Protein AF-F4S5N1-F1 (afdb_monomer_lite)

Radius of gyration: 28.38 Å; chains: 1; bounding box: 69×75×72 Å

pLDDT: mean 77.06, std 24.96, range [26.22, 98.69]

Structure (mmCIF, N/CA/C/O backbone):
data_AF-F4S5N1-F1
#
_entry.id   AF-F4S5N1-F1
#
loop_
_atom_site.group_PDB
_atom_site.id
_atom_site.type_symbol
_atom_site.label_atom_id
_atom_site.label_alt_id
_atom_site.label_comp_id
_atom_site.label_asym_id
_atom_site.label_entity_id
_atom_site.label_seq_id
_atom_site.pdbx_PDB_ins_code
_atom_site.Cartn_x
_atom_site.Cartn_y
_atom_site.Cartn_z
_atom_site.occupancy
_atom_site.B_iso_or_equiv
_atom_site.auth_seq_id
_atom_site.auth_comp_id
_atom_site.auth_asym_id
_atom_site.auth_atom_id
_atom_site.pdbx_PDB_model_num
ATOM 1 N N . MET A 1 1 ? 29.228 -40.734 45.541 1.00 30.73 1 MET A N 1
ATOM 2 C CA . MET A 1 1 ? 28.010 -41.526 45.263 1.00 30.73 1 MET A CA 1
ATOM 3 C C . MET A 1 1 ? 26.989 -41.328 46.375 1.00 30.73 1 MET A C 1
ATOM 5 O O . MET A 1 1 ? 25.935 -40.776 46.101 1.00 30.73 1 MET A O 1
ATOM 9 N N . GLU A 1 2 ? 27.327 -41.623 47.632 1.00 27.95 2 GLU A N 1
ATOM 10 C CA . GLU A 1 2 ? 26.399 -41.485 48.773 1.00 27.95 2 GLU A CA 1
ATOM 11 C C . GLU A 1 2 ? 25.961 -40.031 49.062 1.00 27.95 2 GLU A C 1
ATOM 13 O O . GLU A 1 2 ? 24.788 -39.774 49.317 1.00 27.95 2 GLU A O 1
ATOM 18 N N . LEU A 1 3 ? 26.860 -39.052 48.883 1.00 31.33 3 LEU A N 1
ATOM 19 C CA . LEU A 1 3 ? 26.568 -37.616 49.048 1.00 31.33 3 LEU A CA 1
ATOM 20 C C . LEU A 1 3 ? 25.713 -36.989 47.925 1.00 31.33 3 LEU A C 1
ATOM 22 O O . LEU A 1 3 ? 25.081 -35.965 48.156 1.00 31.33 3 LEU A O 1
ATOM 26 N N . LEU A 1 4 ? 25.666 -37.588 46.728 1.00 33.84 4 LEU A N 1
ATOM 27 C CA . LEU A 1 4 ? 24.901 -37.066 45.578 1.00 33.84 4 LEU A CA 1
ATOM 28 C C . LEU A 1 4 ? 23.487 -37.658 45.492 1.00 33.84 4 LEU A C 1
ATOM 30 O O . LEU A 1 4 ? 22.586 -36.997 44.988 1.00 33.84 4 LEU A O 1
ATOM 34 N N . SER A 1 5 ? 23.270 -38.854 46.051 1.00 35.25 5 SER A N 1
ATOM 35 C CA . SER A 1 5 ? 21.933 -39.465 46.141 1.00 35.25 5 SER A CA 1
ATOM 36 C C . SER A 1 5 ? 20.964 -38.687 47.044 1.00 35.25 5 SER A C 1
ATOM 38 O O . SER A 1 5 ? 19.758 -38.769 46.862 1.00 35.25 5 SER A O 1
ATOM 40 N N . LYS A 1 6 ? 21.485 -37.878 47.978 1.00 34.06 6 LYS A N 1
ATOM 41 C CA . LYS A 1 6 ? 20.686 -37.053 48.901 1.00 34.06 6 LYS A CA 1
ATOM 42 C C . LYS A 1 6 ? 20.259 -35.695 48.322 1.00 34.06 6 LYS A C 1
ATOM 44 O O . LYS A 1 6 ? 19.524 -34.973 48.985 1.00 34.06 6 LYS A O 1
ATOM 49 N N . ALA A 1 7 ? 20.728 -35.327 47.125 1.00 36.25 7 ALA A N 1
ATOM 50 C CA . ALA A 1 7 ? 20.508 -34.003 46.527 1.00 36.25 7 ALA A CA 1
ATOM 51 C C . ALA A 1 7 ? 19.416 -33.972 45.436 1.00 36.25 7 ALA A C 1
ATOM 53 O O . ALA A 1 7 ? 19.180 -32.919 44.839 1.00 36.25 7 ALA A O 1
ATOM 54 N N . VAL A 1 8 ? 18.766 -35.107 45.158 1.00 38.41 8 VAL A N 1
ATOM 55 C CA . VAL A 1 8 ? 17.744 -35.250 44.111 1.00 38.41 8 VAL A CA 1
ATOM 56 C C . VAL A 1 8 ? 16.445 -35.757 44.739 1.00 38.41 8 VAL A C 1
ATOM 58 O O . VAL A 1 8 ? 16.457 -36.704 45.520 1.00 38.41 8 VAL A O 1
ATOM 61 N N . ASP A 1 9 ? 15.338 -35.088 44.415 1.00 37.56 9 ASP A N 1
ATOM 62 C CA . ASP A 1 9 ? 13.981 -35.402 44.877 1.00 37.56 9 ASP A CA 1
ATOM 63 C C . ASP A 1 9 ? 13.598 -36.855 44.494 1.00 37.56 9 ASP A C 1
ATOM 65 O O . ASP A 1 9 ? 13.762 -37.219 43.323 1.00 37.56 9 ASP A O 1
ATOM 69 N N . PRO A 1 10 ? 13.105 -37.703 45.423 1.00 37.00 10 PRO A N 1
ATOM 70 C CA . PRO A 1 10 ? 12.817 -39.119 45.158 1.00 37.00 10 PRO A CA 1
ATOM 71 C C . PRO A 1 10 ? 11.862 -39.377 43.982 1.00 37.00 10 PRO A C 1
ATOM 73 O O . PRO A 1 10 ? 11.932 -40.430 43.352 1.00 37.00 10 PRO A O 1
ATOM 76 N N . LEU A 1 11 ? 11.004 -38.410 43.639 1.00 37.38 11 LEU A N 1
ATOM 77 C CA . LEU A 1 11 ? 10.076 -38.491 42.502 1.00 37.38 11 LEU A CA 1
ATOM 78 C C . LEU A 1 11 ? 10.755 -38.391 41.120 1.00 37.38 11 LEU A C 1
ATOM 80 O O . LEU A 1 11 ? 10.121 -38.697 40.115 1.00 37.38 11 LEU A O 1
ATOM 84 N N . ALA A 1 12 ? 12.032 -37.999 41.041 1.00 41.44 12 ALA A N 1
ATOM 85 C CA . ALA A 1 12 ? 12.767 -37.843 39.777 1.00 41.44 12 ALA A CA 1
ATOM 86 C C . ALA A 1 12 ? 13.542 -39.104 39.326 1.00 41.44 12 ALA A C 1
ATOM 88 O O . ALA A 1 12 ? 14.208 -39.085 38.288 1.00 41.44 12 ALA A O 1
ATOM 89 N N . LEU A 1 13 ? 13.492 -40.197 40.096 1.00 40.53 13 LEU A N 1
ATOM 90 C CA . LEU A 1 13 ? 14.406 -41.343 39.960 1.00 40.53 13 LEU A CA 1
ATOM 91 C C . LEU A 1 13 ? 13.781 -42.628 39.396 1.00 40.53 13 LEU A C 1
ATOM 93 O O . LEU A 1 13 ? 14.397 -43.684 39.493 1.00 40.53 13 LEU A O 1
ATOM 97 N N . GLN A 1 14 ? 12.601 -42.575 38.771 1.00 38.66 14 GLN A N 1
ATOM 98 C CA . GLN A 1 14 ? 11.970 -43.809 38.280 1.00 38.66 14 GLN A CA 1
ATOM 99 C C . GLN A 1 14 ? 12.636 -44.438 37.040 1.00 38.66 14 GLN A C 1
ATOM 101 O O . GLN A 1 14 ? 12.412 -45.617 36.819 1.00 38.66 14 GLN A O 1
ATOM 106 N N . ASP A 1 15 ? 13.510 -43.728 36.305 1.00 40.06 15 ASP A N 1
ATOM 107 C CA . ASP A 1 15 ? 14.181 -44.262 35.095 1.00 40.06 15 ASP A CA 1
ATOM 108 C C . ASP A 1 15 ? 15.611 -43.714 34.848 1.00 40.06 15 ASP A C 1
ATOM 110 O O . ASP A 1 15 ? 16.103 -43.693 33.715 1.00 40.06 15 ASP A O 1
ATOM 114 N N . SER A 1 16 ? 16.316 -43.216 35.872 1.00 40.03 16 SER A N 1
ATOM 115 C CA . SER A 1 16 ? 17.684 -42.682 35.704 1.00 40.03 16 SER A CA 1
ATOM 116 C C . SER A 1 16 ? 18.766 -43.650 36.197 1.00 40.03 16 SER A C 1
ATOM 118 O O . SER A 1 16 ? 18.739 -44.130 37.328 1.00 40.03 16 SER A O 1
ATOM 120 N N . ALA A 1 17 ? 19.756 -43.923 35.338 1.00 40.22 17 ALA A N 1
ATOM 121 C CA . ALA A 1 17 ? 20.877 -44.817 35.624 1.00 40.22 17 ALA A CA 1
ATOM 122 C C . ALA A 1 17 ? 22.208 -44.049 35.670 1.00 40.22 17 ALA A C 1
ATOM 124 O O . ALA A 1 17 ? 22.558 -43.311 34.744 1.00 40.22 17 ALA A O 1
ATOM 125 N N . PHE A 1 18 ? 22.980 -44.267 36.738 1.00 39.69 18 PHE A N 1
ATOM 126 C CA . PHE A 1 18 ? 24.372 -43.829 36.846 1.00 39.69 18 PHE A CA 1
ATOM 127 C C . PHE A 1 18 ? 25.307 -44.974 36.466 1.00 39.69 18 PHE A C 1
ATOM 129 O O . PHE A 1 18 ? 25.252 -46.056 37.053 1.00 39.69 18 PHE A O 1
ATOM 136 N N . HIS A 1 19 ? 26.212 -44.732 35.520 1.00 40.44 19 HIS A N 1
ATOM 137 C CA . HIS A 1 19 ? 27.263 -45.683 35.164 1.00 40.44 19 HIS A CA 1
ATOM 138 C C . HIS A 1 19 ? 28.628 -45.012 35.288 1.00 40.44 19 HIS A C 1
ATOM 140 O O . HIS A 1 19 ? 28.820 -43.887 34.823 1.00 40.44 19 HIS A O 1
ATOM 146 N N . ARG A 1 20 ? 29.590 -45.713 35.901 1.00 34.66 20 ARG A N 1
ATOM 147 C CA . ARG A 1 20 ? 31.003 -45.341 35.780 1.00 34.66 20 ARG A CA 1
ATOM 148 C C . ARG A 1 20 ? 31.422 -45.577 34.329 1.00 34.66 20 ARG A C 1
ATOM 150 O O . ARG A 1 20 ? 31.459 -46.720 33.885 1.00 34.66 20 ARG A O 1
ATOM 157 N N . GLY A 1 21 ? 31.721 -44.498 33.606 1.00 43.22 21 GLY A N 1
ATOM 158 C CA . GLY A 1 21 ? 32.645 -44.576 32.475 1.00 43.22 21 GLY A CA 1
ATOM 159 C C . GLY A 1 21 ? 34.061 -44.844 32.992 1.00 43.22 21 GLY A C 1
ATOM 160 O O . GLY A 1 21 ? 34.273 -44.874 34.206 1.00 43.22 21 GLY A O 1
ATOM 161 N N . GLY A 1 22 ? 35.021 -45.070 32.091 1.00 38.81 22 GLY A N 1
ATOM 162 C CA . GLY A 1 22 ? 36.434 -45.254 32.454 1.00 38.81 22 GLY A CA 1
ATOM 163 C C . GLY A 1 22 ? 36.979 -44.135 33.357 1.00 38.81 22 GLY A C 1
ATOM 164 O O . GLY A 1 22 ? 36.324 -43.115 33.548 1.00 38.81 22 GLY A O 1
ATOM 165 N N . ALA A 1 23 ? 38.179 -44.345 33.908 1.00 42.03 23 ALA A N 1
ATOM 166 C CA . ALA A 1 23 ? 38.753 -43.658 35.078 1.00 42.03 23 ALA A CA 1
ATOM 167 C C . ALA A 1 23 ? 38.689 -42.109 35.134 1.00 42.03 23 ALA A C 1
ATOM 169 O O . ALA A 1 23 ? 38.887 -41.562 36.215 1.00 42.03 23 ALA A O 1
ATOM 170 N N . ASP A 1 24 ? 38.351 -41.417 34.040 1.00 37.84 24 ASP A N 1
ATOM 171 C CA . ASP A 1 24 ? 38.357 -39.954 33.922 1.00 37.84 24 ASP A CA 1
ATOM 172 C C . ASP A 1 24 ? 36.992 -39.300 33.589 1.00 37.84 24 ASP A C 1
ATOM 174 O O . ASP A 1 24 ? 36.926 -38.066 33.518 1.00 37.84 24 ASP A O 1
ATOM 178 N N . ASP A 1 25 ? 35.903 -40.074 33.435 1.00 41.22 25 ASP A N 1
ATOM 179 C CA . ASP A 1 25 ? 34.605 -39.571 32.948 1.00 41.22 25 ASP A CA 1
ATOM 180 C C . ASP A 1 25 ? 33.421 -39.852 33.897 1.00 41.22 25 ASP A C 1
ATOM 182 O O . ASP A 1 25 ? 33.200 -40.974 34.363 1.00 41.22 25 ASP A O 1
ATOM 186 N N . VAL A 1 26 ? 32.571 -38.838 34.108 1.00 41.16 26 VAL A N 1
ATOM 187 C CA . VAL A 1 26 ? 31.257 -38.989 34.762 1.00 41.16 26 VAL A CA 1
ATOM 188 C C . VAL A 1 26 ? 30.156 -38.844 33.714 1.00 41.16 26 VAL A C 1
ATOM 190 O O . VAL A 1 26 ? 30.057 -37.812 33.046 1.00 41.16 26 VAL A O 1
ATOM 193 N N . LYS A 1 27 ? 29.310 -39.874 33.589 1.00 43.25 27 LYS A N 1
ATOM 194 C CA . LYS A 1 27 ? 28.190 -39.917 32.642 1.00 43.25 27 LYS A CA 1
ATOM 195 C C . LYS A 1 27 ? 26.862 -39.870 33.391 1.00 43.25 27 LYS A C 1
ATOM 197 O O . LYS A 1 27 ? 26.595 -40.724 34.236 1.00 43.25 27 LYS A O 1
ATOM 202 N N . LEU A 1 28 ? 26.034 -38.881 33.062 1.00 42.78 28 LEU A N 1
ATOM 203 C CA . LEU A 1 28 ? 24.707 -38.694 33.650 1.00 42.78 28 LEU A CA 1
ATOM 204 C C . LEU A 1 28 ? 23.644 -38.897 32.566 1.00 42.78 28 LEU A C 1
ATOM 206 O O . LEU A 1 28 ? 23.688 -38.235 31.524 1.00 42.78 28 LEU A O 1
ATOM 210 N N . THR A 1 29 ? 22.713 -39.822 32.809 1.00 43.50 29 THR A N 1
ATOM 211 C CA . THR A 1 29 ? 21.596 -40.120 31.900 1.00 43.50 29 THR A CA 1
ATOM 212 C C . THR A 1 29 ? 20.292 -39.815 32.623 1.00 43.50 29 THR A C 1
ATOM 214 O O . THR A 1 29 ? 19.971 -40.462 33.619 1.00 43.50 29 THR A O 1
ATOM 217 N N . LEU A 1 30 ? 19.555 -38.817 32.139 1.00 44.84 30 LEU A N 1
ATOM 218 C CA . LEU A 1 30 ? 18.256 -38.432 32.693 1.00 44.84 30 LEU A CA 1
ATOM 219 C C . LEU A 1 30 ? 17.145 -38.996 31.798 1.00 44.84 30 LEU A C 1
ATOM 221 O O . LEU A 1 30 ? 17.137 -38.735 30.594 1.00 44.84 30 LEU A O 1
ATOM 225 N N . GLY A 1 31 ? 16.253 -39.797 32.387 1.00 45.75 31 GLY A N 1
ATOM 226 C CA . GLY A 1 31 ? 15.022 -40.281 31.752 1.00 45.75 31 GLY A CA 1
ATOM 227 C C . GLY A 1 31 ? 13.918 -39.216 31.742 1.00 45.75 31 GLY A C 1
ATOM 228 O O . GLY A 1 31 ? 14.139 -38.096 32.203 1.00 45.75 31 GLY A O 1
ATOM 229 N N . LYS A 1 32 ? 12.737 -39.560 31.201 1.00 40.62 32 LYS A N 1
ATOM 230 C CA . LYS A 1 32 ? 11.586 -38.652 31.006 1.00 40.62 32 LYS A CA 1
ATOM 231 C C . LYS A 1 32 ? 11.344 -37.765 32.238 1.00 40.62 32 LYS A C 1
ATOM 233 O O . LYS A 1 32 ? 10.915 -38.256 33.276 1.00 40.62 32 LYS A O 1
ATOM 238 N N . LEU A 1 33 ? 11.573 -36.459 32.103 1.00 40.84 33 LEU A N 1
ATOM 239 C CA . LEU A 1 33 ? 11.295 -35.475 33.150 1.00 40.84 33 LEU A CA 1
ATOM 240 C C . LEU A 1 33 ? 10.286 -34.441 32.650 1.00 40.84 33 LEU A C 1
ATOM 242 O O . LEU A 1 33 ? 10.460 -33.865 31.577 1.00 40.84 33 LEU A O 1
ATOM 246 N N . ALA A 1 34 ? 9.270 -34.156 33.465 1.00 38.03 34 ALA A N 1
ATOM 247 C CA . ALA A 1 34 ? 8.432 -32.977 33.291 1.00 38.03 34 ALA A CA 1
ATOM 248 C C . ALA A 1 34 ? 9.267 -31.702 33.527 1.00 38.03 34 ALA A C 1
ATOM 250 O O . ALA A 1 34 ? 10.082 -31.643 34.453 1.00 38.03 34 ALA A O 1
ATOM 251 N N . VAL A 1 35 ? 9.043 -30.666 32.711 1.00 38.03 35 VAL A N 1
ATOM 252 C CA . VAL A 1 35 ? 9.836 -29.417 32.658 1.00 38.03 35 VAL A CA 1
ATOM 253 C C . VAL A 1 35 ? 10.031 -28.754 34.031 1.00 38.03 35 VAL A C 1
ATOM 255 O O . VAL A 1 35 ? 11.107 -28.233 34.317 1.00 38.03 35 VAL A O 1
ATOM 258 N N . ALA A 1 36 ? 9.040 -28.840 34.925 1.00 34.97 36 ALA A N 1
ATOM 259 C CA . ALA A 1 36 ? 9.111 -28.262 36.271 1.00 34.97 36 ALA A CA 1
ATOM 260 C C . ALA A 1 36 ? 10.160 -28.926 37.192 1.00 34.97 36 ALA A C 1
ATOM 262 O O . ALA A 1 36 ? 10.675 -28.285 38.108 1.00 34.97 36 ALA A O 1
ATOM 263 N N . VAL A 1 37 ? 10.500 -30.196 36.948 1.00 37.34 37 VAL A N 1
ATOM 264 C CA . VAL A 1 37 ? 11.517 -30.943 37.711 1.00 37.34 37 VAL A CA 1
ATOM 265 C C . VAL A 1 37 ? 12.923 -30.661 37.160 1.00 37.34 37 VAL A C 1
ATOM 267 O O . VAL A 1 37 ? 13.901 -30.664 37.910 1.00 37.34 37 VAL A O 1
ATOM 270 N N . PHE A 1 38 ? 13.023 -30.331 35.867 1.00 40.47 38 PHE A N 1
ATOM 271 C CA . PHE A 1 38 ? 14.282 -30.042 35.175 1.00 40.47 38 PHE A CA 1
ATOM 272 C C . PHE A 1 38 ? 14.949 -28.753 35.684 1.00 40.47 38 PHE A C 1
ATOM 274 O O . PHE A 1 38 ? 16.151 -28.745 35.951 1.00 40.47 38 PHE A O 1
ATOM 281 N N . ASP A 1 39 ? 14.155 -27.699 35.915 1.00 36.34 39 ASP A N 1
ATOM 282 C CA . ASP A 1 39 ? 14.631 -26.441 36.509 1.00 36.34 39 ASP A CA 1
ATOM 283 C C . ASP A 1 39 ? 15.206 -26.662 37.925 1.00 36.34 39 ASP A C 1
ATOM 285 O O . ASP A 1 39 ? 16.267 -26.135 38.259 1.00 36.34 39 ASP A O 1
ATOM 289 N N . ARG A 1 40 ? 14.568 -27.491 38.767 1.00 37.03 40 ARG A N 1
ATOM 290 C CA . ARG A 1 40 ? 15.040 -27.741 40.146 1.00 37.03 40 ARG A CA 1
ATOM 291 C C . ARG A 1 40 ? 16.291 -28.621 40.217 1.00 37.03 40 ARG A C 1
ATOM 293 O O . ARG A 1 40 ? 17.150 -28.359 41.057 1.00 37.03 40 ARG A O 1
ATOM 300 N N . ALA A 1 41 ? 16.417 -29.624 39.346 1.00 40.44 41 ALA A N 1
ATOM 301 C CA . ALA A 1 41 ? 17.578 -30.519 39.313 1.00 40.44 41 ALA A CA 1
ATOM 302 C C . ALA A 1 41 ? 18.873 -29.806 38.874 1.00 40.44 41 ALA A C 1
ATOM 304 O O . ALA A 1 41 ? 19.956 -30.131 39.357 1.00 40.44 41 ALA A O 1
ATOM 305 N N . PHE A 1 42 ? 18.776 -28.804 37.993 1.00 41.53 42 PHE A N 1
ATOM 306 C CA . PHE A 1 42 ? 19.936 -28.004 37.584 1.00 41.53 42 PHE A CA 1
ATOM 307 C C . PHE A 1 42 ? 20.323 -26.942 38.618 1.00 41.53 42 PHE A C 1
ATOM 309 O O . PHE A 1 42 ? 21.511 -26.688 38.810 1.00 41.53 42 PHE A O 1
ATOM 316 N N . TYR A 1 43 ? 19.352 -26.370 39.339 1.00 38.94 43 TYR A N 1
ATOM 317 C CA . TYR A 1 43 ? 19.633 -25.428 40.428 1.00 38.94 43 TYR A CA 1
ATOM 318 C C . TYR A 1 43 ? 20.323 -26.080 41.641 1.00 38.94 43 TYR A C 1
ATOM 320 O O . TYR A 1 43 ? 21.032 -25.386 42.371 1.00 38.94 43 TYR A O 1
ATOM 328 N N . SER A 1 44 ? 20.167 -27.393 41.860 1.00 37.06 44 SER A N 1
ATOM 329 C CA . SER A 1 44 ? 20.836 -28.110 42.961 1.00 37.06 44 SER A CA 1
ATOM 330 C C . SER A 1 44 ? 22.286 -28.529 42.654 1.00 37.06 44 SER A C 1
ATOM 332 O O . SER A 1 44 ? 23.044 -28.850 43.576 1.00 37.06 44 SER A O 1
ATOM 334 N N . LEU A 1 45 ? 22.727 -28.459 41.391 1.00 40.75 45 LEU A N 1
ATOM 335 C CA . LEU A 1 45 ? 24.118 -28.685 40.980 1.00 40.75 45 LEU A CA 1
ATOM 336 C C . LEU A 1 45 ? 24.973 -27.434 41.247 1.00 40.75 45 LEU A C 1
ATOM 338 O O . LEU A 1 45 ? 25.252 -26.625 40.365 1.00 40.75 45 LEU A O 1
ATOM 342 N N . ASN A 1 46 ? 25.412 -27.269 42.495 1.00 39.84 46 ASN A N 1
ATOM 343 C CA . ASN A 1 46 ? 26.276 -26.156 42.892 1.00 39.84 46 ASN A CA 1
ATOM 344 C C . ASN A 1 46 ? 27.701 -26.321 42.290 1.00 39.84 46 ASN A C 1
ATOM 346 O O . ASN A 1 46 ? 28.339 -27.353 42.535 1.00 39.84 46 ASN A O 1
ATOM 350 N N . PRO A 1 47 ? 28.259 -25.338 41.544 1.00 40.19 47 PRO A N 1
ATOM 351 C CA . PRO A 1 47 ? 29.559 -25.470 40.862 1.00 40.19 47 PRO A CA 1
ATOM 352 C C . PRO A 1 47 ? 30.750 -25.764 41.788 1.00 40.19 47 PRO A C 1
ATOM 354 O O . PRO A 1 47 ? 31.779 -26.274 41.344 1.00 40.19 47 PRO A O 1
ATOM 357 N N . SER A 1 48 ? 30.623 -25.459 43.080 1.00 38.62 48 SER A N 1
ATOM 358 C CA . SER A 1 48 ? 31.623 -25.755 44.111 1.00 38.62 48 SER A CA 1
ATOM 359 C C . SER A 1 48 ? 31.801 -27.252 44.390 1.00 38.62 48 SER A C 1
ATOM 361 O O . SER A 1 48 ? 32.870 -27.640 44.852 1.00 38.62 48 SER A O 1
ATOM 363 N N . HIS A 1 49 ? 30.820 -28.107 44.076 1.00 39.72 49 HIS A N 1
ATOM 364 C CA . HIS A 1 49 ? 30.920 -29.559 44.293 1.00 39.72 49 HIS A CA 1
ATOM 365 C C . HIS A 1 49 ? 31.638 -30.308 43.157 1.00 39.72 49 HIS A C 1
ATOM 367 O O . HIS A 1 49 ? 32.144 -31.406 43.372 1.00 39.72 49 HIS A O 1
ATOM 373 N N . ILE A 1 50 ? 31.728 -29.714 41.963 1.00 42.81 50 ILE A N 1
ATOM 374 C CA . ILE A 1 50 ? 32.347 -30.329 40.773 1.00 42.81 50 ILE A CA 1
ATOM 375 C C . ILE A 1 50 ? 33.864 -30.068 40.727 1.00 42.81 50 ILE A C 1
ATOM 377 O O . ILE A 1 50 ? 34.626 -30.852 40.172 1.00 42.81 50 ILE A O 1
ATOM 381 N N . ALA A 1 51 ? 34.340 -28.997 41.368 1.00 39.38 51 ALA A N 1
ATOM 382 C CA . ALA A 1 51 ? 35.752 -28.607 41.346 1.00 39.38 51 ALA A CA 1
ATOM 383 C C . ALA A 1 51 ? 36.689 -29.532 42.158 1.00 39.38 51 ALA A C 1
ATOM 385 O O . ALA A 1 51 ? 37.906 -29.435 42.012 1.00 39.38 51 ALA A O 1
ATOM 386 N N . GLY A 1 52 ? 36.149 -30.417 43.006 1.00 38.19 52 GLY A N 1
ATOM 387 C CA . GLY A 1 52 ? 36.928 -31.292 43.892 1.00 38.19 52 GLY A CA 1
ATOM 388 C C . GLY A 1 52 ? 37.222 -32.698 43.357 1.00 38.19 52 GLY A C 1
ATOM 389 O O . GLY A 1 52 ? 37.919 -33.452 44.028 1.00 38.19 52 GLY A O 1
ATOM 390 N N . THR A 1 53 ? 36.696 -33.084 42.189 1.00 42.03 53 THR A N 1
ATOM 391 C CA . THR A 1 53 ? 36.720 -34.489 41.730 1.00 42.03 53 THR A CA 1
ATOM 392 C C . THR A 1 53 ? 37.789 -34.812 40.684 1.00 42.03 53 THR A C 1
ATOM 394 O O . THR A 1 53 ? 37.942 -35.973 40.323 1.00 42.03 53 THR A O 1
ATOM 397 N N . GLY A 1 54 ? 38.540 -33.821 40.188 1.00 41.19 54 GLY A N 1
ATOM 398 C CA . GLY A 1 54 ? 39.637 -34.035 39.229 1.00 41.19 54 GLY A CA 1
ATOM 399 C C . GLY A 1 54 ? 39.220 -34.477 37.815 1.00 41.19 54 GLY A C 1
ATOM 400 O O . GLY A 1 54 ? 40.093 -34.727 36.987 1.00 41.19 54 GLY A O 1
ATOM 401 N N . CYS A 1 55 ? 37.920 -34.550 37.507 1.00 40.06 55 CYS A N 1
ATOM 402 C CA . CYS A 1 55 ? 37.425 -35.004 36.203 1.00 40.06 55 CYS A CA 1
ATOM 403 C C . CYS A 1 55 ? 37.737 -33.996 35.083 1.00 40.06 55 CYS A C 1
ATOM 405 O O . CYS A 1 55 ? 37.554 -32.791 35.258 1.00 40.06 55 CYS A O 1
ATOM 407 N N . ARG A 1 56 ? 38.176 -34.491 33.915 1.00 41.91 56 ARG A N 1
ATOM 408 C CA . ARG A 1 56 ? 38.516 -33.659 32.738 1.00 41.91 56 ARG A CA 1
ATOM 409 C C . ARG A 1 56 ? 37.345 -33.446 31.774 1.00 41.91 56 ARG A C 1
ATOM 411 O O . ARG A 1 56 ? 37.379 -32.494 30.985 1.00 41.91 56 ARG A O 1
ATOM 418 N N . HIS A 1 57 ? 36.321 -34.296 31.846 1.00 40.16 57 HIS A N 1
ATOM 419 C CA . HIS A 1 57 ? 35.139 -34.222 30.994 1.00 40.16 57 HIS A CA 1
ATOM 420 C C . HIS A 1 57 ? 33.860 -34.471 31.794 1.00 40.16 57 HIS A C 1
ATOM 422 O O . HIS A 1 57 ? 33.798 -35.355 32.649 1.00 40.16 57 HIS A O 1
ATOM 428 N N . ILE A 1 58 ? 32.823 -33.694 31.484 1.00 46.53 58 ILE A N 1
ATOM 429 C CA . ILE A 1 58 ? 31.459 -33.943 31.956 1.00 46.53 58 ILE A CA 1
ATOM 430 C C . ILE A 1 58 ? 30.614 -34.237 30.724 1.00 46.53 58 ILE A C 1
ATOM 432 O O . ILE A 1 58 ? 30.535 -33.413 29.809 1.00 46.53 58 ILE A O 1
ATOM 436 N N . ILE A 1 59 ? 30.002 -35.421 30.698 1.00 42.88 59 ILE A N 1
ATOM 437 C CA . ILE A 1 59 ? 29.172 -35.869 29.582 1.00 42.88 59 ILE A CA 1
ATOM 438 C C . ILE A 1 59 ? 27.734 -35.991 30.075 1.00 42.88 59 ILE A C 1
ATOM 440 O O . ILE A 1 59 ? 27.408 -36.861 30.888 1.00 42.88 59 ILE A O 1
ATOM 444 N N . ILE A 1 60 ? 26.869 -35.120 29.557 1.00 44.91 60 ILE A N 1
ATOM 445 C CA . ILE A 1 60 ? 25.436 -35.126 29.856 1.00 44.91 60 ILE A CA 1
ATOM 446 C C . ILE A 1 60 ? 24.716 -35.627 28.610 1.00 44.91 60 ILE A C 1
ATOM 448 O O . ILE A 1 60 ? 24.837 -35.050 27.527 1.00 44.91 60 ILE A O 1
ATOM 452 N N . THR A 1 61 ? 23.986 -36.731 28.754 1.00 39.94 61 THR A N 1
ATOM 453 C CA . THR A 1 61 ? 23.164 -37.281 27.671 1.00 39.94 61 THR A CA 1
ATOM 454 C C . THR A 1 61 ? 21.698 -37.080 28.019 1.00 39.94 61 THR A C 1
ATOM 456 O O . THR A 1 61 ? 21.227 -37.586 29.037 1.00 39.94 61 THR A O 1
ATOM 459 N N . LEU A 1 62 ? 20.986 -36.344 27.166 1.00 39.50 62 LEU A N 1
ATOM 460 C CA . LEU A 1 62 ? 19.557 -36.089 27.311 1.00 39.50 62 LEU A CA 1
ATOM 461 C C . LEU A 1 62 ? 18.795 -36.935 26.293 1.00 39.50 62 LEU A C 1
ATOM 463 O O . LEU A 1 62 ? 19.075 -36.881 25.093 1.00 39.50 62 LEU A O 1
ATOM 467 N N . ARG A 1 63 ? 17.836 -37.722 26.784 1.00 37.84 63 ARG A N 1
ATOM 468 C CA . ARG A 1 63 ? 16.860 -38.430 25.954 1.00 37.84 63 ARG A CA 1
ATOM 469 C C . ARG A 1 63 ? 15.469 -37.928 26.315 1.00 37.84 63 ARG A C 1
ATOM 471 O O . ARG A 1 63 ? 14.952 -38.247 27.380 1.00 37.84 63 ARG A O 1
ATOM 478 N N . LEU A 1 64 ? 14.877 -37.150 25.419 1.00 38.19 64 LEU A N 1
ATOM 479 C CA . LEU A 1 64 ? 13.462 -36.781 25.466 1.00 38.19 64 LEU A CA 1
ATOM 480 C C . LEU A 1 64 ? 12.758 -37.473 24.297 1.00 38.19 64 LEU A C 1
ATOM 482 O O . LEU A 1 64 ? 13.403 -37.820 23.308 1.00 38.19 64 LEU A O 1
ATOM 486 N N . ALA A 1 65 ? 11.461 -37.757 24.431 1.00 35.38 65 ALA A N 1
ATOM 487 C CA . ALA A 1 65 ? 10.714 -38.486 23.408 1.00 35.38 65 ALA A CA 1
ATOM 488 C C . ALA A 1 65 ? 10.861 -37.779 22.045 1.00 35.38 65 ALA A C 1
ATOM 490 O O . ALA A 1 65 ? 10.470 -36.628 21.908 1.00 35.38 65 ALA A O 1
ATOM 491 N N . GLY A 1 66 ? 11.490 -38.453 21.075 1.00 38.06 66 GLY A N 1
ATOM 492 C CA . GLY A 1 66 ? 11.766 -37.916 19.736 1.00 38.06 66 GLY A CA 1
ATOM 493 C C . GLY A 1 66 ? 13.154 -37.291 19.516 1.00 38.06 66 GLY A C 1
ATOM 494 O O . GLY A 1 66 ? 13.477 -36.970 18.376 1.00 38.06 66 GLY A O 1
ATOM 495 N N . PHE A 1 67 ? 14.012 -37.160 20.539 1.00 36.66 67 PHE A N 1
ATOM 496 C CA . PHE A 1 67 ? 15.350 -36.566 20.385 1.00 36.66 67 PHE A CA 1
ATOM 497 C C . PHE A 1 67 ? 16.438 -37.300 21.189 1.00 36.66 67 PHE A C 1
ATOM 499 O O . PHE A 1 67 ? 16.288 -37.564 22.385 1.00 36.66 67 PHE A O 1
ATOM 506 N N . ALA A 1 68 ? 17.577 -37.583 20.548 1.00 36.81 68 ALA A N 1
ATOM 507 C CA . ALA A 1 68 ? 18.786 -38.083 21.202 1.00 36.81 68 ALA A CA 1
ATOM 508 C C . ALA A 1 68 ? 19.969 -37.159 20.883 1.00 36.81 68 ALA A C 1
ATOM 510 O O . ALA A 1 68 ? 20.421 -37.094 19.743 1.00 36.81 68 ALA A O 1
ATOM 511 N N . GLY A 1 69 ? 20.477 -36.457 21.899 1.00 38.06 69 GLY A N 1
ATOM 512 C CA . GLY A 1 69 ? 21.657 -35.599 21.791 1.00 38.06 69 GLY A CA 1
ATOM 513 C C . GLY A 1 69 ? 22.653 -35.882 22.915 1.00 38.06 69 GLY A C 1
ATOM 514 O O . GLY A 1 69 ? 22.277 -36.006 24.083 1.00 38.06 69 GLY A O 1
ATOM 515 N N . THR A 1 70 ? 23.936 -35.991 22.569 1.00 38.25 70 THR A N 1
ATOM 516 C CA . THR A 1 70 ? 25.032 -36.150 23.533 1.00 38.25 70 THR A CA 1
ATOM 517 C C . THR A 1 70 ? 25.884 -34.891 23.529 1.00 38.25 70 THR A C 1
ATOM 519 O O . THR A 1 70 ? 26.447 -34.531 22.499 1.00 38.25 70 THR A O 1
ATOM 522 N N . PHE A 1 71 ? 26.007 -34.240 24.686 1.00 38.91 71 PHE A N 1
ATOM 523 C CA . PHE A 1 71 ? 26.852 -33.060 24.846 1.00 38.91 71 PHE A CA 1
ATOM 524 C C . PHE A 1 71 ? 28.092 -33.425 25.662 1.00 38.91 71 PHE A C 1
ATOM 526 O O . PHE A 1 71 ? 27.993 -33.967 26.766 1.00 38.91 71 PHE A O 1
ATOM 533 N N . VAL A 1 72 ? 29.267 -33.136 25.101 1.00 37.69 72 VAL A N 1
ATOM 534 C CA . VAL A 1 72 ? 30.569 -33.390 25.729 1.00 37.69 72 VAL A CA 1
ATOM 535 C C . VAL A 1 72 ? 31.208 -32.050 26.061 1.00 37.69 72 VAL A C 1
ATOM 537 O O . VAL A 1 72 ? 31.555 -31.284 25.163 1.00 37.69 72 VAL A O 1
ATOM 540 N N . PHE A 1 73 ? 31.385 -31.765 27.350 1.00 40.91 73 PHE A N 1
ATOM 541 C CA . PHE A 1 73 ? 32.032 -30.537 27.803 1.00 40.91 73 PHE A CA 1
ATOM 542 C C . PHE A 1 73 ? 33.472 -30.825 28.229 1.00 40.91 73 PHE A C 1
ATOM 544 O O . PHE A 1 73 ? 33.724 -31.646 29.113 1.00 40.91 73 PHE A O 1
ATOM 551 N N . LYS A 1 74 ? 34.425 -30.128 27.600 1.00 34.53 74 LYS A N 1
ATOM 552 C CA . LYS A 1 74 ? 35.853 -30.187 27.936 1.00 34.53 74 LYS A CA 1
ATOM 553 C C . LYS A 1 74 ? 36.166 -29.136 28.996 1.00 34.53 74 LYS A C 1
ATOM 555 O O . LYS A 1 74 ? 36.045 -27.942 28.728 1.00 34.53 74 LYS A O 1
ATOM 560 N N . THR A 1 75 ? 36.588 -29.549 30.189 1.00 41.28 75 THR A N 1
ATOM 561 C CA . THR A 1 75 ? 37.049 -28.596 31.209 1.00 41.28 75 THR A CA 1
ATOM 562 C C . THR A 1 75 ? 38.547 -28.343 31.038 1.00 41.28 75 THR A C 1
ATOM 564 O O . THR A 1 75 ? 39.339 -29.284 31.050 1.00 41.28 75 THR A O 1
ATOM 567 N N . VAL A 1 76 ? 38.955 -27.080 30.874 1.00 33.44 76 VAL A N 1
ATOM 568 C CA . VAL A 1 76 ? 40.374 -26.681 30.884 1.00 33.44 76 VAL A CA 1
ATOM 569 C C . VAL A 1 76 ? 40.777 -26.359 32.328 1.00 33.44 76 VAL A C 1
ATOM 571 O O . VAL A 1 76 ? 40.089 -25.569 32.979 1.00 33.44 76 VAL A O 1
ATOM 574 N N . PRO A 1 77 ? 41.878 -26.918 32.858 1.00 36.09 77 PRO A N 1
ATOM 575 C CA . PRO A 1 77 ? 42.249 -26.703 34.245 1.00 36.09 77 PRO A CA 1
ATOM 576 C C . PRO A 1 77 ? 42.966 -25.359 34.383 1.00 36.09 77 PRO A C 1
ATOM 578 O O . PRO A 1 77 ? 44.164 -25.274 34.125 1.00 36.09 77 PRO A O 1
ATOM 581 N N . ARG A 1 78 ? 42.262 -24.298 34.802 1.00 33.78 78 ARG A N 1
ATOM 582 C CA . ARG A 1 78 ? 42.869 -23.165 35.530 1.00 33.78 78 ARG A CA 1
ATOM 583 C C . ARG A 1 78 ? 41.814 -22.306 36.240 1.00 33.78 78 ARG A C 1
ATOM 585 O O . ARG A 1 78 ? 40.684 -22.183 35.789 1.00 33.78 78 ARG A O 1
ATOM 592 N N . ARG A 1 79 ? 42.232 -21.780 37.397 1.00 39.00 79 ARG A N 1
ATOM 593 C CA . ARG A 1 79 ? 41.465 -21.204 38.523 1.00 39.00 79 ARG A CA 1
ATOM 594 C C . ARG A 1 79 ? 40.228 -20.358 38.143 1.00 39.00 79 ARG A C 1
ATOM 596 O O . ARG A 1 79 ? 40.292 -19.583 37.190 1.00 39.00 79 ARG A O 1
ATOM 603 N N . PRO A 1 80 ? 39.134 -20.422 38.930 1.00 40.25 80 PRO A N 1
ATOM 604 C CA . PRO A 1 80 ? 37.885 -19.743 38.603 1.00 40.25 80 PRO A CA 1
ATOM 605 C C . PRO A 1 80 ? 38.025 -18.224 38.769 1.00 40.25 80 PRO A C 1
ATOM 607 O O . PRO A 1 80 ? 38.233 -17.727 39.873 1.00 40.25 80 PRO A O 1
ATOM 610 N N . SER A 1 81 ? 37.869 -17.477 37.675 1.00 38.66 81 SER A N 1
ATOM 611 C CA . SER A 1 81 ? 37.618 -16.033 37.726 1.00 38.66 81 SER A CA 1
ATOM 612 C C . SER A 1 81 ? 36.118 -15.751 37.593 1.00 38.66 81 SER A C 1
ATOM 614 O O . SER A 1 81 ? 35.368 -16.540 37.012 1.00 38.66 81 SER A O 1
ATOM 616 N N . LEU A 1 82 ? 35.675 -14.602 38.113 1.00 35.44 82 LEU A N 1
ATOM 617 C CA . LEU A 1 82 ? 34.278 -14.141 38.118 1.00 35.44 82 LEU A CA 1
ATOM 618 C C . LEU A 1 82 ? 33.618 -14.171 36.718 1.00 35.44 82 LEU A C 1
ATOM 620 O O . LEU A 1 82 ? 32.412 -14.374 36.608 1.00 35.44 82 LEU A O 1
ATOM 624 N N . ARG A 1 83 ? 34.414 -14.060 35.643 1.00 35.69 83 ARG A N 1
ATOM 625 C CA . ARG A 1 83 ? 33.954 -14.124 34.244 1.00 35.69 83 ARG A CA 1
ATOM 626 C C . ARG A 1 83 ? 33.436 -15.508 33.826 1.00 35.69 83 ARG A C 1
ATOM 628 O O . ARG A 1 83 ? 32.550 -15.583 32.981 1.00 35.69 83 ARG A O 1
ATOM 635 N N . TYR A 1 84 ? 33.916 -16.591 34.443 1.00 36.69 84 TYR A N 1
ATOM 636 C CA . TYR A 1 84 ? 33.477 -17.957 34.123 1.00 36.69 84 TYR A CA 1
ATOM 637 C C . TYR A 1 84 ? 32.065 -18.252 34.655 1.00 36.69 84 TYR A C 1
ATOM 639 O O . TYR A 1 84 ? 31.259 -18.878 33.972 1.00 36.69 84 TYR A O 1
ATOM 647 N N . LYS A 1 85 ? 31.721 -17.722 35.841 1.00 36.34 85 LYS A N 1
ATOM 648 C CA . LYS A 1 85 ? 30.367 -17.836 36.416 1.00 36.34 85 LYS A CA 1
ATOM 649 C C . LYS A 1 85 ? 29.314 -17.122 35.564 1.00 36.34 85 LYS A C 1
ATOM 651 O O . LYS A 1 85 ? 28.207 -17.626 35.425 1.00 36.34 85 LYS A O 1
ATOM 656 N N . VAL A 1 86 ? 29.670 -15.981 34.969 1.00 35.91 86 VAL A N 1
ATOM 657 C CA . VAL A 1 86 ? 28.770 -15.210 34.094 1.00 35.91 86 VAL A CA 1
ATOM 658 C C . VAL A 1 86 ? 28.534 -15.935 32.767 1.00 35.91 86 VAL A C 1
ATOM 660 O O . VAL A 1 86 ? 27.396 -16.017 32.319 1.00 35.91 86 VAL A O 1
ATOM 663 N N . PHE A 1 87 ? 29.580 -16.518 32.174 1.00 34.28 87 PHE A N 1
ATOM 664 C CA . PHE A 1 87 ? 29.477 -17.239 30.901 1.00 34.28 87 PHE A CA 1
ATOM 665 C C . PHE A 1 87 ? 28.621 -18.511 31.008 1.00 34.28 87 PHE A C 1
ATOM 667 O O . PHE A 1 87 ? 27.768 -18.759 30.161 1.00 34.28 87 PHE A O 1
ATOM 674 N N . VAL A 1 88 ? 28.786 -19.279 32.091 1.00 39.09 88 VAL A N 1
ATOM 675 C CA . VAL A 1 88 ? 27.995 -20.494 32.342 1.00 39.09 88 VAL A CA 1
ATOM 676 C C . VAL A 1 88 ? 26.527 -20.157 32.632 1.00 39.09 88 VAL A C 1
ATOM 678 O O . VAL A 1 88 ? 25.647 -20.785 32.049 1.00 39.09 88 VAL A O 1
ATOM 681 N N . ASN A 1 89 ? 26.241 -19.121 33.433 1.00 39.12 89 ASN A N 1
ATOM 682 C CA . ASN A 1 89 ? 24.861 -18.668 33.661 1.00 39.12 89 ASN A CA 1
ATOM 683 C C . ASN A 1 89 ? 24.181 -18.160 32.383 1.00 39.12 89 ASN A C 1
ATOM 685 O O . ASN A 1 89 ? 22.987 -18.381 32.206 1.00 39.12 89 ASN A O 1
ATOM 689 N N . TRP A 1 90 ? 24.923 -17.492 31.496 1.00 36.16 90 TRP A N 1
ATOM 690 C CA . TRP A 1 90 ? 24.383 -16.988 30.233 1.00 36.16 90 TRP A CA 1
ATOM 691 C C . TRP A 1 90 ? 23.973 -18.132 29.295 1.00 36.16 90 TRP A C 1
ATOM 693 O O . TRP A 1 90 ? 22.854 -18.131 28.792 1.00 36.16 90 TRP A O 1
ATOM 703 N N . ILE A 1 91 ? 24.816 -19.162 29.162 1.00 40.12 91 ILE A N 1
ATOM 704 C CA . ILE A 1 91 ? 24.508 -20.365 28.369 1.00 40.12 91 ILE A CA 1
ATOM 705 C C . ILE A 1 91 ? 23.333 -21.154 28.972 1.00 40.12 91 ILE A C 1
ATOM 707 O O . ILE A 1 91 ? 22.473 -21.639 28.239 1.00 40.12 91 ILE A O 1
ATOM 711 N N . LEU A 1 92 ? 23.261 -21.259 30.304 1.00 38.75 92 LEU A N 1
ATOM 712 C CA . LEU A 1 92 ? 22.160 -21.934 31.004 1.00 38.75 92 LEU A CA 1
ATOM 713 C C . LEU A 1 92 ? 20.815 -21.220 30.817 1.00 38.75 92 LEU A C 1
ATOM 715 O O . LEU A 1 92 ? 19.801 -21.892 30.627 1.00 38.75 92 LEU A O 1
ATOM 719 N N . LEU A 1 93 ? 20.808 -19.883 30.820 1.00 41.72 93 LEU A N 1
ATOM 720 C CA . LEU A 1 93 ? 19.625 -19.058 30.544 1.00 41.72 93 LEU A CA 1
ATOM 721 C C . LEU A 1 93 ? 19.152 -19.177 29.090 1.00 41.72 93 LEU A C 1
ATOM 723 O O . LEU A 1 93 ? 17.946 -19.166 28.837 1.00 41.72 93 LEU A O 1
ATOM 727 N N . ASP A 1 94 ? 20.078 -19.309 28.141 1.00 38.28 94 ASP A N 1
ATOM 728 C CA . ASP A 1 94 ? 19.742 -19.468 26.722 1.00 38.28 94 ASP A CA 1
ATOM 729 C C . ASP A 1 94 ? 19.185 -20.867 26.420 1.00 38.28 94 ASP A C 1
ATOM 731 O O . ASP A 1 94 ? 18.177 -21.003 25.725 1.00 38.28 94 ASP A O 1
ATOM 735 N N . LEU A 1 95 ? 19.761 -21.911 27.029 1.00 38.59 95 LEU A N 1
ATOM 736 C CA . LEU A 1 95 ? 19.258 -23.284 26.915 1.00 38.59 95 LEU A CA 1
ATOM 737 C C . LEU A 1 95 ? 17.866 -23.444 27.539 1.00 38.59 95 LEU A C 1
ATOM 739 O O . LEU A 1 95 ? 16.989 -24.047 26.923 1.00 38.59 95 LEU A O 1
ATOM 743 N N . THR A 1 96 ? 17.616 -22.860 28.717 1.00 41.88 96 THR A N 1
ATOM 744 C CA . THR A 1 96 ? 16.274 -22.897 29.331 1.00 41.88 96 THR A CA 1
ATOM 745 C C . THR A 1 96 ? 15.249 -22.117 28.512 1.00 41.88 96 THR A C 1
ATOM 747 O O . THR A 1 96 ? 14.121 -22.579 28.365 1.00 41.88 96 THR A O 1
ATOM 750 N N . ARG A 1 97 ? 15.617 -20.976 27.912 1.00 41.12 97 ARG A N 1
ATOM 751 C CA . ARG A 1 97 ? 14.727 -20.231 27.001 1.00 41.12 97 ARG A CA 1
ATOM 752 C C . ARG A 1 97 ? 14.407 -21.002 25.723 1.00 41.12 97 ARG A C 1
ATOM 754 O O . ARG A 1 97 ? 13.257 -20.983 25.292 1.00 41.12 97 ARG A O 1
ATOM 761 N N . SER A 1 98 ? 15.397 -21.687 25.154 1.00 36.91 98 SER A N 1
ATOM 762 C CA . SER A 1 98 ? 15.246 -22.479 23.930 1.00 36.91 98 SER A CA 1
ATOM 763 C C . SER A 1 98 ? 14.354 -23.709 24.143 1.00 36.91 98 SER A C 1
ATOM 765 O O . SER A 1 98 ? 13.462 -23.970 23.342 1.00 36.91 98 SER A O 1
ATOM 767 N N . VAL A 1 99 ? 14.495 -24.405 25.277 1.00 37.34 99 VAL A N 1
ATOM 768 C CA . VAL A 1 99 ? 13.631 -25.550 25.619 1.00 37.34 99 VAL A CA 1
ATOM 769 C C . VAL A 1 99 ? 12.202 -25.095 25.948 1.00 37.34 99 VAL A C 1
ATOM 771 O O . VAL A 1 99 ? 11.237 -25.723 25.519 1.00 37.34 99 VAL A O 1
ATOM 774 N N . ARG A 1 100 ? 12.028 -23.965 26.649 1.00 36.06 100 ARG A N 1
ATOM 775 C CA . ARG A 1 100 ? 10.696 -23.438 27.007 1.00 36.06 100 ARG A CA 1
ATOM 776 C C . ARG A 1 100 ? 9.909 -22.920 25.799 1.00 36.06 100 ARG A C 1
ATOM 778 O O . ARG A 1 100 ? 8.682 -22.960 25.828 1.00 36.06 100 ARG A O 1
ATOM 785 N N . SER A 1 101 ? 10.586 -22.439 24.752 1.00 35.25 101 SER A N 1
ATOM 786 C CA . SER A 1 101 ? 9.916 -22.023 23.513 1.00 35.25 101 SER A CA 1
ATOM 787 C C . SER A 1 101 ? 9.439 -23.212 22.678 1.00 35.25 101 SER A C 1
ATOM 789 O O . SER A 1 101 ? 8.419 -23.083 22.010 1.00 35.25 101 SER A O 1
ATOM 791 N N . GLN A 1 102 ? 10.123 -24.359 22.757 1.00 33.12 102 GLN A N 1
ATOM 792 C CA . GLN A 1 102 ? 9.741 -25.577 22.039 1.00 33.12 102 GLN A CA 1
ATOM 793 C C . GLN A 1 102 ? 8.630 -26.362 22.744 1.00 33.12 102 GLN A C 1
ATOM 795 O O . GLN A 1 102 ? 7.701 -26.798 22.081 1.00 33.12 102 GLN A O 1
ATOM 800 N N . VAL A 1 103 ? 8.640 -26.473 24.079 1.00 33.94 103 VAL A N 1
ATOM 801 C CA . VAL A 1 103 ? 7.572 -27.205 24.799 1.00 33.94 103 VAL A CA 1
ATOM 802 C C . VAL A 1 103 ? 6.219 -26.481 24.722 1.00 33.94 103 VAL A C 1
ATOM 804 O O . VAL A 1 103 ? 5.183 -27.125 24.624 1.00 33.94 103 VAL A O 1
ATOM 807 N N . ASN A 1 104 ? 6.207 -25.145 24.659 1.00 31.88 104 ASN A N 1
ATOM 808 C CA . ASN A 1 104 ? 4.972 -24.386 24.414 1.00 31.88 104 ASN A CA 1
ATOM 809 C C . ASN A 1 104 ? 4.424 -24.534 22.977 1.00 31.88 104 ASN A C 1
ATOM 811 O O . ASN A 1 104 ? 3.356 -23.993 22.697 1.00 31.88 104 ASN A O 1
ATOM 815 N N . MET A 1 105 ? 5.133 -25.217 22.066 1.00 34.50 105 MET A N 1
ATOM 816 C CA . MET A 1 105 ? 4.614 -25.548 20.732 1.00 34.50 105 MET A CA 1
ATOM 817 C C . MET A 1 105 ? 3.882 -26.897 20.682 1.00 34.50 105 MET A C 1
ATOM 819 O O . MET A 1 105 ? 3.115 -27.098 19.744 1.00 34.50 105 MET A O 1
ATOM 823 N N . ASP A 1 106 ? 4.050 -27.776 21.676 1.00 30.36 106 ASP A N 1
ATOM 824 C CA . ASP A 1 106 ? 3.513 -29.147 21.619 1.00 30.36 106 ASP A CA 1
ATOM 825 C C . ASP A 1 106 ? 2.133 -29.333 22.282 1.00 30.36 106 ASP A C 1
ATOM 827 O O . ASP A 1 106 ? 1.478 -30.339 22.024 1.00 30.36 106 ASP A O 1
ATOM 831 N N . ASP A 1 107 ? 1.621 -28.368 23.058 1.00 30.50 107 ASP A N 1
ATOM 832 C CA . ASP A 1 107 ? 0.328 -28.525 23.765 1.00 30.50 107 ASP A CA 1
ATOM 833 C C . ASP A 1 107 ? -0.900 -27.948 23.035 1.00 30.50 107 ASP A C 1
ATOM 835 O O . ASP A 1 107 ? -2.021 -27.999 23.543 1.00 30.50 107 ASP A O 1
ATOM 839 N N . THR A 1 108 ? -0.751 -27.466 21.800 1.00 33.84 108 THR A N 1
ATOM 840 C CA . THR A 1 108 ? -1.902 -27.161 20.936 1.00 33.84 108 THR A CA 1
ATOM 841 C C . THR A 1 108 ? -1.574 -27.470 19.486 1.00 33.84 108 THR A C 1
ATOM 843 O O . THR A 1 108 ? -1.195 -26.561 18.764 1.00 33.84 108 THR A O 1
ATOM 846 N N . HIS A 1 109 ? -1.699 -28.728 19.061 1.00 31.38 109 HIS A N 1
ATOM 847 C CA . HIS A 1 109 ? -2.181 -29.120 17.727 1.00 31.38 109 HIS A CA 1
ATOM 848 C C . HIS A 1 109 ? -2.085 -30.644 17.566 1.00 31.38 109 HIS A C 1
ATOM 850 O O . HIS A 1 109 ? -1.069 -31.182 17.139 1.00 31.38 109 HIS A O 1
ATOM 856 N N . THR A 1 110 ? -3.193 -31.351 17.777 1.00 26.27 110 THR A N 1
ATOM 857 C CA . THR A 1 110 ? -3.461 -32.587 17.032 1.00 26.27 110 THR A CA 1
ATOM 858 C C . THR A 1 110 ? -3.708 -32.211 15.567 1.00 26.27 110 THR A C 1
ATOM 860 O O . THR A 1 110 ? -4.845 -32.080 15.119 1.00 26.27 110 THR A O 1
ATOM 863 N N . ARG A 1 111 ? -2.635 -31.955 14.808 1.00 31.30 111 ARG A N 1
ATOM 864 C CA . ARG A 1 111 ? -2.686 -31.880 13.343 1.00 31.30 111 ARG A CA 1
ATOM 865 C C . ARG A 1 111 ? -2.458 -33.286 12.803 1.00 31.30 111 ARG A C 1
ATOM 867 O O . ARG A 1 111 ? -1.427 -33.891 13.072 1.00 31.30 111 ARG A O 1
ATOM 874 N N . GLN A 1 112 ? -3.445 -33.793 12.068 1.00 26.22 112 GLN A N 1
ATOM 875 C CA . GLN A 1 112 ? -3.298 -34.978 11.232 1.00 26.22 112 GLN A CA 1
ATOM 876 C C . GLN A 1 112 ? -2.112 -34.770 10.283 1.00 26.22 112 GLN A C 1
ATOM 878 O O . GLN A 1 112 ? -2.108 -33.839 9.480 1.00 26.22 112 GLN A O 1
ATOM 883 N N . GLU A 1 113 ? -1.104 -35.630 10.393 1.00 33.38 113 GLU A N 1
ATOM 884 C CA . GLU A 1 113 ? -0.133 -35.855 9.329 1.00 33.38 113 GLU A CA 1
ATOM 885 C C . GLU A 1 113 ? -0.881 -36.447 8.132 1.00 33.38 113 GLU A C 1
ATOM 887 O O . GLU A 1 113 ? -1.525 -37.479 8.299 1.00 33.38 113 GLU A O 1
ATOM 892 N N . ASN A 1 114 ? -0.845 -35.771 6.975 1.00 28.91 114 ASN A N 1
ATOM 893 C CA . ASN A 1 114 ? -0.848 -36.346 5.619 1.00 28.91 114 ASN A CA 1
ATOM 894 C C . ASN A 1 114 ? -0.847 -35.226 4.555 1.00 28.91 114 ASN A C 1
ATOM 896 O O . ASN A 1 114 ? -1.839 -34.516 4.428 1.00 28.91 114 ASN A O 1
ATOM 900 N N . ASP A 1 115 ? 0.261 -35.086 3.813 1.00 28.81 115 ASP A N 1
ATOM 901 C CA . ASP A 1 115 ? 0.352 -35.017 2.331 1.00 28.81 115 ASP A CA 1
ATOM 902 C C . ASP A 1 115 ? 1.675 -34.327 1.886 1.00 28.81 115 ASP A C 1
ATOM 904 O O . ASP A 1 115 ? 1.869 -33.137 2.147 1.00 28.81 115 ASP A O 1
ATOM 908 N N . PRO A 1 116 ? 2.610 -35.027 1.208 1.00 32.34 116 PRO A N 1
ATOM 909 C CA . PRO A 1 116 ? 3.843 -34.448 0.665 1.00 32.34 116 PRO A CA 1
ATOM 910 C C . PRO A 1 116 ? 3.663 -33.571 -0.596 1.00 32.34 116 PRO A C 1
ATOM 912 O O . PRO A 1 116 ? 4.669 -33.193 -1.201 1.00 32.34 116 PRO A O 1
ATOM 915 N N . GLN A 1 117 ? 2.436 -33.243 -1.024 1.00 30.50 117 GLN A N 1
ATOM 916 C CA . GLN A 1 117 ? 2.156 -32.443 -2.227 1.00 30.50 117 GLN A CA 1
ATOM 917 C C . GLN A 1 117 ? 1.394 -31.124 -1.931 1.00 30.50 117 GLN A C 1
ATOM 919 O O . GLN A 1 117 ? 0.193 -31.012 -2.123 1.00 30.50 117 GLN A O 1
ATOM 924 N N . GLY A 1 118 ? 2.114 -30.065 -1.534 1.00 40.91 118 GLY A N 1
ATOM 925 C CA . GLY A 1 118 ? 1.866 -28.694 -2.029 1.00 40.91 118 GLY A CA 1
ATOM 926 C C . GLY A 1 118 ? 0.573 -27.919 -1.691 1.00 40.91 118 GLY A C 1
ATOM 927 O O . GLY A 1 118 ? 0.191 -27.093 -2.517 1.00 40.91 118 GLY A O 1
ATOM 928 N N . ASN A 1 119 ? -0.060 -28.083 -0.521 1.00 34.19 119 ASN A N 1
ATOM 929 C CA . ASN A 1 119 ? -1.346 -27.415 -0.205 1.00 34.19 119 ASN A CA 1
ATOM 930 C C . ASN A 1 119 ? -1.348 -26.271 0.840 1.00 34.19 119 ASN A C 1
ATOM 932 O O . ASN A 1 119 ? -2.413 -25.744 1.138 1.00 34.19 119 ASN A O 1
ATOM 936 N N . ASP A 1 120 ? -0.206 -25.803 1.353 1.00 51.81 120 ASP A N 1
ATOM 937 C CA . ASP A 1 120 ? -0.171 -24.712 2.358 1.00 51.81 120 ASP A CA 1
ATOM 938 C C . ASP A 1 120 ? 0.134 -23.319 1.751 1.00 51.81 120 ASP A C 1
ATOM 940 O O . ASP A 1 120 ? 0.818 -22.490 2.360 1.00 51.81 120 ASP A O 1
ATOM 944 N N . LEU A 1 121 ? -0.345 -23.029 0.534 1.00 62.56 121 LEU A N 1
ATOM 945 C CA . LEU A 1 121 ? -0.261 -21.667 -0.010 1.00 62.56 121 LEU A CA 1
ATOM 946 C C . LEU A 1 121 ? -1.357 -20.781 0.606 1.00 62.56 121 LEU A C 1
ATOM 948 O O . LEU A 1 121 ? -2.517 -21.201 0.658 1.00 62.56 121 LEU A O 1
ATOM 952 N N . PRO A 1 122 ? -1.037 -19.547 1.048 1.00 74.75 122 PRO A N 1
ATOM 953 C CA . PRO A 1 122 ? -2.054 -18.635 1.548 1.00 74.75 122 PRO A CA 1
ATOM 954 C C . PRO A 1 122 ? -3.126 -18.413 0.471 1.00 74.75 122 PRO A C 1
ATOM 956 O O . PRO A 1 122 ? -2.805 -18.254 -0.709 1.00 74.75 122 PRO A O 1
ATOM 959 N N . THR A 1 123 ? -4.395 -18.385 0.880 1.00 86.69 123 THR A N 1
ATOM 960 C CA . THR A 1 123 ? -5.544 -18.160 -0.012 1.00 86.69 123 THR A CA 1
ATOM 961 C C . THR A 1 123 ? -5.964 -16.686 0.023 1.00 86.69 123 THR A C 1
ATOM 963 O O . THR A 1 123 ? -5.987 -16.106 1.114 1.00 86.69 123 THR A O 1
ATOM 966 N N . PRO A 1 124 ? -6.311 -16.074 -1.126 1.00 92.69 124 PRO A N 1
ATOM 967 C CA . PRO A 1 124 ? -6.864 -14.725 -1.163 1.00 92.69 124 PRO A CA 1
ATOM 968 C C . PRO A 1 124 ? -8.091 -14.590 -0.258 1.00 92.69 124 PRO A C 1
ATOM 970 O O . PRO A 1 124 ? -8.900 -15.506 -0.122 1.00 92.69 124 PRO A O 1
ATOM 973 N N . PHE A 1 125 ? -8.252 -13.423 0.355 1.00 95.44 125 PHE A N 1
ATOM 974 C CA . PHE A 1 125 ? -9.359 -13.132 1.264 1.00 95.44 125 PHE A CA 1
ATOM 975 C C . PHE A 1 125 ? -9.789 -11.671 1.128 1.00 95.44 125 PHE A C 1
ATOM 977 O O . PHE A 1 125 ? -9.269 -10.943 0.287 1.00 95.44 125 PHE A O 1
ATOM 984 N N . GLY A 1 126 ? -10.746 -11.237 1.951 1.00 97.56 126 GLY A N 1
ATOM 985 C CA . GLY A 1 126 ? -11.225 -9.859 1.925 1.00 97.56 126 GLY A CA 1
ATOM 986 C C . GLY A 1 126 ? -11.985 -9.547 0.640 1.00 97.56 126 GLY A C 1
ATOM 987 O O . GLY A 1 126 ? -12.578 -10.434 0.015 1.00 97.56 126 GLY A O 1
ATOM 988 N N . TYR A 1 127 ? -11.925 -8.289 0.211 1.00 98.06 127 TYR A N 1
ATOM 989 C CA . TYR A 1 127 ? -12.445 -7.875 -1.090 1.00 98.06 127 TYR A CA 1
ATOM 990 C C . TYR A 1 127 ? -11.771 -8.635 -2.246 1.00 98.06 127 TYR A C 1
ATOM 992 O O . TYR A 1 127 ? -12.427 -8.918 -3.240 1.00 98.06 127 TYR A O 1
ATOM 1000 N N . GLY A 1 128 ? -10.500 -9.025 -2.112 1.00 96.75 128 GLY A N 1
ATOM 1001 C CA . GLY A 1 128 ? -9.745 -9.765 -3.129 1.00 96.75 128 GLY A CA 1
ATOM 1002 C C . GLY A 1 128 ? -9.920 -11.284 -3.089 1.00 96.75 128 GLY A C 1
ATOM 1003 O O . GLY A 1 128 ? -9.149 -11.989 -3.738 1.00 96.75 128 GLY A O 1
ATOM 1004 N N . SER A 1 129 ? -10.903 -11.806 -2.351 1.00 96.62 129 SER A N 1
ATOM 1005 C CA . SER A 1 129 ? -11.119 -13.252 -2.158 1.00 96.62 129 SER A CA 1
ATOM 1006 C C . SER A 1 129 ? -11.384 -14.043 -3.444 1.00 96.62 129 SER A C 1
ATOM 1008 O O . SER A 1 129 ? -11.102 -15.235 -3.491 1.00 96.62 129 SER A O 1
ATOM 1010 N N . GLU A 1 130 ? -11.873 -13.395 -4.502 1.00 96.06 130 GLU A N 1
ATOM 1011 C CA . GLU A 1 130 ? -12.118 -14.021 -5.811 1.00 96.06 130 GLU A CA 1
ATOM 1012 C C . GLU A 1 130 ? -10.865 -14.123 -6.701 1.00 96.06 130 GLU A C 1
ATOM 1014 O O . GLU A 1 130 ? -10.945 -14.562 -7.850 1.00 96.06 130 GLU A O 1
ATOM 1019 N N . THR A 1 131 ? -9.705 -13.673 -6.223 1.00 96.94 131 THR A N 1
ATOM 1020 C CA . THR A 1 131 ? -8.471 -13.688 -7.016 1.00 96.94 131 THR A CA 1
ATOM 1021 C C . THR A 1 131 ? -7.971 -15.126 -7.207 1.00 96.94 131 THR A C 1
ATOM 1023 O O . THR A 1 131 ? -7.976 -15.935 -6.292 1.00 96.94 131 THR A O 1
ATOM 1026 N N . THR A 1 132 ? -7.497 -15.461 -8.399 1.00 96.12 132 THR A N 1
ATOM 1027 C CA . THR A 1 132 ? -6.895 -16.760 -8.752 1.00 96.12 132 THR A CA 1
ATOM 1028 C C . THR A 1 132 ? -5.540 -16.608 -9.453 1.00 96.12 132 THR A C 1
ATOM 1030 O O . THR A 1 132 ? -4.744 -17.550 -9.482 1.00 96.12 132 THR A O 1
ATOM 1033 N N . GLY A 1 133 ? -5.239 -15.414 -9.974 1.00 96.88 133 GLY A N 1
ATOM 1034 C CA . GLY A 1 133 ? -3.990 -15.114 -10.664 1.00 96.88 133 GLY A CA 1
ATOM 1035 C C . GLY A 1 133 ? -3.834 -15.931 -11.947 1.00 96.88 133 GLY A C 1
ATOM 1036 O O . GLY A 1 133 ? -4.793 -16.175 -12.672 1.00 96.88 133 GLY A O 1
ATOM 1037 N N . GLY A 1 134 ? -2.623 -16.424 -12.202 1.00 95.19 134 GLY A N 1
ATOM 1038 C CA . GLY A 1 134 ? -2.339 -17.362 -13.294 1.00 95.19 134 GLY A CA 1
ATOM 1039 C C . GLY A 1 134 ? -2.848 -18.791 -13.073 1.00 95.19 134 GLY A C 1
ATOM 1040 O O . GLY A 1 134 ? -2.544 -19.670 -13.881 1.00 95.19 134 GLY A O 1
ATOM 1041 N N . GLY A 1 135 ? -3.577 -19.050 -11.980 1.00 92.19 135 GLY A N 1
ATOM 1042 C CA . GLY A 1 135 ? -4.128 -20.362 -11.648 1.00 92.19 135 GLY A CA 1
ATOM 1043 C C . GLY A 1 135 ? -3.062 -21.459 -11.604 1.00 92.19 135 GLY A C 1
ATOM 1044 O O . GLY A 1 135 ? -2.025 -21.314 -10.958 1.00 92.19 135 GLY A O 1
ATOM 1045 N N . ASN A 1 136 ? -3.319 -22.549 -12.329 1.00 90.50 136 ASN A N 1
ATOM 1046 C CA . ASN A 1 136 ? -2.442 -23.721 -12.414 1.00 90.50 136 ASN A CA 1
ATOM 1047 C C . ASN A 1 136 ? -1.479 -23.671 -13.616 1.00 90.50 136 ASN A C 1
ATOM 1049 O O . ASN A 1 136 ? -0.985 -24.715 -14.049 1.00 90.50 136 ASN A O 1
ATOM 1053 N N . ALA A 1 137 ? -1.241 -22.489 -14.202 1.00 93.94 137 ALA A N 1
ATOM 1054 C CA . ALA A 1 137 ? -0.271 -22.350 -15.283 1.00 93.94 137 ALA A CA 1
ATOM 1055 C C . ALA A 1 137 ? 1.110 -22.855 -14.835 1.00 93.94 137 ALA A C 1
ATOM 1057 O O . ALA A 1 137 ? 1.527 -22.667 -13.689 1.00 93.94 137 ALA A O 1
ATOM 1058 N N . LYS A 1 138 ? 1.830 -23.504 -15.757 1.00 92.38 138 LYS A N 1
ATOM 1059 C CA . LYS A 1 138 ? 3.192 -23.971 -15.489 1.00 92.38 138 LYS A CA 1
ATOM 1060 C C . LYS A 1 138 ? 4.066 -22.769 -15.090 1.00 92.38 138 LYS A C 1
ATOM 1062 O O . LYS A 1 138 ? 4.035 -21.774 -15.812 1.00 92.38 138 LYS A O 1
ATOM 1067 N N . PRO A 1 139 ? 4.850 -22.855 -13.999 1.00 93.38 139 PRO A N 1
ATOM 1068 C CA . PRO A 1 139 ? 5.701 -21.748 -13.596 1.00 93.38 139 PRO A CA 1
ATOM 1069 C C . PRO A 1 139 ? 6.772 -21.404 -14.637 1.00 93.38 139 PRO A C 1
ATOM 1071 O O . PRO A 1 139 ? 7.494 -22.285 -15.110 1.00 93.38 139 PRO A O 1
ATOM 1074 N N . ASP A 1 140 ? 6.891 -20.115 -14.938 1.00 96.12 140 ASP A N 1
ATOM 1075 C CA . ASP A 1 140 ? 7.955 -19.506 -15.725 1.00 96.12 140 ASP A CA 1
ATOM 1076 C C . ASP A 1 140 ? 8.979 -18.857 -14.781 1.00 96.12 140 ASP A C 1
ATOM 1078 O O . ASP A 1 140 ? 8.611 -18.127 -13.861 1.00 96.12 140 ASP A O 1
ATOM 1082 N N . THR A 1 141 ? 10.271 -19.084 -15.020 1.00 95.50 141 THR A N 1
ATOM 1083 C CA . THR A 1 141 ? 11.363 -18.450 -14.264 1.00 95.50 141 THR A CA 1
ATOM 1084 C C . THR A 1 141 ? 12.175 -17.566 -15.213 1.00 95.50 141 THR A C 1
ATOM 1086 O O . THR A 1 141 ? 13.075 -18.089 -15.881 1.00 95.50 141 THR A O 1
ATOM 1089 N N . PRO A 1 142 ? 11.862 -16.259 -15.323 1.00 97.06 142 PRO A N 1
ATOM 1090 C CA . PRO A 1 142 ? 12.589 -15.354 -16.204 1.00 97.06 142 PRO A CA 1
ATOM 1091 C C . PRO A 1 142 ? 14.084 -15.323 -15.880 1.00 97.06 142 PRO A C 1
ATOM 1093 O O . PRO A 1 142 ? 14.502 -15.372 -14.723 1.00 97.06 142 PRO A O 1
ATOM 1096 N N . LYS A 1 143 ? 14.910 -15.223 -16.918 1.00 97.00 143 LYS A N 1
ATOM 1097 C CA . LYS A 1 143 ? 16.374 -15.203 -16.820 1.00 97.00 143 LYS A CA 1
ATOM 1098 C C . LYS A 1 143 ? 16.952 -13.802 -16.969 1.00 97.00 143 LYS A C 1
ATOM 1100 O O . LYS A 1 143 ? 18.092 -13.589 -16.557 1.00 97.00 143 LYS A O 1
ATOM 1105 N N . SER A 1 144 ? 16.181 -12.866 -17.523 1.00 98.19 144 SER A N 1
ATOM 1106 C CA . SER A 1 144 ? 16.567 -11.468 -17.720 1.00 98.19 144 SER A CA 1
ATOM 1107 C C . SER A 1 144 ? 15.407 -10.507 -17.438 1.00 98.19 144 SER A C 1
ATOM 1109 O O . SER A 1 144 ? 14.255 -10.927 -17.295 1.00 98.19 144 SER A O 1
ATOM 1111 N N . ILE A 1 145 ? 15.716 -9.211 -17.347 1.00 98.25 145 ILE A N 1
ATOM 1112 C CA . ILE A 1 145 ? 14.707 -8.163 -17.146 1.00 98.25 145 ILE A CA 1
ATOM 1113 C C . ILE A 1 145 ? 13.740 -8.069 -18.337 1.00 98.25 145 ILE A C 1
ATOM 1115 O O . ILE A 1 145 ? 12.554 -7.822 -18.138 1.00 98.25 145 ILE A O 1
ATOM 1119 N N . GLU A 1 146 ? 14.220 -8.340 -19.553 1.00 98.31 146 GLU A N 1
ATOM 1120 C CA . GLU A 1 146 ? 13.423 -8.345 -20.783 1.00 98.31 146 GLU A CA 1
ATOM 1121 C C . GLU A 1 146 ? 12.456 -9.532 -20.810 1.00 98.31 146 GLU A C 1
ATOM 1123 O O . GLU A 1 146 ? 11.295 -9.378 -21.185 1.00 98.31 146 GLU A O 1
ATOM 1128 N N . GLU A 1 147 ? 12.909 -10.714 -20.376 1.00 98.56 147 GLU A N 1
ATOM 1129 C CA . GLU A 1 147 ? 12.042 -11.890 -20.263 1.00 98.56 147 GLU A CA 1
ATOM 1130 C C . GLU A 1 147 ? 10.972 -11.678 -19.185 1.00 98.56 147 GLU A C 1
ATOM 1132 O O . GLU A 1 147 ? 9.801 -11.970 -19.422 1.00 98.56 147 GLU A O 1
ATOM 1137 N N . LEU A 1 148 ? 11.342 -11.101 -18.034 1.00 98.56 148 LEU A N 1
ATOM 1138 C CA . LEU A 1 148 ? 10.382 -10.725 -16.995 1.00 98.56 148 LEU A CA 1
ATOM 1139 C C . LEU A 1 148 ? 9.326 -9.755 -17.545 1.00 98.56 148 LEU A C 1
ATOM 1141 O O . LEU A 1 148 ? 8.131 -10.001 -17.396 1.00 98.56 148 LEU A O 1
ATOM 1145 N N . GLU A 1 149 ? 9.751 -8.678 -18.208 1.00 98.38 149 GLU A N 1
ATOM 1146 C CA . GLU A 1 149 ? 8.839 -7.694 -18.795 1.00 98.38 149 GLU A CA 1
ATOM 1147 C C . GLU A 1 149 ? 7.918 -8.325 -19.851 1.00 98.38 149 GLU A C 1
ATOM 1149 O O . GLU A 1 149 ? 6.715 -8.059 -19.857 1.00 98.38 149 GLU A O 1
ATOM 1154 N N . SER A 1 150 ? 8.449 -9.210 -20.699 1.00 98.56 150 SER A N 1
ATOM 1155 C CA . SER A 1 150 ? 7.658 -9.920 -21.705 1.00 98.56 150 SER A CA 1
ATOM 1156 C C . SER A 1 150 ? 6.597 -10.831 -21.084 1.00 98.56 150 SER A C 1
ATOM 1158 O O . SER A 1 150 ? 5.472 -10.868 -21.578 1.00 98.56 150 SER A O 1
ATOM 1160 N N . LEU A 1 151 ? 6.936 -11.577 -20.029 1.00 98.56 151 LEU A N 1
ATOM 1161 C CA . LEU A 1 151 ? 6.005 -12.498 -19.367 1.00 98.56 151 LEU A CA 1
ATOM 1162 C C . LEU A 1 151 ? 4.900 -11.752 -18.607 1.00 98.56 151 LEU A C 1
ATOM 1164 O O . LEU A 1 151 ? 3.761 -12.210 -18.573 1.00 98.56 151 LEU A O 1
ATOM 1168 N N . LEU A 1 152 ? 5.213 -10.595 -18.015 1.00 98.50 152 LEU A N 1
ATOM 1169 C CA . LEU A 1 152 ? 4.232 -9.770 -17.301 1.00 98.50 152 LEU A CA 1
ATOM 1170 C C . LEU A 1 152 ? 3.200 -9.128 -18.243 1.00 98.50 152 LEU A C 1
ATOM 1172 O O . LEU A 1 152 ? 2.036 -8.980 -17.861 1.00 98.50 152 LEU A O 1
ATOM 1176 N N . LYS A 1 153 ? 3.613 -8.772 -19.465 1.00 97.69 153 LYS A N 1
ATOM 1177 C CA . LYS A 1 153 ? 2.799 -8.036 -20.447 1.00 97.69 153 LYS A CA 1
ATOM 1178 C C . LYS A 1 153 ? 1.992 -8.898 -21.410 1.00 97.69 153 LYS A C 1
ATOM 1180 O O . LYS A 1 153 ? 1.206 -8.354 -22.187 1.00 97.69 153 LYS A O 1
ATOM 1185 N N . ASP A 1 154 ? 2.200 -10.209 -21.431 1.00 97.62 154 ASP A N 1
ATOM 1186 C CA . ASP A 1 154 ? 1.453 -11.061 -22.350 1.00 97.62 154 ASP A CA 1
ATOM 1187 C C . ASP A 1 154 ? 0.002 -11.287 -21.897 1.00 97.62 154 ASP A C 1
ATOM 1189 O O . ASP A 1 154 ? -0.373 -11.047 -20.748 1.00 97.62 154 ASP A O 1
ATOM 1193 N N . ASP A 1 155 ? -0.836 -11.747 -22.822 1.00 97.44 155 ASP A N 1
ATOM 1194 C CA . ASP A 1 155 ? -2.261 -12.000 -22.579 1.00 97.44 155 ASP A CA 1
ATOM 1195 C C . ASP A 1 155 ? -2.542 -13.432 -22.083 1.00 97.44 155 ASP A C 1
ATOM 1197 O O . ASP A 1 155 ? -3.670 -13.911 -22.172 1.00 97.44 155 ASP A O 1
ATOM 1201 N N . LYS A 1 156 ? -1.525 -14.160 -21.597 1.00 98.06 156 LYS A N 1
ATOM 1202 C CA . LYS A 1 156 ? -1.681 -15.545 -21.129 1.00 98.06 156 LYS A CA 1
ATOM 1203 C C . LYS A 1 156 ? -1.761 -15.599 -19.605 1.00 98.06 156 LYS A C 1
ATOM 1205 O O . LYS A 1 156 ? -1.058 -14.838 -18.940 1.00 98.06 156 LYS A O 1
ATOM 1210 N N . PRO A 1 157 ? -2.524 -16.536 -19.022 1.00 98.44 157 PRO A N 1
ATOM 1211 C CA . PRO A 1 157 ? -2.379 -16.847 -17.610 1.00 98.44 157 PRO A CA 1
ATOM 1212 C C . PRO A 1 157 ? -0.951 -17.316 -17.305 1.00 98.44 157 PRO A C 1
ATOM 1214 O O . PRO A 1 157 ? -0.439 -18.213 -17.982 1.00 98.44 157 PRO A O 1
ATOM 1217 N N . ARG A 1 158 ? -0.289 -16.707 -16.316 1.00 98.00 158 ARG A N 1
ATOM 1218 C CA . ARG A 1 158 ? 1.118 -17.001 -15.983 1.00 98.00 158 ARG A CA 1
ATOM 1219 C C . ARG A 1 158 ? 1.334 -17.134 -14.486 1.00 98.00 158 ARG A C 1
ATOM 1221 O O . ARG A 1 158 ? 0.855 -16.310 -13.710 1.00 98.00 158 ARG A O 1
ATOM 1228 N N . VAL A 1 159 ? 2.162 -18.098 -14.099 1.00 96.19 159 VAL A N 1
ATOM 1229 C CA . VAL A 1 159 ? 2.812 -18.130 -12.784 1.00 96.19 159 VAL A CA 1
ATOM 1230 C C . VAL A 1 159 ? 4.283 -17.780 -13.004 1.00 96.19 159 VAL A C 1
ATOM 1232 O O . VAL A 1 159 ? 5.000 -18.546 -13.627 1.00 96.19 159 VAL A O 1
ATOM 1235 N N . ILE A 1 160 ? 4.734 -16.622 -12.532 1.00 96.12 160 ILE A N 1
ATOM 1236 C CA . ILE A 1 160 ? 6.072 -16.072 -12.782 1.00 96.12 160 ILE A CA 1
ATOM 1237 C C . ILE A 1 160 ? 6.867 -16.107 -11.480 1.00 96.12 160 ILE A C 1
ATOM 1239 O O . ILE A 1 160 ? 6.472 -15.487 -10.494 1.00 96.12 160 ILE A O 1
ATOM 1243 N N . LEU A 1 161 ? 7.989 -16.821 -11.473 1.00 92.94 161 LEU A N 1
ATOM 1244 C CA . LEU A 1 161 ? 8.847 -16.995 -10.307 1.00 92.94 161 LEU A CA 1
ATOM 1245 C C . LEU A 1 161 ? 10.004 -15.992 -10.320 1.00 92.94 161 LEU A C 1
ATOM 1247 O O . LEU A 1 161 ? 10.841 -16.001 -11.218 1.00 92.94 161 LEU A O 1
ATOM 1251 N N . ILE A 1 162 ? 10.083 -15.159 -9.287 1.00 92.31 162 ILE A N 1
ATOM 1252 C CA . ILE A 1 162 ? 11.172 -14.209 -9.060 1.00 92.31 162 ILE A CA 1
ATOM 1253 C C . ILE A 1 162 ? 12.175 -14.863 -8.106 1.00 92.31 162 ILE A C 1
ATOM 1255 O O . ILE A 1 162 ? 12.013 -14.837 -6.885 1.00 92.31 162 ILE A O 1
ATOM 1259 N N . ASP A 1 163 ? 13.201 -15.492 -8.669 1.00 89.69 163 ASP A N 1
ATOM 1260 C CA . ASP A 1 163 ? 14.221 -16.261 -7.942 1.00 89.69 163 ASP A CA 1
ATOM 1261 C C . ASP A 1 163 ? 15.567 -15.531 -7.803 1.00 89.69 163 ASP A C 1
ATOM 1263 O O . ASP A 1 163 ? 16.541 -16.109 -7.313 1.00 89.69 163 ASP A O 1
ATOM 1267 N N . ARG A 1 164 ? 15.625 -14.273 -8.249 1.00 90.94 164 ARG A N 1
ATOM 1268 C CA . ARG A 1 164 ? 16.811 -13.413 -8.289 1.00 90.94 164 ARG A CA 1
ATOM 1269 C C . ARG A 1 164 ? 16.424 -11.942 -8.261 1.00 90.94 164 ARG A C 1
ATOM 1271 O O . ARG A 1 164 ? 15.275 -11.580 -8.519 1.00 90.94 164 ARG A O 1
ATOM 1278 N N . THR A 1 165 ? 17.422 -11.101 -8.017 1.00 95.31 165 THR A N 1
ATOM 1279 C CA . THR A 1 165 ? 17.276 -9.662 -8.186 1.00 95.31 165 THR A CA 1
ATOM 1280 C C . THR A 1 165 ? 17.197 -9.318 -9.667 1.00 95.31 165 THR A C 1
ATOM 1282 O O . THR A 1 165 ? 18.157 -9.530 -10.407 1.00 95.31 165 THR A O 1
ATOM 1285 N N . PHE A 1 166 ? 16.084 -8.722 -10.074 1.00 97.81 166 PHE A N 1
ATOM 1286 C CA . PHE A 1 166 ? 15.961 -8.002 -11.334 1.00 97.81 166 PHE A CA 1
ATOM 1287 C C . PHE A 1 166 ? 16.225 -6.521 -11.062 1.00 97.81 166 PHE A C 1
ATOM 1289 O O . PHE A 1 166 ? 15.373 -5.813 -10.520 1.00 97.81 166 PHE A O 1
ATOM 1296 N N . ASP A 1 167 ? 17.445 -6.077 -11.370 1.00 98.12 167 ASP A N 1
ATOM 1297 C CA . ASP A 1 167 ? 17.875 -4.693 -11.166 1.00 98.12 167 ASP A CA 1
ATOM 1298 C C . ASP A 1 167 ? 17.684 -3.879 -12.450 1.00 98.12 167 ASP A C 1
ATOM 1300 O O . ASP A 1 167 ? 18.381 -4.083 -13.441 1.00 98.12 167 ASP A O 1
ATOM 1304 N N . PHE A 1 168 ? 16.728 -2.955 -12.418 1.00 98.50 168 PHE A N 1
ATOM 1305 C CA . PHE A 1 168 ? 16.429 -2.031 -13.508 1.00 98.50 168 PHE A CA 1
ATOM 1306 C C . PHE A 1 168 ? 17.195 -0.707 -13.394 1.00 98.50 168 PHE A C 1
ATOM 1308 O O . PHE A 1 168 ? 17.051 0.147 -14.271 1.00 98.50 168 PHE A O 1
ATOM 1315 N N . THR A 1 169 ? 18.006 -0.518 -12.348 1.00 97.06 169 THR A N 1
ATOM 1316 C CA . THR A 1 169 ? 18.772 0.718 -12.142 1.00 97.06 169 THR A CA 1
ATOM 1317 C C . THR A 1 169 ? 19.633 1.024 -13.376 1.00 97.06 169 THR A C 1
ATOM 1319 O O . THR A 1 169 ? 20.338 0.159 -13.893 1.00 97.06 169 THR A O 1
ATOM 1322 N N . ASN A 1 170 ? 19.588 2.266 -13.848 1.00 96.00 170 ASN A N 1
ATOM 1323 C CA . ASN A 1 170 ? 20.281 2.829 -15.003 1.00 96.00 170 ASN A CA 1
ATOM 1324 C C . ASN A 1 170 ? 19.936 2.196 -16.362 1.00 96.00 170 ASN A C 1
ATOM 1326 O O . ASN A 1 170 ? 20.515 2.601 -17.368 1.00 96.00 170 ASN A O 1
ATOM 1330 N N . THR A 1 171 ? 18.970 1.275 -16.447 1.00 97.75 171 THR A N 1
ATOM 1331 C CA . THR A 1 171 ? 18.572 0.653 -17.731 1.00 97.75 171 THR A CA 1
ATOM 1332 C C . THR A 1 171 ? 17.989 1.655 -18.730 1.00 97.75 171 THR A C 1
ATOM 1334 O O . THR A 1 171 ? 18.094 1.454 -19.937 1.00 97.75 171 THR A O 1
ATOM 1337 N N . LYS A 1 172 ? 17.421 2.766 -18.242 1.00 97.00 172 LYS A N 1
ATOM 1338 C CA . LYS A 1 172 ? 16.967 3.908 -19.058 1.00 97.00 172 LYS A CA 1
ATOM 1339 C C . LYS A 1 172 ? 17.850 5.160 -18.900 1.00 97.00 172 LYS A C 1
ATOM 1341 O O . LYS A 1 172 ? 17.465 6.235 -19.357 1.00 97.00 172 LYS A O 1
ATOM 1346 N N . GLY A 1 173 ? 19.016 5.027 -18.263 1.00 97.25 173 GLY A N 1
ATOM 1347 C CA . GLY A 1 173 ? 19.916 6.134 -17.937 1.00 97.25 173 GLY A CA 1
ATOM 1348 C C . GLY A 1 173 ? 19.353 7.125 -16.910 1.00 97.25 173 GLY A C 1
ATOM 1349 O O . GLY A 1 173 ? 18.244 6.971 -16.397 1.00 97.25 173 GLY A O 1
ATOM 1350 N N . ASN A 1 174 ? 20.136 8.166 -16.623 1.00 97.44 174 ASN A N 1
ATOM 1351 C CA . ASN A 1 174 ? 19.717 9.266 -15.758 1.00 97.44 174 ASN A CA 1
ATOM 1352 C C . ASN A 1 174 ? 19.142 10.421 -16.575 1.00 97.44 174 ASN A C 1
ATOM 1354 O O . ASN A 1 174 ? 19.615 10.718 -17.673 1.00 97.44 174 ASN A O 1
ATOM 1358 N N . LYS A 1 175 ? 18.159 11.110 -16.002 1.00 97.62 175 LYS A N 1
ATOM 1359 C CA . LYS A 1 175 ? 17.617 12.364 -16.526 1.00 97.62 175 LYS A CA 1
ATOM 1360 C C . LYS A 1 175 ? 17.839 13.488 -15.528 1.00 97.62 175 LYS A C 1
ATOM 1362 O O . LYS A 1 175 ? 17.777 13.261 -14.321 1.00 97.62 175 LYS A O 1
ATOM 1367 N N . THR A 1 176 ? 18.071 14.687 -16.054 1.00 97.69 176 THR A N 1
ATOM 1368 C CA . THR A 1 176 ? 18.148 15.931 -15.285 1.00 97.69 176 THR A CA 1
ATOM 1369 C C . THR A 1 176 ? 17.143 16.916 -15.849 1.00 97.69 176 THR A C 1
ATOM 1371 O O . THR A 1 176 ? 17.151 17.184 -17.050 1.00 97.69 176 THR A O 1
ATOM 1374 N N . GLU A 1 177 ? 16.285 17.451 -14.991 1.00 95.38 177 GLU A N 1
ATOM 1375 C CA . GLU A 1 177 ? 15.281 18.433 -15.387 1.00 95.38 177 GLU A CA 1
ATOM 1376 C C . GLU A 1 177 ? 14.876 19.335 -14.220 1.00 95.38 177 GLU A C 1
ATOM 1378 O O . GLU A 1 177 ? 15.266 19.126 -13.065 1.00 95.38 177 GLU A O 1
ATOM 1383 N N . LYS A 1 178 ? 14.061 20.344 -14.533 1.00 93.31 178 LYS A N 1
ATOM 1384 C CA . LYS A 1 178 ? 13.501 21.251 -13.537 1.00 93.31 178 LYS A CA 1
ATOM 1385 C C . LYS A 1 178 ? 12.540 20.510 -12.604 1.00 93.31 178 LYS A C 1
ATOM 1387 O O . LYS A 1 178 ? 11.627 19.810 -13.032 1.00 93.31 178 LYS A O 1
ATOM 1392 N N . GLY A 1 179 ? 12.729 20.729 -11.313 1.00 94.25 179 GLY A N 1
ATOM 1393 C CA . GLY A 1 179 ? 11.852 20.293 -10.240 1.00 94.25 179 GLY A CA 1
ATOM 1394 C C . GLY A 1 179 ? 11.731 21.380 -9.177 1.00 94.25 179 GLY A C 1
ATOM 1395 O O . GLY A 1 179 ? 11.996 22.560 -9.420 1.00 94.25 179 GLY A O 1
ATOM 1396 N N . CYS A 1 180 ? 11.352 20.983 -7.970 1.00 92.69 180 CYS A N 1
ATOM 1397 C CA . CYS A 1 180 ? 11.210 21.902 -6.850 1.00 92.69 180 CYS A CA 1
ATOM 1398 C C . CYS A 1 180 ? 11.681 21.281 -5.533 1.00 92.69 180 CYS A C 1
ATOM 1400 O O . CYS A 1 180 ? 11.667 20.064 -5.342 1.00 92.69 180 CYS A O 1
ATOM 1402 N N . ALA A 1 181 ? 12.084 22.146 -4.605 1.00 92.31 181 ALA A N 1
ATOM 1403 C CA . ALA A 1 181 ? 12.365 21.817 -3.213 1.00 92.31 181 ALA A CA 1
ATOM 1404 C C . ALA A 1 181 ? 11.274 22.445 -2.322 1.00 92.31 181 ALA A C 1
ATOM 1406 O O . ALA A 1 181 ? 11.484 23.542 -1.796 1.00 92.31 181 ALA A O 1
ATOM 1407 N N . PRO A 1 182 ? 10.091 21.808 -2.201 1.00 89.38 182 PRO A N 1
ATOM 1408 C CA . PRO A 1 182 ? 8.958 22.350 -1.441 1.00 89.38 182 PRO A CA 1
ATOM 1409 C C . PRO A 1 182 ? 9.148 22.241 0.073 1.00 89.38 182 PRO A C 1
ATOM 1411 O O . PRO A 1 182 ? 8.528 22.978 0.834 1.00 89.38 182 PRO A O 1
ATOM 1414 N N . TRP A 1 183 ? 10.032 21.354 0.525 1.00 89.50 183 TRP A N 1
ATOM 1415 C CA . TRP A 1 183 ? 10.344 21.188 1.937 1.00 89.50 183 TRP A CA 1
ATOM 1416 C C . TRP A 1 183 ? 11.673 21.860 2.275 1.00 89.50 183 TRP A C 1
ATOM 1418 O O . TRP A 1 183 ? 12.649 21.792 1.526 1.00 89.50 183 TRP A O 1
ATOM 1428 N N . SER A 1 184 ? 11.712 22.513 3.436 1.00 87.75 184 SER A N 1
ATOM 1429 C CA . SER A 1 184 ? 12.919 23.176 3.930 1.00 87.75 184 SER A CA 1
ATOM 1430 C C . SER A 1 184 ? 14.036 22.176 4.224 1.00 87.75 184 SER A C 1
ATOM 1432 O O . SER A 1 184 ? 13.794 21.064 4.690 1.00 87.75 184 SER A O 1
ATOM 1434 N N . SER A 1 185 ? 15.281 22.610 4.032 1.00 88.19 185 SER A N 1
ATOM 1435 C CA . SER A 1 185 ? 16.467 21.838 4.403 1.00 88.19 185 SER A CA 1
ATOM 1436 C C . SER A 1 185 ? 16.445 21.451 5.885 1.00 88.19 185 SER A C 1
ATOM 1438 O O . SER A 1 185 ? 16.117 22.258 6.760 1.00 88.19 185 SER A O 1
ATOM 1440 N N . CYS A 1 186 ? 16.838 20.216 6.181 1.00 88.06 186 CYS A N 1
ATOM 1441 C CA . CYS A 1 186 ? 16.779 19.690 7.534 1.00 88.06 186 CYS A CA 1
ATOM 1442 C C . CYS A 1 186 ? 17.926 20.219 8.405 1.00 88.06 186 CYS A C 1
ATOM 1444 O O . CYS A 1 186 ? 19.101 20.003 8.117 1.00 88.06 186 CYS A O 1
ATOM 1446 N N . LYS A 1 187 ? 17.593 20.853 9.536 1.00 88.19 187 LYS A N 1
ATOM 1447 C CA . LYS A 1 187 ? 18.584 21.370 10.504 1.00 88.19 187 LYS A CA 1
ATOM 1448 C C . LYS A 1 187 ? 19.310 20.275 11.298 1.00 88.19 187 LYS A C 1
ATOM 1450 O O . LYS A 1 187 ? 20.322 20.547 11.928 1.00 88.19 187 LYS A O 1
ATOM 1455 N N . ASN A 1 188 ? 18.777 19.055 11.297 1.00 85.25 188 ASN A N 1
ATOM 1456 C CA . ASN A 1 188 ? 19.295 17.906 12.045 1.00 85.25 188 ASN A CA 1
ATOM 1457 C C . ASN A 1 188 ? 20.253 17.016 11.227 1.00 85.25 188 ASN A C 1
ATOM 1459 O O . ASN A 1 188 ? 20.618 15.944 11.698 1.00 85.25 188 ASN A O 1
ATOM 1463 N N . GLY A 1 189 ? 20.636 17.433 10.014 1.00 81.69 189 GLY A N 1
ATOM 1464 C CA . GLY A 1 189 ? 21.542 16.678 9.140 1.00 81.69 189 GLY A CA 1
ATOM 1465 C C . GLY A 1 189 ? 20.884 15.552 8.332 1.00 81.69 189 GLY A C 1
ATOM 1466 O O . GLY A 1 189 ? 21.576 14.884 7.568 1.00 81.69 189 GLY A O 1
ATOM 1467 N N . ASN A 1 190 ? 19.568 15.344 8.462 1.00 87.88 190 ASN A N 1
ATOM 1468 C CA . ASN A 1 190 ? 18.832 14.413 7.600 1.00 87.88 190 ASN A CA 1
ATOM 1469 C C . ASN A 1 190 ? 18.702 14.962 6.170 1.00 87.88 190 ASN A C 1
ATOM 1471 O O . ASN A 1 190 ? 18.817 16.167 5.946 1.00 87.88 190 ASN A O 1
ATOM 1475 N N . MET A 1 191 ? 18.429 14.089 5.195 1.00 91.62 191 MET A N 1
ATOM 1476 C CA . MET A 1 191 ? 18.169 14.538 3.828 1.00 91.62 191 MET A CA 1
ATOM 1477 C C . MET A 1 191 ? 16.675 14.799 3.635 1.00 91.62 191 MET A C 1
ATOM 1479 O O . MET A 1 191 ? 15.812 14.035 4.080 1.00 91.62 191 MET A O 1
ATOM 1483 N N . VAL A 1 192 ? 16.373 15.903 2.960 1.00 92.69 192 VAL A N 1
ATOM 1484 C CA . VAL A 1 192 ? 15.013 16.236 2.544 1.00 92.69 192 VAL A CA 1
ATOM 1485 C C . VAL A 1 192 ? 14.766 15.668 1.147 1.00 92.69 192 VAL A C 1
ATOM 1487 O O . VAL A 1 192 ? 15.694 15.610 0.337 1.00 92.69 192 VAL A O 1
ATOM 1490 N N . GLN A 1 193 ? 13.548 15.204 0.864 1.00 94.44 193 GLN A N 1
ATOM 1491 C CA . GLN A 1 193 ? 13.175 14.893 -0.519 1.00 94.44 193 GLN A CA 1
ATOM 1492 C C . GLN A 1 193 ? 13.079 16.188 -1.337 1.00 94.44 193 GLN A C 1
ATOM 1494 O O . GLN A 1 193 ? 12.771 17.247 -0.799 1.00 94.44 193 GLN A O 1
ATOM 1499 N N . HIS A 1 194 ? 13.316 16.111 -2.642 1.00 94.62 194 HIS A N 1
ATOM 1500 C CA . HIS A 1 194 ? 12.831 17.117 -3.594 1.00 94.62 194 HIS A CA 1
ATOM 1501 C C . HIS A 1 194 ? 11.667 16.517 -4.392 1.00 94.62 194 HIS A C 1
ATOM 1503 O O . HIS A 1 194 ? 11.255 15.387 -4.132 1.00 94.62 194 HIS A O 1
ATOM 1509 N N . ALA A 1 195 ? 11.113 17.252 -5.347 1.00 95.00 195 ALA A N 1
ATOM 1510 C CA . ALA A 1 195 ? 10.070 16.747 -6.227 1.00 95.00 195 ALA A CA 1
ATOM 1511 C C . ALA A 1 195 ? 10.431 16.993 -7.691 1.00 95.00 195 ALA A C 1
ATOM 1513 O O . ALA A 1 195 ? 10.938 18.060 -8.050 1.00 95.00 195 ALA A O 1
ATOM 1514 N N . ARG A 1 196 ? 10.140 16.005 -8.542 1.00 95.19 196 ARG A N 1
ATOM 1515 C CA . ARG A 1 196 ? 10.062 16.221 -9.991 1.00 95.19 196 ARG A CA 1
ATOM 1516 C C . ARG A 1 196 ? 8.820 17.061 -10.300 1.00 95.19 196 ARG A C 1
ATOM 1518 O O . ARG A 1 196 ? 7.787 16.856 -9.663 1.00 95.19 196 ARG A O 1
ATOM 1525 N N . ASN A 1 197 ? 8.889 17.944 -11.298 1.00 92.38 197 ASN A N 1
ATOM 1526 C CA . ASN A 1 197 ? 7.720 18.690 -11.773 1.00 92.38 197 ASN A CA 1
ATOM 1527 C C . ASN A 1 197 ? 6.805 17.816 -12.658 1.00 92.38 197 ASN A C 1
ATOM 1529 O O . ASN A 1 197 ? 6.648 18.058 -13.851 1.00 92.38 197 ASN A O 1
ATOM 1533 N N . ALA A 1 198 ? 6.270 16.726 -12.104 1.00 90.69 198 ALA A N 1
ATOM 1534 C CA . ALA A 1 198 ? 5.363 15.841 -12.826 1.00 90.69 198 ALA A CA 1
ATOM 1535 C C . ALA A 1 198 ? 3.966 16.469 -12.917 1.00 90.69 198 ALA A C 1
ATOM 1537 O O . ALA A 1 198 ? 3.383 16.759 -11.877 1.00 90.69 198 ALA A O 1
ATOM 1538 N N . GLY A 1 199 ? 3.434 16.646 -14.131 1.00 87.44 199 GLY A N 1
ATOM 1539 C CA . GLY A 1 199 ? 2.093 17.212 -14.339 1.00 87.44 199 GLY A CA 1
ATOM 1540 C C . GLY A 1 199 ? 1.926 18.591 -13.702 1.00 87.44 199 GLY A C 1
ATOM 1541 O O . GLY A 1 199 ? 0.917 18.829 -13.051 1.00 87.44 199 GLY A O 1
ATOM 1542 N N . ASP A 1 200 ? 2.958 19.432 -13.801 1.00 88.00 200 ASP A N 1
ATOM 1543 C CA . ASP A 1 200 ? 2.973 20.798 -13.265 1.00 88.00 200 ASP A CA 1
ATOM 1544 C C . ASP A 1 200 ? 2.764 20.892 -11.739 1.00 88.00 200 ASP A C 1
ATOM 1546 O O . ASP A 1 200 ? 2.476 21.950 -11.189 1.00 88.00 200 ASP A O 1
ATOM 1550 N N . TRP A 1 201 ? 3.010 19.797 -11.006 1.00 87.50 201 TRP A N 1
ATOM 1551 C CA . TRP A 1 201 ? 2.862 19.736 -9.544 1.00 87.50 201 TRP A CA 1
ATOM 1552 C C . TRP A 1 201 ? 3.694 20.782 -8.788 1.00 87.50 201 TRP A C 1
ATOM 1554 O O . TRP A 1 201 ? 3.334 21.223 -7.689 1.00 87.50 201 TRP A O 1
ATOM 1564 N N . CYS A 1 202 ? 4.837 21.180 -9.350 1.00 87.94 202 CYS A N 1
ATOM 1565 C CA . CYS A 1 202 ? 5.635 22.226 -8.742 1.00 87.94 202 CYS A CA 1
ATOM 1566 C C . CYS A 1 202 ? 4.979 23.605 -8.869 1.00 87.94 202 CYS A C 1
ATOM 1568 O O . CYS A 1 202 ? 5.264 24.422 -8.006 1.00 87.94 202 CYS A O 1
ATOM 1570 N N . GLU A 1 203 ? 4.085 23.867 -9.828 1.00 81.88 203 GLU A N 1
ATOM 1571 C CA . GLU A 1 203 ? 3.414 25.171 -9.969 1.00 81.88 203 GLU A CA 1
ATOM 1572 C C . GLU A 1 203 ? 2.576 25.522 -8.736 1.00 81.88 203 GLU A C 1
ATOM 1574 O O . GLU A 1 203 ? 2.712 26.608 -8.162 1.00 81.88 203 GLU A O 1
ATOM 1579 N N . ASP A 1 204 ? 1.803 24.553 -8.245 1.00 70.56 204 ASP A N 1
ATOM 1580 C CA . ASP A 1 204 ? 1.046 24.671 -6.996 1.00 70.56 204 ASP A CA 1
ATOM 1581 C C . ASP A 1 204 ? 1.970 24.771 -5.772 1.00 70.56 204 ASP A C 1
ATOM 1583 O O . ASP A 1 204 ? 1.687 25.479 -4.798 1.00 70.56 204 ASP A O 1
ATOM 1587 N N . SER A 1 205 ? 3.119 24.095 -5.840 1.00 63.69 205 SER A N 1
ATOM 1588 C CA . SER A 1 205 ? 4.090 23.989 -4.747 1.00 63.69 205 SER A CA 1
ATOM 1589 C C . SER A 1 205 ? 5.116 25.131 -4.711 1.00 63.69 205 SER A C 1
ATOM 1591 O O . SER A 1 205 ? 5.804 25.306 -3.702 1.00 63.69 205 SER A O 1
ATOM 1593 N N . TRP A 1 206 ? 5.230 25.952 -5.762 1.00 54.84 206 TRP A N 1
ATOM 1594 C CA . TRP A 1 206 ? 6.187 27.066 -5.860 1.00 54.84 206 TRP A CA 1
ATOM 1595 C C . TRP A 1 206 ? 5.896 28.185 -4.860 1.00 54.84 206 TRP A C 1
ATOM 1597 O O . TRP A 1 206 ? 6.797 28.935 -4.493 1.00 54.84 206 TRP A O 1
ATOM 1607 N N . LYS A 1 207 ? 4.674 28.257 -4.319 1.00 55.53 207 LYS A N 1
ATOM 1608 C CA . LYS A 1 207 ? 4.361 29.139 -3.181 1.00 55.53 207 LYS A CA 1
ATOM 1609 C C . LYS A 1 207 ? 5.075 28.714 -1.887 1.00 55.53 207 LYS A C 1
ATOM 1611 O O . LYS A 1 207 ? 5.171 29.515 -0.962 1.00 55.53 207 LYS A O 1
ATOM 1616 N N . GLN A 1 208 ? 5.562 27.472 -1.815 1.00 56.28 208 GLN A N 1
ATOM 1617 C CA . GLN A 1 208 ? 6.174 26.860 -0.629 1.00 56.28 208 GLN A CA 1
ATOM 1618 C C . GLN A 1 208 ? 7.639 26.430 -0.853 1.00 56.28 208 GLN A C 1
ATOM 1620 O O . GLN A 1 208 ? 8.372 26.257 0.120 1.00 56.28 208 GLN A O 1
ATOM 1625 N N . GLY A 1 209 ? 8.091 26.297 -2.108 1.00 64.75 209 GLY A N 1
ATOM 1626 C CA . GLY A 1 209 ? 9.406 25.761 -2.473 1.00 64.75 209 GLY A CA 1
ATOM 1627 C C . GLY A 1 209 ? 10.202 26.580 -3.479 1.00 64.75 209 GLY A C 1
ATOM 1628 O O . GLY A 1 209 ? 9.657 27.384 -4.226 1.00 64.75 209 GLY A O 1
ATOM 1629 N N . LYS A 1 210 ? 11.514 26.328 -3.542 1.00 82.25 210 LYS A N 1
ATOM 1630 C CA . LYS A 1 210 ? 12.401 26.913 -4.563 1.00 82.25 210 LYS A CA 1
ATOM 1631 C C . LYS A 1 210 ? 12.497 25.988 -5.779 1.00 82.25 210 LYS A C 1
ATOM 1633 O O . LYS A 1 210 ? 12.651 24.778 -5.606 1.00 82.25 210 LYS A O 1
ATOM 1638 N N . GLU A 1 211 ? 12.436 26.549 -6.988 1.00 89.00 211 GLU A N 1
ATOM 1639 C CA . GLU A 1 211 ? 12.805 25.837 -8.221 1.00 89.00 211 GLU A CA 1
ATOM 1640 C C . GLU A 1 211 ? 14.239 25.297 -8.092 1.00 89.00 211 GLU A C 1
ATOM 1642 O O . GLU A 1 211 ? 15.123 25.967 -7.551 1.00 89.00 211 GLU A O 1
ATOM 1647 N N . THR A 1 212 ? 14.469 24.066 -8.545 1.00 91.44 212 THR A N 1
ATOM 1648 C CA . THR A 1 212 ? 15.788 23.424 -8.501 1.00 91.44 212 THR A CA 1
ATOM 1649 C C . THR A 1 212 ? 15.955 22.437 -9.654 1.00 91.44 212 THR A C 1
ATOM 1651 O O . THR A 1 212 ? 14.978 22.034 -10.279 1.00 91.44 212 THR A O 1
ATOM 1654 N N . GLN A 1 213 ? 17.189 22.022 -9.933 1.00 95.00 213 GLN A N 1
ATOM 1655 C CA . GLN A 1 213 ? 17.459 20.900 -10.833 1.00 95.00 213 GLN A CA 1
ATOM 1656 C C . GLN A 1 213 ? 17.404 19.592 -10.045 1.00 95.00 213 GLN A C 1
ATOM 1658 O O . GLN A 1 213 ? 17.970 19.486 -8.953 1.00 95.00 213 GLN A O 1
ATOM 1663 N N . VAL A 1 214 ? 16.738 18.587 -10.603 1.00 96.19 214 VAL A N 1
ATOM 1664 C CA . VAL A 1 214 ? 16.684 17.239 -10.035 1.00 96.19 214 VAL A CA 1
ATOM 1665 C C . VAL A 1 214 ? 17.272 16.245 -11.023 1.00 96.19 214 VAL A C 1
ATOM 1667 O O . VAL A 1 214 ? 17.005 16.325 -12.218 1.00 96.19 214 VAL A O 1
ATOM 1670 N N . THR A 1 215 ? 18.060 15.297 -10.516 1.00 97.69 215 THR A N 1
ATOM 1671 C CA . THR A 1 215 ? 18.618 14.193 -11.304 1.00 97.69 215 THR A CA 1
ATOM 1672 C C . THR A 1 215 ? 18.118 12.870 -10.751 1.00 97.69 215 THR A C 1
ATOM 1674 O O . THR A 1 215 ? 18.120 12.667 -9.532 1.00 97.69 215 THR A O 1
ATOM 1677 N N . TYR A 1 216 ? 17.682 11.979 -11.635 1.00 97.81 216 TYR A N 1
ATOM 1678 C CA . TYR A 1 216 ? 17.061 10.714 -11.257 1.00 97.81 216 TYR A CA 1
ATOM 1679 C C . TYR A 1 216 ? 17.247 9.628 -12.307 1.00 97.81 216 TYR A C 1
ATOM 1681 O O . TYR A 1 216 ? 17.482 9.913 -13.481 1.00 97.81 216 TYR A O 1
ATOM 1689 N N . ASP A 1 217 ? 17.081 8.386 -11.868 1.00 98.31 217 ASP A N 1
ATOM 1690 C CA . ASP A 1 217 ? 17.078 7.211 -12.723 1.00 98.31 217 ASP A CA 1
ATOM 1691 C C . ASP A 1 217 ? 15.744 7.112 -13.468 1.00 98.31 217 ASP A C 1
ATOM 1693 O O . ASP A 1 217 ? 14.676 6.987 -12.854 1.00 98.31 217 ASP A O 1
ATOM 1697 N N . ALA A 1 218 ? 15.789 7.175 -14.799 1.00 97.94 218 ALA A N 1
ATOM 1698 C CA . ALA A 1 218 ? 14.591 7.170 -15.627 1.00 97.94 218 ALA A CA 1
ATOM 1699 C C . ALA A 1 218 ? 13.843 5.826 -15.603 1.00 97.94 218 ALA A C 1
ATOM 1701 O O . ALA A 1 218 ? 12.666 5.780 -15.969 1.00 97.94 218 ALA A O 1
ATOM 1702 N N . ALA A 1 219 ? 14.484 4.731 -15.178 1.00 97.69 219 ALA A N 1
ATOM 1703 C CA . ALA A 1 219 ? 13.847 3.420 -15.107 1.00 97.69 219 ALA A CA 1
ATOM 1704 C C . ALA A 1 219 ? 12.733 3.373 -14.052 1.00 97.69 219 ALA A C 1
ATOM 1706 O O . ALA A 1 219 ? 11.723 2.699 -14.283 1.00 97.69 219 ALA A O 1
ATOM 1707 N N . GLY A 1 220 ? 12.890 4.136 -12.963 1.00 96.62 220 GLY A N 1
ATOM 1708 C CA . GLY A 1 220 ? 11.968 4.171 -11.826 1.00 96.62 220 GLY A CA 1
ATOM 1709 C C . GLY A 1 220 ? 10.673 4.945 -12.061 1.00 96.62 220 GLY A C 1
ATOM 1710 O O . GLY A 1 220 ? 9.771 4.855 -11.234 1.00 96.62 220 GLY A O 1
ATOM 1711 N N . ILE A 1 221 ? 10.559 5.686 -13.170 1.00 96.56 221 ILE A N 1
ATOM 1712 C CA . ILE A 1 221 ? 9.398 6.549 -13.425 1.00 96.56 221 ILE A CA 1
ATOM 1713 C C . ILE A 1 221 ? 8.165 5.750 -13.841 1.00 96.56 221 ILE A C 1
ATOM 1715 O O . ILE A 1 221 ? 7.082 5.979 -13.309 1.00 96.56 221 ILE A O 1
ATOM 1719 N N . ASP A 1 222 ? 8.334 4.799 -14.758 1.00 92.75 222 ASP A N 1
ATOM 1720 C CA . ASP A 1 222 ? 7.245 3.934 -15.211 1.00 92.75 222 ASP A CA 1
ATOM 1721 C C . ASP A 1 222 ? 7.313 2.590 -14.481 1.00 92.75 222 ASP A C 1
ATOM 1723 O O . ASP A 1 222 ? 8.397 2.029 -14.324 1.00 92.75 222 ASP A O 1
ATOM 1727 N N . GLY A 1 223 ? 6.177 2.010 -14.099 1.00 95.69 223 GLY A N 1
ATOM 1728 C CA . GLY A 1 223 ? 6.138 0.623 -13.622 1.00 95.69 223 GLY A CA 1
ATOM 1729 C C . GLY A 1 223 ? 6.292 -0.396 -14.760 1.00 95.69 223 GLY A C 1
ATOM 1730 O O . GLY A 1 223 ? 6.066 -0.082 -15.929 1.00 95.69 223 GLY A O 1
ATOM 1731 N N . LEU A 1 224 ? 6.665 -1.631 -14.424 1.00 97.81 224 LEU A N 1
ATOM 1732 C CA . LEU A 1 224 ? 6.476 -2.794 -15.292 1.00 97.81 224 LEU A CA 1
ATOM 1733 C C . LEU A 1 224 ? 4.980 -3.045 -15.435 1.00 97.81 224 LEU A C 1
ATOM 1735 O O . LEU A 1 224 ? 4.292 -3.252 -14.439 1.00 97.81 224 LEU A O 1
ATOM 1739 N N . GLU A 1 225 ? 4.476 -3.016 -16.660 1.00 98.12 225 GLU A N 1
ATOM 1740 C CA . GLU A 1 225 ? 3.078 -3.336 -16.922 1.00 98.12 225 GLU A CA 1
ATOM 1741 C C . GLU A 1 225 ? 2.811 -4.817 -16.631 1.00 98.12 225 GLU A C 1
ATOM 1743 O O . GLU A 1 225 ? 3.520 -5.695 -17.121 1.00 98.12 225 GLU A O 1
ATOM 1748 N N . VAL A 1 226 ? 1.783 -5.075 -15.828 1.00 98.56 226 VAL A N 1
ATOM 1749 C CA . VAL A 1 226 ? 1.319 -6.415 -15.469 1.00 98.56 226 VAL A CA 1
ATOM 1750 C C . VAL A 1 226 ? -0.098 -6.568 -15.994 1.00 98.56 226 VAL A C 1
ATOM 1752 O O . VAL A 1 226 ? -1.005 -5.891 -15.505 1.00 98.56 226 VAL A O 1
ATOM 1755 N N . LYS A 1 227 ? -0.298 -7.436 -16.987 1.00 98.56 227 LYS A N 1
ATOM 1756 C CA . LYS A 1 227 ? -1.629 -7.755 -17.524 1.00 98.56 227 LYS A CA 1
ATOM 1757 C C . LYS A 1 227 ? -2.421 -8.672 -16.590 1.00 98.56 227 LYS A C 1
ATOM 1759 O O . LYS A 1 227 ? -1.942 -9.065 -15.529 1.00 98.56 227 LYS A O 1
ATOM 1764 N N . SER A 1 228 ? -3.654 -8.986 -16.976 1.00 98.69 228 SER A N 1
ATOM 1765 C CA . SER A 1 228 ? -4.530 -9.889 -16.230 1.00 98.69 228 SER A CA 1
ATOM 1766 C C . SER A 1 228 ? -3.976 -11.313 -16.115 1.00 98.69 228 SER A C 1
ATOM 1768 O O . SER A 1 228 ? -3.099 -11.720 -16.887 1.00 98.69 228 SER A O 1
ATOM 1770 N N . ASP A 1 229 ? -4.517 -12.064 -15.153 1.00 98.50 229 ASP A N 1
ATOM 1771 C CA . ASP A 1 229 ? -4.264 -13.496 -14.940 1.00 98.50 229 ASP A CA 1
ATOM 1772 C C . ASP A 1 229 ? -2.788 -13.811 -14.656 1.00 98.50 229 ASP A C 1
ATOM 1774 O O . ASP A 1 229 ? -2.186 -14.746 -15.189 1.00 98.50 229 ASP A O 1
ATOM 1778 N N . LYS A 1 230 ? -2.167 -12.993 -13.804 1.00 98.44 230 LYS A N 1
ATOM 1779 C CA . LYS A 1 230 ? -0.762 -13.149 -13.414 1.00 98.44 230 LYS A CA 1
ATOM 1780 C C . LYS A 1 230 ? -0.654 -13.544 -11.953 1.00 98.44 230 LYS A C 1
ATOM 1782 O O . LYS A 1 230 ? -1.299 -12.969 -11.086 1.00 98.44 230 LYS A O 1
ATOM 1787 N N . THR A 1 231 ? 0.217 -14.499 -11.676 1.00 96.94 231 THR A N 1
ATOM 1788 C CA . THR A 1 231 ? 0.698 -14.813 -10.334 1.00 96.94 231 THR A CA 1
ATOM 1789 C C . THR A 1 231 ? 2.196 -14.559 -10.313 1.00 96.94 231 THR A C 1
ATOM 1791 O O . THR A 1 231 ? 2.953 -15.336 -10.880 1.00 96.94 231 THR A O 1
ATOM 1794 N N . ILE A 1 232 ? 2.637 -13.483 -9.673 1.00 95.94 232 ILE A N 1
ATOM 1795 C CA . ILE A 1 232 ? 4.052 -13.149 -9.495 1.00 95.94 232 ILE A CA 1
ATOM 1796 C C . ILE A 1 232 ? 4.468 -13.654 -8.119 1.00 95.94 232 ILE A C 1
ATOM 1798 O O . ILE A 1 232 ? 3.890 -13.244 -7.111 1.00 95.94 232 ILE A O 1
ATOM 1802 N N . ARG A 1 233 ? 5.443 -14.564 -8.070 1.00 88.75 233 ARG A N 1
ATOM 1803 C CA . ARG A 1 233 ? 5.858 -15.244 -6.841 1.00 88.75 233 ARG A CA 1
ATOM 1804 C C . ARG A 1 233 ? 7.347 -15.128 -6.570 1.00 88.75 233 ARG A C 1
ATOM 1806 O O . ARG A 1 233 ? 8.153 -15.611 -7.354 1.00 88.75 233 ARG A O 1
ATOM 1813 N N . GLY A 1 234 ? 7.719 -14.552 -5.430 1.00 85.62 234 GLY A N 1
ATOM 1814 C CA . GLY A 1 234 ? 9.103 -14.588 -4.944 1.00 85.62 234 GLY A CA 1
ATOM 1815 C C . GLY A 1 234 ? 9.535 -16.005 -4.546 1.00 85.62 234 GLY A C 1
ATOM 1816 O O . GLY A 1 234 ? 8.714 -16.790 -4.065 1.00 85.62 234 GLY A O 1
ATOM 1817 N N . ILE A 1 235 ? 10.818 -16.331 -4.719 1.00 81.56 235 ILE A N 1
ATOM 1818 C CA . ILE A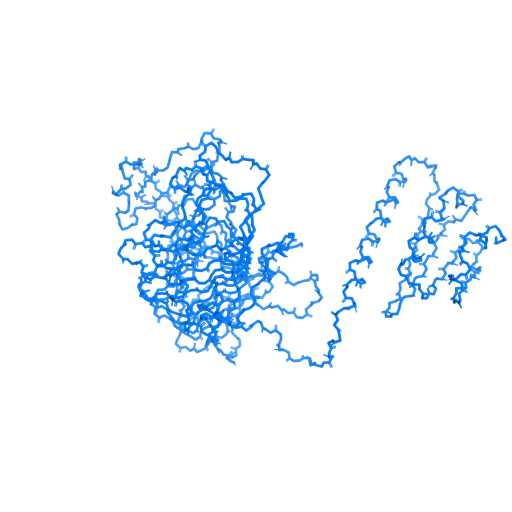 1 235 ? 11.431 -17.572 -4.220 1.00 81.56 235 ILE A CA 1
ATOM 1819 C C . ILE A 1 235 ? 12.510 -17.236 -3.189 1.00 81.56 235 ILE A C 1
ATOM 1821 O O . ILE A 1 235 ? 13.614 -16.811 -3.541 1.00 81.56 235 ILE A O 1
ATOM 1825 N N . GLY A 1 236 ? 12.220 -17.462 -1.906 1.00 71.56 236 GLY A N 1
ATOM 1826 C CA . GLY A 1 236 ? 13.164 -17.132 -0.834 1.00 71.56 236 GLY A CA 1
ATOM 1827 C C . GLY A 1 236 ? 13.649 -15.666 -0.912 1.00 71.56 236 GLY A C 1
ATOM 1828 O O . GLY A 1 236 ? 12.907 -14.809 -1.379 1.00 71.56 236 GLY A O 1
ATOM 1829 N N . LYS A 1 237 ? 14.890 -15.344 -0.464 1.00 72.75 237 LYS A N 1
ATOM 1830 C CA . LYS A 1 237 ? 15.433 -13.938 -0.368 1.00 72.75 237 LYS A CA 1
ATOM 1831 C C . LYS A 1 237 ? 15.620 -13.274 -1.678 1.00 72.75 237 LYS A C 1
ATOM 1833 O O . LYS A 1 237 ? 15.839 -12.070 -1.728 1.00 72.75 237 LYS A O 1
ATOM 1838 N N . ASN A 1 238 ? 15.628 -14.076 -2.709 1.00 80.81 238 ASN A N 1
ATOM 1839 C CA . ASN A 1 238 ? 16.185 -13.629 -3.942 1.00 80.81 238 ASN A CA 1
ATOM 1840 C C . ASN A 1 238 ? 15.136 -12.865 -4.746 1.00 80.81 238 ASN A C 1
ATOM 1842 O O . ASN A 1 238 ? 15.528 -12.155 -5.655 1.00 80.81 238 ASN A O 1
ATOM 1846 N N . GLY A 1 239 ? 13.844 -12.952 -4.399 1.00 88.31 239 GLY A N 1
ATOM 1847 C CA . GLY A 1 239 ? 12.759 -12.258 -5.086 1.00 88.31 239 GLY A CA 1
ATOM 1848 C C . GLY A 1 239 ? 12.813 -10.737 -4.941 1.00 88.31 239 GLY A C 1
ATOM 1849 O O . GLY A 1 239 ? 12.079 -10.170 -4.142 1.00 88.31 239 GLY A O 1
ATOM 1850 N N . VAL A 1 240 ? 13.656 -10.051 -5.714 1.00 93.06 240 VAL A N 1
ATOM 1851 C CA . VAL A 1 240 ? 13.828 -8.593 -5.619 1.00 93.06 240 VAL A CA 1
ATOM 1852 C C . VAL A 1 240 ? 13.603 -7.941 -6.977 1.00 93.06 240 VAL A C 1
ATOM 1854 O O . VAL A 1 240 ? 14.189 -8.352 -7.976 1.00 93.06 240 VAL A O 1
ATOM 1857 N N . ILE A 1 241 ? 12.798 -6.882 -7.004 1.00 96.75 241 ILE A N 1
ATOM 1858 C CA . ILE A 1 241 ? 12.679 -5.969 -8.144 1.00 96.75 241 ILE A CA 1
ATOM 1859 C C . ILE A 1 241 ? 13.229 -4.622 -7.686 1.00 96.75 241 ILE A C 1
ATOM 1861 O O . ILE A 1 241 ? 12.697 -3.988 -6.774 1.00 96.75 241 ILE A O 1
ATOM 1865 N N . LYS A 1 242 ? 14.337 -4.194 -8.285 1.00 97.88 242 LYS A N 1
ATOM 1866 C CA . LYS A 1 242 ? 15.039 -2.976 -7.881 1.00 97.88 242 LYS A CA 1
ATOM 1867 C C . LYS A 1 242 ? 15.002 -1.936 -8.990 1.00 97.88 242 LYS A C 1
ATOM 1869 O O . LYS A 1 242 ? 15.170 -2.273 -10.156 1.00 97.88 242 LYS A O 1
ATOM 1874 N N . GLY A 1 243 ? 14.793 -0.672 -8.627 1.00 97.81 243 GLY A N 1
ATOM 1875 C CA . GLY A 1 243 ? 14.832 0.451 -9.570 1.00 97.81 243 GLY A CA 1
ATOM 1876 C C . GLY A 1 243 ? 13.583 0.612 -10.440 1.00 97.81 243 GLY A C 1
ATOM 1877 O O . GLY A 1 243 ? 13.550 1.516 -11.268 1.00 97.81 243 GLY A O 1
ATOM 1878 N N . LYS A 1 244 ? 12.553 -0.229 -10.264 1.00 97.62 244 LYS A N 1
ATOM 1879 C CA . LYS A 1 244 ? 11.292 -0.169 -11.018 1.00 97.62 244 LYS A CA 1
ATOM 1880 C C . LYS A 1 244 ? 10.135 -0.790 -10.232 1.00 97.62 244 LYS A C 1
ATOM 1882 O O . LYS A 1 244 ? 10.351 -1.732 -9.475 1.00 97.62 244 LYS A O 1
ATOM 1887 N N . GLY A 1 245 ? 8.927 -0.250 -10.394 1.00 98.00 245 GLY A N 1
ATOM 1888 C CA . GLY A 1 245 ? 7.705 -0.746 -9.746 1.00 98.00 245 GLY A CA 1
ATOM 1889 C C . GLY A 1 245 ? 6.893 -1.684 -10.639 1.00 98.00 245 GLY A C 1
ATOM 1890 O O . GLY A 1 245 ? 7.310 -1.997 -11.753 1.00 98.00 245 GLY A O 1
ATOM 1891 N N . LEU A 1 246 ? 5.709 -2.089 -10.182 1.00 98.44 246 LEU A N 1
ATOM 1892 C CA . LEU A 1 246 ? 4.708 -2.833 -10.952 1.00 98.44 246 LEU A CA 1
ATOM 1893 C C . LEU A 1 246 ? 3.466 -1.963 -11.168 1.00 98.44 246 LEU A C 1
ATOM 1895 O O . LEU A 1 246 ? 2.954 -1.353 -10.231 1.00 98.44 246 LEU A O 1
ATOM 1899 N N . ARG A 1 247 ? 2.959 -1.929 -12.400 1.00 97.81 247 ARG A N 1
ATOM 1900 C CA . ARG A 1 247 ? 1.781 -1.160 -12.805 1.00 97.81 247 ARG A CA 1
ATOM 1901 C C . ARG A 1 247 ? 0.720 -2.088 -13.389 1.00 97.81 247 ARG A C 1
ATOM 1903 O O . ARG A 1 247 ? 0.926 -2.699 -14.431 1.00 97.81 247 ARG A O 1
ATOM 1910 N N . MET A 1 248 ? -0.434 -2.138 -12.744 1.00 97.62 248 MET A N 1
ATOM 1911 C CA . MET A 1 248 ? -1.630 -2.856 -13.179 1.00 97.62 248 MET A CA 1
ATOM 1912 C C . MET A 1 248 ? -2.665 -1.823 -13.616 1.00 97.62 248 MET A C 1
ATOM 1914 O O . MET A 1 248 ? -3.369 -1.259 -12.785 1.00 97.62 248 MET A O 1
ATOM 1918 N N . ALA A 1 249 ? -2.716 -1.535 -14.914 1.00 95.31 249 ALA A N 1
ATOM 1919 C CA . ALA A 1 249 ? -3.665 -0.586 -15.487 1.00 95.31 249 ALA A CA 1
ATOM 1920 C C . ALA A 1 249 ? -4.708 -1.354 -16.302 1.00 95.31 249 ALA A C 1
ATOM 1922 O O . ALA A 1 249 ? -4.360 -1.964 -17.311 1.00 95.31 249 ALA A O 1
ATOM 1923 N N . ARG A 1 250 ? -5.977 -1.316 -15.875 1.00 96.38 250 ARG A N 1
ATOM 1924 C CA . ARG A 1 250 ? -7.071 -2.127 -16.449 1.00 96.38 250 ARG A CA 1
ATOM 1925 C C . ARG A 1 250 ? -6.791 -3.636 -16.406 1.00 96.38 250 ARG A C 1
ATOM 1927 O O . ARG A 1 250 ? -7.248 -4.384 -17.268 1.00 96.38 250 ARG A O 1
ATOM 1934 N N . SER A 1 251 ? -6.048 -4.082 -15.395 1.00 96.81 251 SER A N 1
ATOM 1935 C CA . SER A 1 251 ? -5.714 -5.493 -15.184 1.00 96.81 251 SER A CA 1
ATOM 1936 C C . SER A 1 251 ? -6.621 -6.100 -14.126 1.00 96.81 251 SER A C 1
ATOM 1938 O O . SER A 1 251 ? -6.980 -5.448 -13.146 1.00 96.81 251 SER A O 1
ATOM 1940 N N . SER A 1 252 ? -6.984 -7.363 -14.310 1.00 97.81 252 SER A N 1
ATOM 1941 C CA . SER A 1 252 ? -7.795 -8.103 -13.348 1.00 97.81 252 SER A CA 1
ATOM 1942 C C . SER A 1 252 ? -7.152 -9.428 -12.979 1.00 97.81 252 SER A C 1
ATOM 1944 O O . SER A 1 252 ? -6.371 -9.971 -13.754 1.00 97.81 252 SER A O 1
ATOM 1946 N N . ASN A 1 253 ? -7.520 -9.975 -11.824 1.00 98.25 253 ASN A N 1
ATOM 1947 C CA . ASN A 1 253 ? -7.108 -11.312 -11.416 1.00 98.25 253 ASN A CA 1
ATOM 1948 C C . ASN A 1 253 ? -5.576 -11.453 -11.315 1.00 98.25 253 ASN A C 1
ATOM 1950 O O . ASN A 1 253 ? -4.956 -12.238 -12.031 1.00 98.25 253 ASN A O 1
ATOM 1954 N N . VAL A 1 254 ? -4.950 -10.652 -10.447 1.00 98.44 254 VAL A N 1
ATOM 1955 C CA . VAL A 1 254 ? -3.488 -10.645 -10.259 1.00 98.44 254 VAL A CA 1
ATOM 1956 C C . VAL A 1 254 ? -3.124 -10.976 -8.815 1.00 98.44 254 VAL A C 1
ATOM 1958 O O . VAL A 1 254 ? -3.634 -10.361 -7.883 1.00 98.44 254 VAL A O 1
ATOM 1961 N N . ILE A 1 255 ? -2.201 -11.918 -8.630 1.00 96.94 255 ILE A N 1
ATOM 1962 C CA . ILE A 1 255 ? -1.577 -12.238 -7.343 1.00 96.94 255 ILE A CA 1
ATOM 1963 C C . ILE A 1 255 ? -0.121 -11.781 -7.380 1.00 96.94 255 ILE A C 1
ATOM 1965 O O . ILE A 1 255 ? 0.627 -12.153 -8.281 1.00 96.94 255 ILE A O 1
ATOM 1969 N N . ILE A 1 256 ? 0.298 -11.023 -6.372 1.00 93.75 256 ILE A N 1
ATOM 1970 C CA . ILE A 1 256 ? 1.696 -10.684 -6.100 1.00 93.75 256 ILE A CA 1
ATOM 1971 C C . ILE A 1 256 ? 1.997 -11.229 -4.709 1.00 93.75 256 ILE A C 1
ATOM 1973 O O . ILE A 1 256 ? 1.458 -10.730 -3.726 1.00 93.75 256 ILE A O 1
ATOM 1977 N N . GLN A 1 257 ? 2.784 -12.299 -4.631 1.00 84.25 257 GLN A N 1
ATOM 1978 C CA . GLN A 1 257 ? 2.917 -13.093 -3.409 1.00 84.25 257 GLN A CA 1
ATOM 1979 C C . GLN A 1 257 ? 4.329 -13.670 -3.230 1.00 84.25 257 GLN A C 1
ATOM 1981 O O . GLN A 1 257 ? 5.146 -13.687 -4.145 1.00 84.25 257 GLN A O 1
ATOM 1986 N N . LEU A 1 258 ? 4.630 -14.192 -2.044 1.00 65.94 258 LEU A N 1
ATOM 1987 C CA . LEU A 1 258 ? 5.782 -15.050 -1.780 1.00 65.94 258 LEU A CA 1
ATOM 1988 C C . LEU A 1 258 ? 5.428 -16.556 -1.704 1.00 65.94 258 LEU A C 1
ATOM 1990 O O . LEU A 1 258 ? 4.429 -16.929 -1.097 1.00 65.94 258 LEU A O 1
ATOM 1994 N N . MET A 1 259 ? 6.305 -17.443 -2.202 1.00 52.44 259 MET A N 1
ATOM 1995 C CA . MET A 1 259 ? 6.268 -18.885 -1.907 1.00 52.44 259 MET A CA 1
ATOM 1996 C C . MET A 1 259 ? 7.015 -19.232 -0.602 1.00 52.44 259 MET A C 1
ATOM 1998 O O . MET A 1 259 ? 8.240 -19.113 -0.524 1.00 52.44 259 MET A O 1
ATOM 2002 N N . ILE A 1 260 ? 6.294 -19.728 0.411 1.00 50.84 260 ILE A N 1
ATOM 2003 C CA . ILE A 1 260 ? 6.884 -20.328 1.620 1.00 50.84 260 ILE A CA 1
ATOM 2004 C C . ILE A 1 260 ? 7.162 -21.806 1.326 1.00 50.84 260 ILE A C 1
ATOM 2006 O O . ILE A 1 260 ? 6.275 -22.647 1.438 1.00 50.84 260 ILE A O 1
ATOM 2010 N N . ASN A 1 261 ? 8.391 -22.155 0.946 1.00 40.47 261 ASN A N 1
ATOM 2011 C CA . ASN A 1 261 ? 8.762 -23.569 0.855 1.00 40.47 261 ASN A CA 1
ATOM 2012 C C . ASN A 1 261 ? 8.780 -24.212 2.253 1.00 40.47 261 ASN A C 1
ATOM 2014 O O . ASN A 1 261 ? 9.203 -23.580 3.224 1.00 40.47 261 ASN A O 1
ATOM 2018 N N . HIS A 1 262 ? 8.367 -25.484 2.330 1.00 44.06 262 HIS A N 1
ATOM 2019 C CA . HIS A 1 262 ? 8.301 -26.354 3.519 1.00 44.06 262 HIS A CA 1
ATOM 2020 C C . HIS A 1 262 ? 9.664 -26.657 4.185 1.00 44.06 262 HIS A C 1
ATOM 2022 O O . HIS A 1 262 ? 9.886 -27.739 4.721 1.00 44.06 262 HIS A O 1
ATOM 2028 N N . LEU A 1 263 ? 10.601 -25.714 4.185 1.00 39.97 263 LEU A N 1
ATOM 2029 C CA . LEU A 1 263 ? 11.850 -25.837 4.922 1.00 39.97 263 LEU A CA 1
ATOM 2030 C C . LEU A 1 263 ? 11.620 -25.578 6.421 1.00 39.97 263 LEU A C 1
ATOM 2032 O O . LEU A 1 263 ? 10.667 -24.871 6.793 1.00 39.97 263 LEU A O 1
ATOM 2036 N N . PRO A 1 264 ? 12.477 -26.151 7.293 1.00 41.78 264 PRO A N 1
ATOM 2037 C CA . PRO A 1 264 ? 12.442 -25.874 8.721 1.00 41.78 264 PRO A CA 1
ATOM 2038 C C . PRO A 1 264 ? 12.472 -24.363 8.952 1.00 41.78 264 PRO A C 1
ATOM 2040 O O . PRO A 1 264 ? 13.091 -23.616 8.192 1.00 41.78 264 PRO A O 1
ATOM 2043 N N . ILE A 1 265 ? 11.782 -23.938 10.012 1.00 48.94 265 ILE A N 1
ATOM 2044 C CA . ILE A 1 265 ? 11.432 -22.557 10.404 1.00 48.94 265 ILE A CA 1
ATOM 2045 C C . ILE A 1 265 ? 12.595 -21.544 10.280 1.00 48.94 265 ILE A C 1
ATOM 2047 O O . ILE A 1 265 ? 12.365 -20.348 10.151 1.00 48.94 265 ILE A O 1
ATOM 2051 N N . ILE A 1 266 ? 13.840 -22.017 10.235 1.00 43.44 266 ILE A N 1
ATOM 2052 C CA . ILE A 1 266 ? 15.080 -21.243 10.117 1.00 43.44 266 ILE A CA 1
ATOM 2053 C C . ILE A 1 266 ? 15.312 -20.657 8.697 1.00 43.44 266 ILE A C 1
ATOM 2055 O O . ILE A 1 266 ? 16.112 -19.737 8.553 1.00 43.44 266 ILE A O 1
ATOM 2059 N N . TYR A 1 267 ? 14.591 -21.098 7.651 1.00 38.47 267 TYR A N 1
ATOM 2060 C CA . TYR A 1 267 ? 14.750 -20.580 6.270 1.00 38.47 267 TYR A CA 1
ATOM 2061 C C . TYR A 1 267 ? 13.497 -19.908 5.665 1.00 38.47 267 TYR A C 1
ATOM 2063 O O . TYR A 1 267 ? 13.458 -19.657 4.461 1.00 38.47 267 TYR A O 1
ATOM 2071 N N . ARG A 1 268 ? 12.466 -19.601 6.464 1.00 48.12 268 ARG A N 1
ATOM 2072 C CA . ARG A 1 268 ? 11.114 -19.247 5.974 1.00 48.12 268 ARG A CA 1
ATOM 2073 C C . ARG A 1 268 ? 10.817 -17.764 5.676 1.00 48.12 268 ARG A C 1
ATOM 2075 O O . ARG A 1 268 ? 9.646 -17.423 5.579 1.00 48.12 268 ARG A O 1
ATOM 2082 N N . TYR A 1 269 ? 11.790 -16.864 5.514 1.00 43.88 269 TYR A N 1
ATOM 2083 C CA . TYR A 1 269 ? 11.457 -15.422 5.613 1.00 43.88 269 TYR A CA 1
ATOM 2084 C C . TYR A 1 269 ? 12.033 -14.535 4.543 1.00 43.88 269 TYR A C 1
ATOM 2086 O O . TYR A 1 269 ? 13.110 -13.949 4.735 1.00 43.88 269 TYR A O 1
ATOM 2094 N N . GLN A 1 270 ? 11.381 -14.479 3.380 1.00 47.75 270 GLN A N 1
ATOM 2095 C CA . GLN A 1 270 ? 11.857 -13.552 2.372 1.00 47.75 270 GLN A CA 1
ATOM 2096 C C . GLN A 1 270 ? 10.915 -13.360 1.186 1.00 47.75 270 GLN A C 1
ATOM 2098 O O . GLN A 1 270 ? 10.644 -14.325 0.504 1.00 47.75 270 GLN A O 1
ATOM 2103 N N . ASN A 1 271 ? 10.510 -12.107 0.968 1.00 63.94 271 ASN A N 1
ATOM 2104 C CA . ASN A 1 271 ? 9.377 -11.597 0.185 1.00 63.94 271 ASN A CA 1
ATOM 2105 C C . ASN A 1 271 ? 9.702 -11.269 -1.280 1.00 63.94 271 ASN A C 1
ATOM 2107 O O . ASN A 1 271 ? 10.875 -11.203 -1.634 1.00 63.94 271 ASN A O 1
ATOM 2111 N N . ILE A 1 272 ? 8.686 -10.923 -2.093 1.00 78.69 272 ILE A N 1
ATOM 2112 C CA . ILE A 1 272 ? 8.933 -9.973 -3.194 1.00 78.69 272 ILE A CA 1
ATOM 2113 C C . ILE A 1 272 ? 9.296 -8.632 -2.551 1.00 78.69 272 ILE A C 1
ATOM 2115 O O . ILE A 1 272 ? 8.474 -8.017 -1.866 1.00 78.69 272 ILE A O 1
ATOM 2119 N N . HIS A 1 273 ? 10.536 -8.191 -2.740 1.00 91.44 273 HIS A N 1
ATOM 2120 C CA . HIS A 1 273 ? 11.010 -6.890 -2.283 1.00 91.44 273 HIS A CA 1
ATOM 2121 C C . HIS A 1 273 ? 11.099 -5.935 -3.469 1.00 91.44 273 HIS A C 1
ATOM 2123 O O . HIS A 1 273 ? 11.935 -6.117 -4.353 1.00 91.44 273 HIS A O 1
ATOM 2129 N N . ILE A 1 274 ? 10.245 -4.913 -3.484 1.00 95.38 274 ILE A N 1
ATOM 2130 C CA . ILE A 1 274 ? 10.340 -3.813 -4.448 1.00 95.38 274 ILE A CA 1
ATOM 2131 C C . ILE A 1 274 ? 11.069 -2.656 -3.775 1.00 95.38 274 ILE A C 1
ATOM 2133 O O . ILE A 1 274 ? 10.648 -2.185 -2.713 1.00 95.38 274 ILE A O 1
ATOM 2137 N N . THR A 1 275 ? 12.190 -2.221 -4.354 1.00 96.31 275 THR A N 1
ATOM 2138 C CA . THR A 1 275 ? 13.082 -1.280 -3.669 1.00 96.31 275 THR A CA 1
ATOM 2139 C C . THR A 1 275 ? 13.828 -0.321 -4.578 1.00 96.31 275 THR A C 1
ATOM 2141 O O . THR A 1 275 ? 14.161 -0.634 -5.717 1.00 96.31 275 THR A O 1
ATOM 2144 N N . TYR A 1 276 ? 14.225 0.811 -3.995 1.00 96.50 276 TYR A N 1
ATOM 2145 C CA . TYR A 1 276 ? 15.207 1.740 -4.559 1.00 96.50 276 TYR A CA 1
ATOM 2146 C C . TYR A 1 276 ? 14.738 2.420 -5.853 1.00 96.50 276 TYR A C 1
ATOM 2148 O O . TYR A 1 276 ? 15.426 2.408 -6.869 1.00 96.50 276 TYR A O 1
ATOM 2156 N N . LEU A 1 277 ? 13.553 3.028 -5.802 1.00 96.50 277 LEU A N 1
ATOM 2157 C CA . LEU A 1 277 ? 12.963 3.801 -6.897 1.00 96.50 277 LEU A CA 1
ATOM 2158 C C . LEU A 1 277 ? 13.113 5.289 -6.575 1.00 96.50 277 LEU A C 1
ATOM 2160 O O . LEU A 1 277 ? 12.207 5.874 -5.992 1.00 96.50 277 LEU A O 1
ATOM 2164 N N . ASN A 1 278 ? 14.266 5.885 -6.902 1.00 97.94 278 ASN A N 1
ATOM 2165 C CA . ASN A 1 278 ? 14.553 7.313 -6.677 1.00 97.94 278 ASN A CA 1
ATOM 2166 C C . ASN A 1 278 ? 14.082 7.836 -5.296 1.00 97.94 278 ASN A C 1
ATOM 2168 O O . ASN A 1 278 ? 13.292 8.781 -5.235 1.00 97.94 278 ASN A O 1
ATOM 2172 N N . PRO A 1 279 ? 14.537 7.247 -4.171 1.00 96.75 279 PRO A N 1
ATOM 2173 C CA . PRO A 1 279 ? 14.020 7.566 -2.833 1.00 96.75 279 PRO A CA 1
ATOM 2174 C C . PRO A 1 279 ? 14.169 9.043 -2.438 1.00 96.75 279 PRO A C 1
ATOM 2176 O O . PRO A 1 279 ? 13.472 9.529 -1.550 1.00 96.75 279 PRO A O 1
ATOM 2179 N N . HIS A 1 280 ? 15.071 9.778 -3.089 1.00 95.94 280 HIS A N 1
ATOM 2180 C CA . HIS A 1 280 ? 15.307 11.203 -2.875 1.00 95.94 280 HIS A CA 1
ATOM 2181 C C . HIS A 1 280 ? 14.267 12.125 -3.523 1.00 95.94 280 HIS A C 1
ATOM 2183 O O . HIS A 1 280 ? 14.309 13.330 -3.267 1.00 95.94 280 HIS A O 1
ATOM 2189 N N . LEU A 1 281 ? 13.346 11.597 -4.338 1.00 95.88 281 LEU A N 1
ATOM 2190 C CA . LEU A 1 281 ? 12.397 12.403 -5.102 1.00 95.88 281 LEU A CA 1
ATOM 2191 C C . LEU A 1 281 ? 10.956 11.929 -4.974 1.00 95.88 281 LEU A C 1
ATOM 2193 O O . LEU A 1 281 ? 10.603 10.819 -5.371 1.00 95.88 281 LEU A O 1
ATOM 2197 N N . VAL A 1 282 ? 10.091 12.852 -4.570 1.00 95.38 282 VAL A N 1
ATOM 2198 C CA . VAL A 1 282 ? 8.657 12.750 -4.830 1.00 95.38 282 VAL A CA 1
ATOM 2199 C C . VAL A 1 282 ? 8.428 12.801 -6.336 1.00 95.38 282 VAL A C 1
ATOM 2201 O O . VAL A 1 282 ? 9.150 13.486 -7.067 1.00 95.38 282 VAL A O 1
ATOM 2204 N N . TRP A 1 283 ? 7.462 12.002 -6.791 1.00 95.62 283 TRP A N 1
ATOM 2205 C CA . TRP A 1 283 ? 7.266 11.627 -8.194 1.00 95.62 283 TRP A CA 1
ATOM 2206 C C . TRP A 1 283 ? 8.412 10.805 -8.805 1.00 95.62 283 TRP A C 1
ATOM 2208 O O . TRP A 1 283 ? 8.357 10.476 -9.983 1.00 95.62 283 TRP A O 1
ATOM 2218 N N . GLY A 1 284 ? 9.421 10.396 -8.031 1.00 96.31 284 GLY A N 1
ATOM 2219 C CA . GLY A 1 284 ? 10.545 9.580 -8.503 1.00 96.31 284 GLY A CA 1
ATOM 2220 C C . GLY A 1 284 ? 10.198 8.126 -8.855 1.00 96.31 284 GLY A C 1
ATOM 2221 O O . GLY A 1 284 ? 11.015 7.455 -9.484 1.00 96.31 284 GLY A O 1
ATOM 2222 N N . GLY A 1 285 ? 9.009 7.655 -8.477 1.00 96.94 285 GLY A N 1
ATOM 2223 C CA . GLY A 1 285 ? 8.505 6.316 -8.774 1.00 96.94 285 GLY A CA 1
ATOM 2224 C C . GLY A 1 285 ? 7.593 5.787 -7.671 1.00 96.94 285 GLY A C 1
ATOM 2225 O O . GLY A 1 285 ? 7.789 6.115 -6.497 1.00 96.94 285 GLY A O 1
ATOM 2226 N N . ASP A 1 286 ? 6.633 4.951 -8.065 1.00 97.38 286 ASP A N 1
ATOM 2227 C CA . ASP A 1 286 ? 5.748 4.210 -7.165 1.00 97.38 286 ASP A CA 1
ATOM 2228 C C . ASP A 1 286 ? 6.054 2.708 -7.268 1.00 97.38 286 ASP A C 1
ATOM 2230 O O . ASP A 1 286 ? 6.359 2.208 -8.355 1.00 97.38 286 ASP A O 1
ATOM 2234 N N . ALA A 1 287 ? 5.990 1.971 -6.156 1.00 97.44 287 ALA A N 1
ATOM 2235 C CA . ALA A 1 287 ? 6.336 0.546 -6.157 1.00 97.44 287 ALA A CA 1
ATOM 2236 C C . ALA A 1 287 ? 5.212 -0.339 -6.707 1.00 97.44 287 ALA A C 1
ATOM 2238 O O . ALA A 1 287 ? 5.484 -1.213 -7.529 1.00 97.44 287 ALA A O 1
ATOM 2239 N N . ILE A 1 288 ? 3.969 -0.107 -6.289 1.00 97.56 288 ILE A N 1
ATOM 2240 C CA . ILE A 1 288 ? 2.774 -0.760 -6.830 1.00 97.56 288 ILE A CA 1
ATOM 2241 C C . ILE A 1 288 ? 1.780 0.319 -7.242 1.00 97.56 288 ILE A C 1
ATOM 2243 O O . ILE A 1 288 ? 1.373 1.127 -6.412 1.00 97.56 288 ILE A O 1
ATOM 2247 N N . SER A 1 289 ? 1.342 0.294 -8.498 1.00 97.19 289 SER A N 1
ATOM 2248 C CA . SER A 1 289 ? 0.251 1.137 -8.988 1.00 97.19 289 SER A CA 1
ATOM 2249 C C . SER A 1 289 ? -0.863 0.277 -9.562 1.0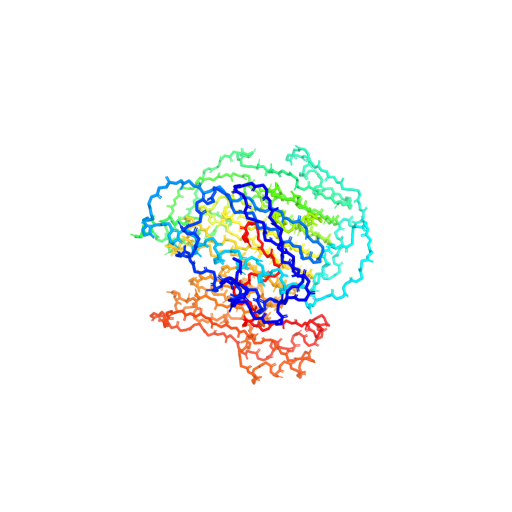0 97.19 289 SER A C 1
ATOM 2251 O O . SER A 1 289 ? -0.619 -0.505 -10.479 1.00 97.19 289 SER A O 1
ATOM 2253 N N . ILE A 1 290 ? -2.080 0.434 -9.049 1.00 97.56 290 ILE A N 1
ATOM 2254 C CA . ILE A 1 290 ? -3.275 -0.266 -9.520 1.00 97.56 290 ILE A CA 1
ATOM 2255 C C . ILE A 1 290 ? -4.309 0.774 -9.927 1.00 97.56 290 ILE A C 1
ATOM 2257 O O . ILE A 1 290 ? -4.738 1.564 -9.094 1.00 97.56 290 ILE A O 1
ATOM 2261 N N . ASP A 1 291 ? -4.733 0.743 -11.183 1.00 94.88 291 ASP A N 1
ATOM 2262 C CA . ASP A 1 291 ? -5.695 1.692 -11.734 1.00 94.88 291 ASP A CA 1
ATOM 2263 C C . ASP A 1 291 ? -6.687 0.966 -12.645 1.00 94.88 291 ASP A C 1
ATOM 2265 O O . ASP A 1 291 ? -6.283 0.126 -13.456 1.00 94.88 291 ASP A O 1
ATOM 2269 N N . SER A 1 292 ? -7.985 1.251 -12.505 1.00 95.62 292 SER A N 1
ATOM 2270 C CA . SER A 1 292 ? -9.061 0.492 -13.166 1.00 95.62 292 SER A CA 1
ATOM 2271 C C . SER A 1 292 ? -8.954 -1.038 -12.950 1.00 95.62 292 SER A C 1
ATOM 2273 O O . SER A 1 292 ? -9.234 -1.825 -13.855 1.00 95.62 292 SER A O 1
ATOM 2275 N N . GLY A 1 293 ? -8.474 -1.483 -11.782 1.00 95.88 293 GLY A N 1
ATOM 2276 C CA . GLY A 1 293 ? -8.189 -2.900 -11.511 1.00 95.88 293 GLY A CA 1
ATOM 2277 C C . GLY A 1 293 ? -9.352 -3.676 -10.877 1.00 95.88 293 GLY A C 1
ATOM 2278 O O . GLY A 1 293 ? -10.229 -3.091 -10.233 1.00 95.88 293 GLY A O 1
ATOM 2279 N N . LYS A 1 294 ? -9.349 -5.011 -11.003 1.00 97.94 294 LYS A N 1
ATOM 2280 C CA . LYS A 1 294 ? -10.303 -5.885 -10.293 1.00 97.94 294 LYS A CA 1
ATOM 2281 C C . LYS A 1 294 ? -9.659 -7.164 -9.756 1.00 97.94 294 LYS A C 1
ATOM 2283 O O . LYS A 1 294 ? -8.954 -7.837 -10.498 1.00 97.94 294 LYS A O 1
ATOM 2288 N N . ASN A 1 295 ? -9.979 -7.564 -8.524 1.00 98.19 295 ASN A N 1
ATOM 2289 C CA . ASN A 1 295 ? -9.539 -8.840 -7.934 1.00 98.19 295 ASN A CA 1
ATOM 2290 C C . ASN A 1 295 ? -8.006 -8.951 -7.960 1.00 98.19 295 ASN A C 1
ATOM 2292 O O . ASN A 1 295 ? -7.426 -9.693 -8.755 1.00 98.19 295 ASN A O 1
ATOM 2296 N N . ILE A 1 296 ? -7.349 -8.125 -7.144 1.00 98.56 296 ILE A N 1
ATOM 2297 C CA . ILE A 1 296 ? -5.888 -8.076 -7.049 1.00 98.56 296 ILE A CA 1
ATOM 2298 C C . ILE A 1 296 ? -5.478 -8.283 -5.599 1.00 98.56 296 ILE A C 1
ATOM 2300 O O . ILE A 1 296 ? -5.962 -7.602 -4.690 1.00 98.56 296 ILE A O 1
ATOM 2304 N N . TRP A 1 297 ? -4.548 -9.210 -5.400 1.00 97.94 297 TRP A N 1
ATOM 2305 C CA . TRP A 1 297 ? -4.043 -9.574 -4.090 1.00 97.94 297 TRP A CA 1
ATOM 2306 C C . TRP A 1 297 ? -2.534 -9.363 -3.998 1.00 97.94 297 TRP A C 1
ATOM 2308 O O . TRP A 1 297 ? -1.765 -9.989 -4.725 1.00 97.94 297 TRP A O 1
ATOM 2318 N N . VAL A 1 298 ? -2.121 -8.476 -3.093 1.00 95.88 298 VAL A N 1
ATOM 2319 C CA . VAL A 1 298 ? -0.717 -8.194 -2.778 1.00 95.88 298 VAL A CA 1
ATOM 2320 C C . VAL A 1 298 ? -0.436 -8.706 -1.376 1.00 95.88 298 VAL A C 1
ATOM 2322 O O . VAL A 1 298 ? -0.929 -8.149 -0.390 1.00 95.88 298 VAL A O 1
ATOM 2325 N N . ASP A 1 299 ? 0.340 -9.776 -1.297 1.00 92.25 299 ASP A N 1
ATOM 2326 C CA . ASP A 1 299 ? 0.547 -10.552 -0.086 1.00 92.25 299 ASP A CA 1
ATOM 2327 C C . ASP A 1 299 ? 2.033 -10.767 0.201 1.00 92.25 299 ASP A C 1
ATOM 2329 O O . ASP A 1 299 ? 2.807 -11.067 -0.708 1.00 92.25 299 ASP A O 1
ATOM 2333 N N . HIS A 1 300 ? 2.446 -10.641 1.464 1.00 87.88 300 HIS A N 1
ATOM 2334 C CA . HIS A 1 300 ? 3.832 -10.899 1.884 1.00 87.88 300 HIS A CA 1
ATOM 2335 C C . HIS A 1 300 ? 4.884 -10.162 1.033 1.00 87.88 300 HIS A C 1
ATOM 2337 O O . HIS A 1 300 ? 5.935 -10.711 0.700 1.00 87.88 300 HIS A O 1
ATOM 2343 N N . CYS A 1 301 ? 4.622 -8.908 0.663 1.00 90.19 301 CYS A N 1
ATOM 2344 C CA . CYS A 1 301 ? 5.584 -8.063 -0.039 1.00 90.19 301 CYS A CA 1
ATOM 2345 C C . CYS A 1 301 ? 6.341 -7.151 0.933 1.00 90.19 301 CYS A C 1
ATOM 2347 O O . CYS A 1 301 ? 5.897 -6.868 2.050 1.00 90.19 301 CYS A O 1
ATOM 2349 N N . THR A 1 302 ? 7.516 -6.682 0.521 1.00 90.81 302 THR A N 1
ATOM 2350 C CA . THR A 1 302 ? 8.241 -5.606 1.208 1.00 90.81 302 THR A CA 1
ATOM 2351 C C . THR A 1 302 ? 8.473 -4.448 0.258 1.00 90.81 302 THR A C 1
ATOM 2353 O O . THR A 1 302 ? 8.864 -4.651 -0.890 1.00 90.81 302 THR A O 1
ATOM 2356 N N . PHE A 1 303 ? 8.279 -3.236 0.765 1.00 93.38 303 PHE A N 1
ATOM 2357 C CA . PHE A 1 303 ? 8.502 -1.995 0.036 1.00 93.38 303 PHE A CA 1
ATOM 2358 C C . PHE A 1 303 ? 9.459 -1.120 0.837 1.00 93.38 303 PHE A C 1
ATOM 2360 O O . PHE A 1 303 ? 9.220 -0.881 2.021 1.00 93.38 303 PHE A O 1
ATOM 2367 N N . SER A 1 304 ? 10.547 -0.655 0.221 1.00 93.69 304 SER A N 1
ATOM 2368 C CA . SER A 1 304 ? 11.488 0.261 0.877 1.00 93.69 304 SER A CA 1
ATOM 2369 C C . SER A 1 304 ? 12.218 1.151 -0.126 1.00 93.69 304 SER A C 1
ATOM 2371 O O . SER A 1 304 ? 12.339 0.819 -1.302 1.00 93.69 304 SER A O 1
ATOM 2373 N N . PHE A 1 305 ? 12.712 2.305 0.330 1.00 95.75 305 PHE A N 1
ATOM 2374 C CA . PHE A 1 305 ? 13.437 3.260 -0.521 1.00 95.75 305 PHE A CA 1
ATOM 2375 C C . PHE A 1 305 ? 12.684 3.614 -1.819 1.00 95.75 305 PHE A C 1
ATOM 2377 O O . PHE A 1 305 ? 13.254 3.582 -2.911 1.00 95.75 305 PHE A O 1
ATOM 2384 N N . ILE A 1 306 ? 11.398 3.931 -1.693 1.00 97.00 306 ILE A N 1
ATOM 2385 C CA . ILE A 1 306 ? 10.537 4.361 -2.800 1.00 97.00 306 ILE A CA 1
ATOM 2386 C C . ILE A 1 306 ? 10.462 5.890 -2.795 1.00 97.00 306 ILE A C 1
ATOM 2388 O O . ILE A 1 306 ? 10.501 6.498 -1.729 1.00 97.00 306 ILE A O 1
ATOM 2392 N N . GLY A 1 307 ? 10.419 6.524 -3.965 1.00 96.44 307 GLY A N 1
ATOM 2393 C CA . GLY A 1 307 ? 10.380 7.982 -4.086 1.00 96.44 307 GLY A CA 1
ATOM 2394 C C . GLY A 1 307 ? 9.044 8.569 -3.636 1.00 96.44 307 GLY A C 1
ATOM 2395 O O . GLY A 1 307 ? 9.010 9.535 -2.871 1.00 96.44 307 GLY A O 1
ATOM 2396 N N . ARG A 1 308 ? 7.941 7.947 -4.065 1.00 95.06 308 ARG A N 1
ATOM 2397 C CA . ARG A 1 308 ? 6.579 8.308 -3.666 1.00 95.06 308 ARG A CA 1
ATOM 2398 C C . ARG A 1 308 ? 5.831 7.070 -3.163 1.00 95.06 308 ARG A C 1
ATOM 2400 O O . ARG A 1 308 ? 6.286 6.490 -2.180 1.00 95.06 308 ARG A O 1
ATOM 2407 N N . GLU A 1 309 ? 4.719 6.665 -3.769 1.00 95.75 309 GLU A N 1
ATOM 2408 C CA . GLU A 1 309 ? 3.797 5.712 -3.152 1.00 95.75 309 GLU A CA 1
ATOM 2409 C C . GLU A 1 309 ? 4.387 4.300 -3.125 1.00 95.75 309 GLU A C 1
ATOM 2411 O O . GLU A 1 309 ? 4.791 3.756 -4.156 1.00 95.75 309 GLU A O 1
ATOM 2416 N N . MET A 1 310 ? 4.418 3.660 -1.952 1.00 96.62 310 MET A N 1
ATOM 2417 C CA . MET A 1 310 ? 4.718 2.223 -1.903 1.00 96.62 310 MET A CA 1
ATOM 2418 C C . MET A 1 310 ? 3.571 1.427 -2.534 1.00 96.62 310 MET A C 1
ATOM 2420 O O . MET A 1 310 ? 3.814 0.496 -3.298 1.00 96.62 310 MET A O 1
ATOM 2424 N N . VAL A 1 311 ? 2.325 1.825 -2.274 1.00 96.56 311 VAL A N 1
ATOM 2425 C CA . VAL A 1 311 ? 1.151 1.322 -2.989 1.00 96.56 311 VAL A CA 1
ATOM 2426 C C . VAL A 1 311 ? 0.211 2.482 -3.305 1.00 96.56 311 VAL A C 1
ATOM 2428 O O . VAL A 1 311 ? -0.182 3.232 -2.415 1.00 96.56 311 VAL A O 1
ATOM 2431 N N . VAL A 1 312 ? -0.198 2.592 -4.565 1.00 95.75 312 VAL A N 1
ATOM 2432 C CA . VAL A 1 312 ? -1.297 3.456 -4.999 1.00 95.75 312 VAL A CA 1
ATOM 2433 C C . VAL A 1 312 ? -2.384 2.621 -5.668 1.00 95.75 312 VAL A C 1
ATOM 2435 O O . VAL A 1 312 ? -2.100 1.807 -6.548 1.00 95.75 312 VAL A O 1
ATOM 2438 N N . VAL A 1 313 ? -3.625 2.812 -5.226 1.00 95.56 313 VAL A N 1
ATOM 2439 C CA . VAL A 1 313 ? -4.836 2.182 -5.770 1.00 95.56 313 VAL A CA 1
ATOM 2440 C C . VAL A 1 313 ? -5.788 3.300 -6.195 1.00 95.56 313 VAL A C 1
ATOM 2442 O O . VAL A 1 313 ? -6.073 4.178 -5.387 1.00 95.56 313 VAL A O 1
ATOM 2445 N N . GLY A 1 314 ? -6.252 3.293 -7.443 1.00 86.31 314 GLY A N 1
ATOM 2446 C CA . GLY A 1 314 ? -6.899 4.442 -8.098 1.00 86.31 314 GLY A CA 1
ATOM 2447 C C . GLY A 1 314 ? -6.007 5.023 -9.207 1.00 86.31 314 GLY A C 1
ATOM 2448 O O . GLY A 1 314 ? -4.848 4.641 -9.359 1.00 86.31 314 GLY A O 1
ATOM 2449 N N . HIS A 1 315 ? -6.452 5.947 -10.054 1.00 84.00 315 HIS A N 1
ATOM 2450 C CA . HIS A 1 315 ? -7.423 7.036 -9.907 1.00 84.00 315 HIS A CA 1
ATOM 2451 C C . HIS A 1 315 ? -8.850 6.656 -10.312 1.00 84.00 315 HIS A C 1
ATOM 2453 O O . HIS A 1 315 ? -9.805 7.275 -9.850 1.00 84.00 315 HIS A O 1
ATOM 2459 N N . ASP A 1 316 ? -8.992 5.616 -11.126 1.00 89.06 316 ASP A N 1
ATOM 2460 C CA . ASP A 1 316 ? -10.277 5.080 -11.541 1.00 89.06 316 ASP A CA 1
ATOM 2461 C C . ASP A 1 316 ? -10.785 4.016 -10.562 1.00 89.06 316 ASP A C 1
ATOM 2463 O O . ASP A 1 316 ? -10.035 3.439 -9.761 1.00 89.06 316 ASP A O 1
ATOM 2467 N N . LYS A 1 317 ? -12.080 3.703 -10.677 1.00 94.25 317 LYS A N 1
ATOM 2468 C CA . LYS A 1 317 ? -12.751 2.660 -9.898 1.00 94.25 317 LYS A CA 1
ATOM 2469 C C . LYS A 1 317 ? -11.961 1.351 -9.913 1.00 94.25 317 LYS A C 1
ATOM 2471 O O . LYS A 1 317 ? -11.841 0.699 -10.950 1.00 94.25 317 LYS A O 1
ATOM 2476 N N . THR A 1 318 ? -11.505 0.930 -8.738 1.00 95.81 318 THR A N 1
ATOM 2477 C CA . THR A 1 318 ? -10.689 -0.274 -8.571 1.00 95.81 318 THR A CA 1
ATOM 2478 C C . THR A 1 318 ? -11.273 -1.161 -7.470 1.00 95.81 318 THR A C 1
ATOM 2480 O O . THR A 1 318 ? -11.351 -0.774 -6.310 1.00 95.81 318 THR A O 1
ATOM 2483 N N . THR A 1 319 ? -11.721 -2.369 -7.806 1.00 97.00 319 THR A N 1
ATOM 2484 C CA . THR A 1 319 ? -12.529 -3.199 -6.886 1.00 97.00 319 THR A CA 1
ATOM 2485 C C . THR A 1 319 ? -11.855 -4.518 -6.544 1.00 97.00 319 THR A C 1
ATOM 2487 O O . THR A 1 319 ? -10.996 -5.002 -7.271 1.00 97.00 319 THR A O 1
ATOM 2490 N N . GLY A 1 320 ? -12.233 -5.129 -5.425 1.00 97.25 320 GLY A N 1
ATOM 2491 C CA . GLY A 1 320 ? -11.698 -6.441 -5.071 1.00 97.25 320 GLY A CA 1
ATOM 2492 C C . GLY A 1 320 ? -10.205 -6.431 -4.722 1.00 97.25 320 GLY A C 1
ATOM 2493 O O . GLY A 1 320 ? -9.473 -7.320 -5.146 1.00 97.25 320 GLY A O 1
ATOM 2494 N N . ILE A 1 321 ? -9.714 -5.410 -4.014 1.00 98.38 321 ILE A N 1
ATOM 2495 C CA . ILE A 1 321 ? -8.285 -5.302 -3.684 1.00 98.38 321 ILE A CA 1
ATOM 2496 C C . ILE A 1 321 ? -8.024 -5.818 -2.279 1.00 98.38 321 ILE A C 1
ATOM 2498 O O . ILE A 1 321 ? -8.748 -5.498 -1.336 1.00 98.38 321 ILE A O 1
ATOM 2502 N N . THR A 1 322 ? -6.966 -6.603 -2.104 1.00 98.19 322 THR A N 1
ATOM 2503 C CA . THR A 1 322 ? -6.477 -6.986 -0.776 1.00 98.19 322 THR A CA 1
ATOM 2504 C C . THR A 1 322 ? -4.974 -6.796 -0.680 1.00 98.19 322 THR A C 1
ATOM 2506 O O . THR A 1 322 ? -4.214 -7.304 -1.498 1.00 98.19 322 THR A O 1
ATOM 2509 N N . LEU A 1 323 ? -4.557 -6.043 0.334 1.00 96.19 323 LEU A N 1
ATOM 2510 C CA . LEU A 1 323 ? -3.170 -5.824 0.713 1.00 96.19 323 LEU A CA 1
ATOM 2511 C C . LEU A 1 323 ? -2.967 -6.504 2.067 1.00 96.19 323 LEU A C 1
ATOM 2513 O O . LEU A 1 323 ? -3.467 -6.013 3.086 1.00 96.19 323 LEU A O 1
ATOM 2517 N N . SER A 1 324 ? -2.274 -7.640 2.090 1.00 92.88 324 SER A N 1
ATOM 2518 C CA . SER A 1 324 ? -2.098 -8.425 3.309 1.00 92.88 324 SER A CA 1
ATOM 2519 C C . SER A 1 324 ? -0.667 -8.794 3.644 1.00 92.88 324 SER A C 1
ATOM 2521 O O . SER A 1 324 ? 0.144 -9.062 2.768 1.00 92.88 324 SER A O 1
ATOM 2523 N N . ASN A 1 325 ? -0.356 -8.853 4.939 1.00 89.38 325 ASN A N 1
ATOM 2524 C CA . ASN A 1 325 ? 0.936 -9.348 5.432 1.00 89.38 325 ASN A CA 1
ATOM 2525 C C . ASN A 1 325 ? 2.150 -8.604 4.830 1.00 89.38 325 ASN A C 1
ATOM 2527 O O . ASN A 1 325 ? 3.259 -9.139 4.762 1.00 89.38 325 ASN A O 1
ATOM 2531 N N . ASN A 1 326 ? 1.953 -7.369 4.363 1.00 90.38 326 ASN A N 1
ATOM 2532 C CA . ASN A 1 326 ? 3.000 -6.593 3.720 1.00 90.38 326 ASN A CA 1
ATOM 2533 C C . ASN A 1 326 ? 3.810 -5.805 4.748 1.00 90.38 326 ASN A C 1
ATOM 2535 O O . ASN A 1 326 ? 3.304 -5.356 5.782 1.00 90.38 326 ASN A O 1
ATOM 2539 N N . HIS A 1 327 ? 5.080 -5.585 4.423 1.00 89.00 327 HIS A N 1
ATOM 2540 C CA . HIS A 1 327 ? 5.970 -4.714 5.172 1.00 89.00 327 HIS A CA 1
ATOM 2541 C C . HIS A 1 327 ? 6.260 -3.434 4.395 1.00 89.00 327 HIS A C 1
ATOM 2543 O O . HIS A 1 327 ? 7.048 -3.426 3.447 1.00 89.00 327 HIS A O 1
ATOM 2549 N N . PHE A 1 328 ? 5.629 -2.349 4.829 1.00 91.00 328 PHE A N 1
ATOM 2550 C CA . PHE A 1 328 ? 5.899 -0.998 4.362 1.00 91.00 328 PHE A CA 1
ATOM 2551 C C . PHE A 1 328 ? 7.036 -0.416 5.210 1.00 91.00 328 PHE A C 1
ATOM 2553 O O . PHE A 1 328 ? 6.807 0.202 6.256 1.00 91.00 328 PHE A O 1
ATOM 2560 N N . ASP A 1 329 ? 8.280 -0.666 4.797 1.00 90.19 329 ASP A N 1
ATOM 2561 C CA . ASP A 1 329 ? 9.465 -0.198 5.514 1.00 90.19 329 ASP A CA 1
ATOM 2562 C C . ASP A 1 329 ? 9.698 1.288 5.242 1.00 90.19 329 ASP A C 1
ATOM 2564 O O . ASP A 1 329 ? 10.369 1.692 4.289 1.00 90.19 329 ASP A O 1
ATOM 2568 N N . GLY A 1 330 ? 9.140 2.116 6.122 1.00 90.31 330 GLY A N 1
ATOM 2569 C CA . GLY A 1 330 ? 9.248 3.564 6.033 1.00 90.31 330 GLY A CA 1
ATOM 2570 C C . GLY A 1 330 ? 10.623 4.136 6.386 1.00 90.31 330 GLY A C 1
ATOM 2571 O O . GLY A 1 330 ? 10.759 5.355 6.402 1.00 90.31 330 GLY A O 1
ATOM 2572 N N . ARG A 1 331 ? 11.649 3.337 6.706 1.00 90.31 331 ARG A N 1
ATOM 2573 C CA . ARG A 1 331 ? 12.981 3.882 7.013 1.00 90.31 331 ARG A CA 1
ATOM 2574 C C . ARG A 1 331 ? 13.634 4.401 5.736 1.00 90.31 331 ARG A C 1
ATOM 2576 O O . ARG A 1 331 ? 13.857 3.664 4.782 1.00 90.31 331 ARG A O 1
ATOM 2583 N N . THR A 1 332 ? 14.003 5.673 5.732 1.00 91.19 332 THR A N 1
ATOM 2584 C CA . THR A 1 332 ? 14.653 6.314 4.583 1.00 91.19 332 THR A CA 1
ATOM 2585 C C . THR A 1 332 ? 15.576 7.423 5.060 1.00 91.19 332 THR A C 1
ATOM 2587 O O . THR A 1 332 ? 15.368 7.986 6.127 1.00 91.19 332 THR A O 1
ATOM 2590 N N . LYS A 1 333 ? 16.611 7.755 4.285 1.00 90.94 333 LYS A N 1
ATOM 2591 C CA . LYS A 1 333 ? 17.430 8.945 4.564 1.00 90.94 333 LYS A CA 1
ATOM 2592 C C . LYS A 1 333 ? 16.791 10.228 4.032 1.00 90.94 333 LYS A C 1
ATOM 2594 O O . LYS A 1 333 ? 17.165 11.306 4.480 1.00 90.94 333 LYS A O 1
ATOM 2599 N N . TRP A 1 334 ? 15.868 10.098 3.078 1.00 91.88 334 TRP A N 1
ATOM 2600 C CA . TRP A 1 334 ? 15.197 11.198 2.396 1.00 91.88 334 TRP A CA 1
ATOM 2601 C C . TRP A 1 334 ? 13.736 11.230 2.819 1.00 91.88 334 TRP A C 1
ATOM 2603 O O . TRP A 1 334 ? 12.996 10.292 2.542 1.00 91.88 334 TRP A O 1
ATOM 2613 N N . SER A 1 335 ? 13.322 12.293 3.501 1.00 90.50 335 SER A N 1
ATOM 2614 C CA . SER A 1 335 ? 11.941 12.436 3.978 1.00 90.50 335 SER A CA 1
ATOM 2615 C C . SER A 1 335 ? 11.433 13.856 3.775 1.00 90.50 335 SER A C 1
ATOM 2617 O O . SER A 1 335 ? 12.205 14.809 3.859 1.00 90.50 335 SER A O 1
ATOM 2619 N N . THR A 1 336 ? 10.131 14.008 3.557 1.00 88.94 336 THR A N 1
ATOM 2620 C CA . THR A 1 336 ? 9.466 15.319 3.470 1.00 88.94 336 THR A CA 1
ATOM 2621 C C . THR A 1 336 ? 9.438 16.061 4.810 1.00 88.94 336 THR A C 1
ATOM 2623 O O . THR A 1 336 ? 9.347 17.283 4.847 1.00 88.94 336 THR A O 1
ATOM 2626 N N . SER A 1 337 ? 9.560 15.332 5.924 1.00 86.38 337 SER A N 1
ATOM 2627 C CA . SER A 1 337 ? 9.456 15.861 7.291 1.00 86.38 337 SER A CA 1
ATOM 2628 C C . SER A 1 337 ? 10.759 15.807 8.093 1.00 86.38 337 SER A C 1
ATOM 2630 O O . SER A 1 337 ? 10.729 15.891 9.320 1.00 86.38 337 SER A O 1
ATOM 2632 N N . CYS A 1 338 ? 11.913 15.622 7.444 1.00 86.19 338 CYS A N 1
ATOM 2633 C CA . CYS A 1 338 ? 13.222 15.571 8.112 1.00 86.19 338 CYS A CA 1
ATOM 2634 C C . CYS A 1 338 ? 13.331 14.533 9.248 1.00 86.19 338 CYS A C 1
ATOM 2636 O O . CYS A 1 338 ? 14.123 14.703 10.182 1.00 86.19 338 CYS A O 1
ATOM 2638 N N . SER A 1 339 ? 12.550 13.455 9.182 1.00 87.06 339 SER A N 1
ATOM 2639 C CA . SER A 1 339 ? 12.373 12.474 10.259 1.00 87.06 339 SER A CA 1
ATOM 2640 C C . SER A 1 339 ? 12.974 11.102 9.950 1.00 87.06 339 SER A C 1
ATOM 2642 O O . SER A 1 339 ? 12.904 10.216 10.798 1.00 87.06 339 SER A O 1
ATOM 2644 N N . ASN A 1 340 ? 13.571 10.917 8.765 1.00 90.69 340 ASN A N 1
ATOM 2645 C CA . ASN A 1 340 ? 13.993 9.612 8.241 1.00 90.69 340 ASN A CA 1
ATOM 2646 C C . ASN A 1 340 ? 12.836 8.596 8.132 1.00 90.69 340 ASN A C 1
ATOM 2648 O O . ASN A 1 340 ? 13.043 7.382 8.213 1.00 90.69 340 ASN A O 1
ATOM 2652 N N . GLN A 1 341 ? 11.612 9.110 7.968 1.00 89.81 341 GLN A N 1
ATOM 2653 C CA . GLN A 1 341 ? 10.388 8.331 7.814 1.00 89.81 341 GLN A CA 1
ATOM 2654 C C . GLN A 1 341 ? 9.718 8.671 6.485 1.00 89.81 341 GLN A C 1
ATOM 2656 O O . GLN A 1 341 ? 9.539 9.843 6.150 1.00 89.81 341 GLN A O 1
ATOM 2661 N N . HIS A 1 342 ? 9.350 7.632 5.747 1.00 92.00 342 HIS A N 1
ATOM 2662 C CA . HIS A 1 342 ? 8.606 7.713 4.502 1.00 92.00 342 HIS A CA 1
ATOM 2663 C C . HIS A 1 342 ? 7.186 8.213 4.770 1.00 92.00 342 HIS A C 1
ATOM 2665 O O . HIS A 1 342 ? 6.544 7.773 5.724 1.00 92.00 342 HIS A O 1
ATOM 2671 N N . TYR A 1 343 ? 6.709 9.142 3.944 1.00 90.88 343 TYR A N 1
ATOM 2672 C CA . TYR A 1 343 ? 5.367 9.722 4.073 1.00 90.88 343 TYR A CA 1
ATOM 2673 C C . TYR A 1 343 ? 4.336 9.021 3.172 1.00 90.88 343 TYR A C 1
ATOM 2675 O O . TYR A 1 343 ? 3.181 8.882 3.551 1.00 90.88 343 TYR A O 1
ATOM 2683 N N . TRP A 1 344 ? 4.773 8.525 2.016 1.00 92.88 344 TRP A N 1
ATOM 2684 C CA . TRP A 1 344 ? 3.931 8.070 0.906 1.00 92.88 344 TRP A CA 1
ATOM 2685 C C . TRP A 1 344 ? 3.764 6.537 0.916 1.00 92.88 344 TRP A C 1
ATOM 2687 O O . TRP A 1 344 ? 4.323 5.829 0.076 1.00 92.88 344 TRP A O 1
ATOM 2697 N N . ALA A 1 345 ? 3.151 5.972 1.958 1.00 93.19 345 ALA A N 1
ATOM 2698 C CA . ALA A 1 345 ? 3.077 4.511 2.090 1.00 93.19 345 ALA A CA 1
ATOM 2699 C C . ALA A 1 345 ? 1.886 3.898 1.327 1.00 93.19 345 ALA A C 1
ATOM 2701 O O . ALA A 1 345 ? 2.097 3.009 0.502 1.00 93.19 345 ALA A O 1
ATOM 2702 N N . ALA A 1 346 ? 0.657 4.356 1.555 1.00 94.94 346 ALA A N 1
ATOM 2703 C CA . ALA A 1 346 ? -0.516 3.860 0.844 1.00 94.94 346 ALA A CA 1
ATOM 2704 C C . ALA A 1 346 ? -1.500 4.985 0.516 1.00 94.94 346 ALA A C 1
ATOM 2706 O O . ALA A 1 346 ? -2.091 5.584 1.422 1.00 94.94 346 ALA A O 1
ATOM 2707 N N . LEU A 1 347 ? -1.721 5.200 -0.780 1.00 94.88 347 LEU A N 1
ATOM 2708 C CA . LEU A 1 347 ? -2.745 6.094 -1.303 1.00 94.88 347 LEU A CA 1
ATOM 2709 C C . LEU A 1 347 ? -3.874 5.287 -1.949 1.00 94.88 347 LEU A C 1
ATOM 2711 O O . LEU A 1 347 ? -3.657 4.570 -2.925 1.00 94.88 347 LEU A O 1
ATOM 2715 N N . LEU A 1 348 ? -5.085 5.422 -1.414 1.00 95.81 348 LEU A N 1
ATOM 2716 C CA . LEU A 1 348 ? -6.280 4.717 -1.866 1.00 95.81 348 LEU A CA 1
ATOM 2717 C C . LEU A 1 348 ? -7.297 5.740 -2.384 1.00 95.81 348 LEU A C 1
ATOM 2719 O O . LEU A 1 348 ? -7.724 6.631 -1.657 1.00 95.81 348 LEU A O 1
ATOM 2723 N N . SER A 1 349 ? -7.659 5.636 -3.653 1.00 93.56 349 SER A N 1
ATOM 2724 C CA . SER A 1 349 ? -8.442 6.620 -4.398 1.00 93.56 349 SER A CA 1
ATOM 2725 C C . SER A 1 349 ? -9.354 5.927 -5.418 1.00 93.56 349 SER A C 1
ATOM 2727 O O . SER A 1 349 ? -9.303 4.710 -5.611 1.00 93.56 349 SER A O 1
ATOM 2729 N N . GLY A 1 350 ? -10.167 6.724 -6.102 1.00 89.94 350 GLY A N 1
ATOM 2730 C CA . GLY A 1 350 ? -11.044 6.307 -7.189 1.00 89.94 350 GLY A CA 1
ATOM 2731 C C . GLY A 1 350 ? -12.445 5.973 -6.707 1.00 89.94 350 GLY A C 1
ATOM 2732 O O . GLY A 1 350 ? -12.632 5.288 -5.704 1.00 89.94 350 GLY A O 1
ATOM 2733 N N . ASP A 1 351 ? -13.442 6.484 -7.422 1.00 92.00 351 ASP A N 1
ATOM 2734 C CA . ASP A 1 351 ? -14.828 6.374 -6.986 1.00 92.00 351 ASP A CA 1
ATOM 2735 C C . ASP A 1 351 ? -15.367 4.946 -7.134 1.00 92.00 351 ASP A C 1
ATOM 2737 O O . ASP A 1 351 ? -15.358 4.343 -8.207 1.00 92.00 351 ASP A O 1
ATOM 2741 N N . GLY A 1 352 ? -15.881 4.403 -6.033 1.00 92.62 352 GLY A N 1
ATOM 2742 C CA . GLY A 1 352 ? -16.306 3.015 -5.911 1.00 92.62 352 GLY A CA 1
ATOM 2743 C C . GLY A 1 352 ? -15.151 2.030 -5.718 1.00 92.62 352 GLY A C 1
ATOM 2744 O O . GLY A 1 352 ? -15.341 0.844 -6.002 1.00 92.62 352 GLY A O 1
ATOM 2745 N N . THR A 1 353 ? -13.970 2.494 -5.294 1.00 95.88 353 THR A N 1
ATOM 2746 C CA . THR A 1 353 ? -12.832 1.622 -4.975 1.00 95.88 353 THR A CA 1
ATOM 2747 C C . THR A 1 353 ? -13.056 0.886 -3.651 1.00 95.88 353 THR A C 1
ATOM 2749 O O . THR A 1 353 ? -13.494 1.482 -2.670 1.00 95.88 353 THR A O 1
ATOM 2752 N N . THR A 1 354 ? -12.720 -0.408 -3.596 1.00 97.38 354 THR A N 1
ATOM 2753 C CA . THR A 1 354 ? -12.889 -1.250 -2.392 1.00 97.38 354 THR A CA 1
ATOM 2754 C C . THR A 1 354 ? -11.590 -1.964 -2.029 1.00 97.38 354 THR A C 1
ATOM 2756 O O . THR A 1 354 ? -11.061 -2.725 -2.851 1.00 97.38 354 THR A O 1
ATOM 2759 N N . VAL A 1 355 ? -11.099 -1.776 -0.803 1.00 98.00 355 VAL A N 1
ATOM 2760 C CA . VAL A 1 355 ? -9.792 -2.297 -0.372 1.00 98.00 355 VAL A CA 1
ATOM 2761 C C . VAL A 1 355 ? -9.875 -2.966 0.997 1.00 98.00 355 VAL A C 1
ATOM 2763 O O . VAL A 1 355 ? -10.422 -2.423 1.953 1.00 98.00 355 VAL A O 1
ATOM 2766 N N . THR A 1 356 ? -9.287 -4.153 1.120 1.00 98.44 356 THR A N 1
ATOM 2767 C CA . THR A 1 356 ? -8.964 -4.760 2.414 1.00 98.44 356 THR A CA 1
ATOM 2768 C C . THR A 1 356 ? -7.482 -4.549 2.695 1.00 98.44 356 THR A C 1
ATOM 2770 O O . THR A 1 356 ? -6.641 -4.954 1.897 1.00 98.44 356 THR A O 1
ATOM 2773 N N . MET A 1 357 ? -7.143 -3.953 3.835 1.00 97.12 357 MET A N 1
ATOM 2774 C CA . MET A 1 357 ? -5.768 -3.884 4.330 1.00 97.12 357 MET A CA 1
ATOM 2775 C C . MET A 1 357 ? -5.674 -4.650 5.641 1.00 97.12 357 MET A C 1
ATOM 2777 O O . MET A 1 357 ? -6.195 -4.205 6.665 1.00 97.12 357 MET A O 1
ATOM 2781 N N . ALA A 1 358 ? -5.015 -5.804 5.612 1.00 94.88 358 ALA A N 1
ATOM 2782 C CA . ALA A 1 358 ? -5.009 -6.723 6.739 1.00 94.88 358 ALA A CA 1
ATOM 2783 C C . ALA A 1 358 ? -3.608 -7.169 7.136 1.00 94.88 358 ALA A C 1
ATOM 2785 O O . ALA A 1 358 ? -2.806 -7.542 6.286 1.00 94.88 358 ALA A O 1
ATOM 2786 N N . ASN A 1 359 ? -3.331 -7.229 8.436 1.00 92.50 359 ASN A N 1
ATOM 2787 C CA . ASN A 1 359 ? -2.086 -7.804 8.949 1.00 92.50 359 ASN A CA 1
ATOM 2788 C C . ASN A 1 359 ? -0.807 -7.153 8.400 1.00 92.50 359 ASN A C 1
ATOM 2790 O O . ASN A 1 359 ? 0.219 -7.813 8.368 1.00 92.50 359 ASN A O 1
ATOM 2794 N N . ASN A 1 360 ? -0.831 -5.902 7.941 1.00 91.25 360 ASN A N 1
ATOM 2795 C CA . ASN A 1 360 ? 0.365 -5.236 7.429 1.00 91.25 360 ASN A CA 1
ATOM 2796 C C . ASN A 1 360 ? 1.161 -4.579 8.564 1.00 91.25 360 ASN A C 1
ATOM 2798 O O . ASN A 1 360 ? 0.635 -4.269 9.635 1.00 91.25 360 ASN A O 1
ATOM 2802 N N . THR A 1 361 ? 2.431 -4.288 8.300 1.00 84.50 361 THR A N 1
ATOM 2803 C CA . THR A 1 361 ? 3.243 -3.381 9.123 1.00 84.50 361 THR A CA 1
ATOM 2804 C C . THR A 1 361 ? 3.509 -2.112 8.330 1.00 84.50 361 THR A C 1
ATOM 2806 O O . THR A 1 361 ? 3.961 -2.195 7.189 1.00 84.50 361 THR A O 1
ATOM 2809 N N . SER A 1 362 ? 3.219 -0.941 8.895 1.00 69.69 362 SER A N 1
ATOM 2810 C CA . SER A 1 362 ? 3.367 0.314 8.156 1.00 69.69 362 SER A CA 1
ATOM 2811 C C . SER A 1 362 ? 3.806 1.506 8.996 1.00 69.69 362 SER A C 1
ATOM 2813 O O . SER A 1 362 ? 3.673 1.537 10.222 1.00 69.69 362 SER A O 1
ATOM 2815 N N . GLY A 1 363 ? 4.339 2.505 8.289 1.00 58.03 363 GLY A N 1
ATOM 2816 C CA . GLY A 1 363 ? 4.377 3.899 8.719 1.00 58.03 363 GLY A CA 1
ATOM 2817 C C . GLY A 1 363 ? 3.300 4.726 8.008 1.00 58.03 363 GLY A C 1
ATOM 2818 O O . GLY A 1 363 ? 2.963 4.405 6.876 1.00 58.03 363 GLY A O 1
ATOM 2819 N N . ARG A 1 364 ? 2.770 5.762 8.683 1.00 61.16 364 ARG A N 1
ATOM 2820 C CA . ARG A 1 364 ? 1.929 6.860 8.141 1.00 61.16 364 ARG A CA 1
ATOM 2821 C C . ARG A 1 364 ? 0.979 6.466 6.987 1.00 61.16 364 ARG A C 1
ATOM 2823 O O . ARG A 1 364 ? 1.236 6.829 5.843 1.00 61.16 364 ARG A O 1
ATOM 2830 N N . SER A 1 365 ? -0.070 5.678 7.241 1.00 79.25 365 SER A N 1
ATOM 2831 C CA . SER A 1 365 ? -1.009 5.217 6.198 1.00 79.25 365 SER A CA 1
ATOM 2832 C C . SER A 1 365 ? -2.296 4.590 6.744 1.00 79.25 365 SER A C 1
ATOM 2834 O O . SER A 1 365 ? -2.281 4.099 7.873 1.00 79.25 365 SER A O 1
ATOM 2836 N N . PRO A 1 366 ? -3.358 4.467 5.920 1.00 92.62 366 PRO A N 1
ATOM 2837 C CA . PRO A 1 366 ? -3.488 4.974 4.546 1.00 92.62 366 PRO A CA 1
ATOM 2838 C C . PRO A 1 366 ? -4.036 6.407 4.445 1.00 92.62 366 PRO A C 1
ATOM 2840 O O . PRO A 1 366 ? -4.667 6.925 5.371 1.00 92.62 366 PRO A O 1
ATOM 2843 N N . LYS A 1 367 ? -3.843 7.005 3.266 1.00 93.69 367 LYS A N 1
ATOM 2844 C CA . LYS A 1 367 ? -4.614 8.154 2.785 1.00 93.69 367 LYS A CA 1
ATOM 2845 C C . LYS A 1 367 ? -5.753 7.676 1.888 1.00 93.69 367 LYS A C 1
ATOM 2847 O O . LYS A 1 367 ? -5.517 6.874 0.985 1.00 93.69 367 LYS A O 1
ATOM 2852 N N . LEU A 1 368 ? -6.964 8.166 2.133 1.00 93.56 368 LEU A N 1
ATOM 2853 C CA . LEU A 1 368 ? -8.168 7.869 1.365 1.00 93.56 368 LEU A CA 1
ATOM 2854 C C . LEU A 1 368 ? -8.666 9.136 0.671 1.00 93.56 368 LEU A C 1
ATOM 2856 O O . LEU A 1 368 ? -8.978 10.124 1.330 1.00 93.56 368 LEU A O 1
ATOM 2860 N N . GLY A 1 369 ? -8.793 9.065 -0.647 1.00 87.25 369 GLY A N 1
ATOM 2861 C CA . GLY A 1 369 ? -9.362 10.109 -1.488 1.00 87.25 369 GLY A CA 1
ATOM 2862 C C . GLY A 1 369 ? -8.397 11.246 -1.842 1.00 87.25 369 GLY A C 1
ATOM 2863 O O . GLY A 1 369 ? -7.582 11.695 -1.032 1.00 87.25 369 GLY A O 1
ATOM 2864 N N . VAL A 1 370 ? -8.503 11.728 -3.084 1.00 81.88 370 VAL A N 1
ATOM 2865 C CA . VAL A 1 370 ? -7.736 12.867 -3.623 1.00 81.88 370 VAL A CA 1
ATOM 2866 C C . VAL A 1 370 ? -8.627 13.670 -4.565 1.00 81.88 370 VAL A C 1
ATOM 2868 O O . VAL A 1 370 ? -9.257 13.097 -5.449 1.00 81.88 370 VAL A O 1
ATOM 2871 N N . GLY A 1 371 ? -8.657 14.998 -4.422 1.00 81.56 371 GLY A N 1
ATOM 2872 C CA . GLY A 1 371 ? -9.500 15.847 -5.273 1.00 81.56 371 GLY A CA 1
ATOM 2873 C C . GLY A 1 371 ? -10.964 15.406 -5.208 1.00 81.56 371 GLY A C 1
ATOM 2874 O O . GLY A 1 371 ? -11.469 15.189 -4.113 1.00 81.56 371 GLY A O 1
ATOM 2875 N N . GLU A 1 372 ? -11.618 15.226 -6.355 1.00 75.81 372 GLU A N 1
ATOM 2876 C CA . GLU A 1 372 ? -13.004 14.734 -6.448 1.00 75.81 372 GLU A CA 1
ATOM 2877 C C . GLU A 1 372 ? -13.137 13.204 -6.294 1.00 75.81 372 GLU A C 1
ATOM 2879 O O . GLU A 1 372 ? -14.234 12.709 -6.066 1.00 75.81 372 GLU A O 1
ATOM 2884 N N . MET A 1 373 ? -12.034 12.447 -6.361 1.00 80.25 373 MET A N 1
ATOM 2885 C CA . MET A 1 373 ? -12.026 10.978 -6.293 1.00 80.25 373 MET A CA 1
ATOM 2886 C C . MET A 1 373 ? -12.085 10.520 -4.836 1.00 80.25 373 MET A C 1
ATOM 2888 O O . MET A 1 373 ? -11.063 10.185 -4.226 1.00 80.25 373 MET A O 1
ATOM 2892 N N . LYS A 1 374 ? -13.270 10.585 -4.239 1.00 80.56 374 LYS A N 1
ATOM 2893 C CA . LYS A 1 374 ? -13.445 10.452 -2.791 1.00 80.56 374 LYS A CA 1
ATOM 2894 C C . LYS A 1 374 ? -14.174 9.188 -2.377 1.00 80.56 374 LYS A C 1
ATOM 2896 O O . LYS A 1 374 ? -14.096 8.853 -1.205 1.00 80.56 374 LYS A O 1
ATOM 2901 N N . ASN A 1 375 ? -14.871 8.476 -3.257 1.00 89.00 375 ASN A N 1
ATOM 2902 C CA . ASN A 1 375 ? -15.698 7.352 -2.820 1.00 89.00 375 ASN A CA 1
ATOM 2903 C C . ASN A 1 375 ? -14.896 6.040 -2.709 1.00 89.00 375 ASN A C 1
ATOM 2905 O O . ASN A 1 375 ? -14.885 5.242 -3.640 1.00 89.00 375 ASN A O 1
ATOM 2909 N N . VAL A 1 376 ? -14.219 5.818 -1.579 1.00 93.75 376 VAL A N 1
ATOM 2910 C CA . VAL A 1 376 ? -13.395 4.621 -1.324 1.00 93.75 376 VAL A CA 1
ATOM 2911 C C . VAL A 1 376 ? -13.839 3.930 -0.038 1.00 93.75 376 VAL A C 1
ATOM 2913 O O . VAL A 1 376 ? -13.872 4.576 1.006 1.00 93.75 376 VAL A O 1
ATOM 2916 N N . ASP A 1 377 ? -14.089 2.621 -0.082 1.00 96.75 377 ASP A N 1
ATOM 2917 C CA . ASP A 1 377 ? -14.417 1.821 1.103 1.00 96.75 377 ASP A CA 1
ATOM 2918 C C . ASP A 1 377 ? -13.251 0.914 1.502 1.00 96.75 377 ASP A C 1
ATOM 2920 O O . ASP A 1 377 ? -12.802 0.047 0.741 1.00 96.75 377 ASP A O 1
ATOM 2924 N N . VAL A 1 378 ? -12.767 1.093 2.731 1.00 97.81 378 VAL A N 1
ATOM 2925 C CA . VAL A 1 378 ? -11.602 0.376 3.254 1.00 97.81 378 VAL A CA 1
ATOM 2926 C C . VAL A 1 378 ? -11.947 -0.380 4.528 1.00 97.81 378 VAL A C 1
ATOM 2928 O O . VAL A 1 378 ? -12.346 0.203 5.536 1.00 97.81 378 VAL A O 1
ATOM 2931 N N . HIS A 1 379 ? -11.714 -1.691 4.520 1.00 98.56 379 HIS A N 1
ATOM 2932 C CA . HIS A 1 379 ? -11.676 -2.480 5.751 1.00 98.56 379 HIS A CA 1
ATOM 2933 C C . HIS A 1 379 ? -10.224 -2.680 6.179 1.00 98.56 379 HIS A C 1
ATOM 2935 O O . HIS A 1 379 ? -9.435 -3.299 5.462 1.00 98.56 379 HIS A O 1
ATOM 2941 N N . TYR A 1 380 ? -9.868 -2.134 7.338 1.00 98.00 380 TYR A N 1
ATOM 2942 C CA . TYR A 1 380 ? -8.492 -2.017 7.810 1.00 98.00 380 TYR A CA 1
ATOM 2943 C C . TYR A 1 380 ? -8.317 -2.743 9.146 1.00 98.00 380 TYR A C 1
ATOM 2945 O O . TYR A 1 380 ? -8.686 -2.218 10.197 1.00 98.00 380 TYR A O 1
ATOM 2953 N N . TYR A 1 381 ? -7.760 -3.952 9.150 1.00 97.06 381 TYR A N 1
ATOM 2954 C CA . TYR A 1 381 ? -7.718 -4.733 10.386 1.00 97.06 381 TYR A CA 1
ATOM 2955 C C . TYR A 1 381 ? -6.405 -5.439 10.680 1.00 97.06 381 TYR A C 1
ATOM 2957 O O . TYR A 1 381 ? -5.671 -5.885 9.802 1.00 97.06 381 TYR A O 1
ATOM 2965 N N . ASN A 1 382 ? -6.120 -5.557 11.973 1.00 95.44 382 ASN A N 1
ATOM 2966 C CA . ASN A 1 382 ? -4.920 -6.203 12.495 1.00 95.44 382 ASN A CA 1
ATOM 2967 C C . ASN A 1 382 ? -3.587 -5.696 11.929 1.00 95.44 382 ASN A C 1
ATOM 2969 O O . ASN A 1 382 ? -2.605 -6.428 11.920 1.00 95.44 382 ASN A O 1
ATOM 2973 N N . ASN A 1 383 ? -3.515 -4.440 11.501 1.00 93.88 383 ASN A N 1
ATOM 2974 C CA . ASN A 1 383 ? -2.265 -3.821 11.083 1.00 93.88 383 ASN A CA 1
ATOM 2975 C C . ASN A 1 383 ? -1.487 -3.286 12.296 1.00 93.88 383 ASN A C 1
ATOM 2977 O O . ASN A 1 383 ? -2.066 -2.913 13.322 1.00 93.88 383 ASN A O 1
ATOM 2981 N N . VAL A 1 384 ? -0.162 -3.215 12.164 1.00 91.50 384 VAL A N 1
ATOM 2982 C CA . VAL A 1 384 ? 0.734 -2.619 13.160 1.00 91.50 384 VAL A CA 1
ATOM 2983 C C . VAL A 1 384 ? 1.368 -1.351 12.605 1.00 91.50 384 VAL A C 1
ATOM 2985 O O . VAL A 1 384 ? 2.121 -1.393 11.632 1.00 91.50 384 VAL A O 1
ATOM 2988 N N . HIS A 1 385 ? 1.139 -0.242 13.300 1.00 90.25 385 HIS A N 1
ATOM 2989 C CA . HIS A 1 385 ? 1.877 1.002 13.123 1.00 90.25 385 HIS A CA 1
ATOM 2990 C C . HIS A 1 385 ? 2.928 1.108 14.216 1.00 90.25 385 HIS A C 1
ATOM 2992 O O . HIS A 1 385 ? 2.589 1.057 15.399 1.00 90.25 385 HIS A O 1
ATOM 2998 N N . SER A 1 386 ? 4.200 1.260 13.849 1.00 87.81 386 SER A N 1
ATOM 2999 C CA . SER A 1 386 ? 5.268 1.415 14.837 1.00 87.81 386 SER A CA 1
ATOM 3000 C C . SER A 1 386 ? 6.213 2.560 14.507 1.00 87.81 386 SER A C 1
ATOM 3002 O O . SER A 1 386 ? 6.701 2.668 13.385 1.00 87.81 386 SER A O 1
ATOM 3004 N N . ASN A 1 387 ? 6.514 3.380 15.518 1.00 87.12 387 ASN A N 1
ATOM 3005 C CA . ASN A 1 387 ? 7.440 4.511 15.433 1.00 87.12 387 ASN A CA 1
ATOM 3006 C C . ASN A 1 387 ? 7.059 5.510 14.331 1.00 87.12 387 ASN A C 1
ATOM 3008 O O . ASN A 1 387 ? 7.924 6.009 13.611 1.00 87.12 387 ASN A O 1
ATOM 3012 N N . CYS A 1 388 ? 5.767 5.801 14.197 1.00 86.19 388 CYS A N 1
ATOM 3013 C CA . CYS A 1 388 ? 5.243 6.712 13.186 1.00 86.19 388 CYS A CA 1
ATOM 3014 C C . CYS A 1 388 ? 5.026 8.091 13.808 1.00 86.19 388 CYS A C 1
ATOM 3016 O O . CYS A 1 388 ? 4.100 8.290 14.586 1.00 86.19 388 CYS A O 1
ATOM 3018 N N . VAL A 1 389 ? 5.860 9.063 13.469 1.00 85.44 389 VAL A N 1
ATOM 3019 C CA . VAL A 1 389 ? 5.521 10.479 13.704 1.00 85.44 389 VAL A CA 1
ATOM 3020 C C . VAL A 1 389 ? 4.645 10.928 12.527 1.00 85.44 389 VAL A C 1
ATOM 3022 O O . VAL A 1 389 ? 4.772 10.288 11.506 1.00 85.44 389 VAL A O 1
ATOM 3025 N N . GLY A 1 390 ? 3.830 11.980 12.553 1.00 83.19 390 GLY A N 1
ATOM 3026 C CA . GLY A 1 390 ? 3.037 12.446 11.399 1.00 83.19 390 GLY A CA 1
ATOM 3027 C C . GLY A 1 390 ? 1.583 11.949 11.356 1.00 83.19 390 GLY A C 1
ATOM 3028 O O . GLY A 1 390 ? 1.062 11.434 12.348 1.00 83.19 390 GLY A O 1
ATOM 3029 N N . SER A 1 391 ? 0.936 12.078 10.191 1.00 82.50 391 SER A N 1
ATOM 3030 C CA . SER A 1 391 ? -0.396 11.507 9.935 1.00 82.50 391 SER A CA 1
ATOM 3031 C C . SER A 1 391 ? -0.405 9.989 10.117 1.00 82.50 391 SER A C 1
ATOM 3033 O O . SER A 1 391 ? 0.561 9.307 9.777 1.00 82.50 391 SER A O 1
ATOM 3035 N N . THR A 1 392 ? -1.517 9.449 10.616 1.00 86.12 392 THR A N 1
ATOM 3036 C CA . THR A 1 392 ? -1.770 7.998 10.651 1.00 86.12 392 THR A CA 1
ATOM 3037 C C . THR A 1 392 ? -2.721 7.620 9.535 1.00 86.12 392 THR A C 1
ATOM 3039 O O . THR A 1 392 ? -2.279 7.114 8.513 1.00 86.12 392 THR A O 1
ATOM 3042 N N . PHE A 1 393 ? -3.994 7.950 9.716 1.00 92.12 393 PHE A N 1
ATOM 3043 C CA . PHE A 1 393 ? -5.016 7.922 8.685 1.00 92.12 393 PHE A CA 1
ATOM 3044 C C . PHE A 1 393 ? -5.254 9.343 8.182 1.00 92.12 393 PHE A C 1
ATOM 3046 O O . PHE A 1 393 ? -5.369 10.262 8.994 1.00 92.12 393 PHE A O 1
ATOM 3053 N N . GLU A 1 394 ? -5.359 9.499 6.868 1.00 92.44 394 GLU A N 1
ATOM 3054 C CA . GLU A 1 394 ? -5.840 10.720 6.215 1.00 92.44 394 GLU A CA 1
ATOM 3055 C C . GLU A 1 394 ? -7.103 10.366 5.432 1.00 92.44 394 GLU A C 1
ATOM 3057 O O . GLU A 1 394 ? -7.029 9.878 4.307 1.00 92.44 394 GLU A O 1
ATOM 3062 N N . VAL A 1 395 ? -8.270 10.515 6.053 1.00 94.25 395 VAL A N 1
ATOM 3063 C CA . VAL A 1 395 ? -9.554 10.122 5.464 1.00 94.25 395 VAL A CA 1
ATOM 3064 C C . VAL A 1 395 ? -10.190 11.345 4.815 1.00 94.25 395 VAL A C 1
ATOM 3066 O O . VAL A 1 395 ? -11.066 11.998 5.389 1.00 94.25 395 VAL A O 1
ATOM 3069 N N . ASN A 1 396 ? -9.703 11.675 3.620 1.00 91.44 396 ASN A N 1
ATOM 3070 C CA . ASN A 1 396 ? -10.098 12.864 2.861 1.00 91.44 396 ASN A CA 1
ATOM 3071 C C . ASN A 1 396 ? -11.379 12.642 2.035 1.00 91.44 396 ASN A C 1
ATOM 3073 O O . ASN A 1 396 ? -12.022 13.591 1.578 1.00 91.44 396 ASN A O 1
ATOM 3077 N N . GLY A 1 397 ? -11.756 11.377 1.863 1.00 88.44 397 GLY A N 1
ATOM 3078 C CA . GLY A 1 397 ? -12.978 10.914 1.228 1.00 88.44 397 GLY A CA 1
ATOM 3079 C C . GLY A 1 397 ? -13.258 9.457 1.593 1.00 88.44 397 GLY A C 1
ATOM 3080 O O . GLY A 1 397 ? -12.343 8.728 1.975 1.00 88.44 397 GLY A O 1
ATOM 3081 N N . GLY A 1 398 ? -14.521 9.043 1.488 1.00 93.81 398 GLY A N 1
ATOM 3082 C CA . GLY A 1 398 ? -14.907 7.637 1.594 1.00 93.81 398 GLY A CA 1
ATOM 3083 C C . GLY A 1 398 ? -15.065 7.173 3.034 1.00 93.81 398 GLY A C 1
ATOM 3084 O O . GLY A 1 398 ? -15.265 7.991 3.937 1.00 93.81 398 GLY A O 1
ATOM 3085 N N . ASN A 1 399 ? -14.991 5.860 3.240 1.00 97.00 399 ASN A N 1
ATOM 3086 C CA . ASN A 1 399 ? -15.282 5.215 4.511 1.00 97.00 399 ASN A CA 1
ATOM 3087 C C . ASN A 1 399 ? -14.180 4.231 4.902 1.00 97.00 399 ASN A C 1
ATOM 3089 O O . ASN A 1 399 ? -13.767 3.381 4.111 1.00 97.00 399 ASN A O 1
ATOM 3093 N N . ILE A 1 400 ? -13.743 4.287 6.160 1.00 97.88 400 ILE A N 1
ATOM 3094 C CA . ILE A 1 400 ? -12.824 3.292 6.720 1.00 97.88 400 ILE A CA 1
ATOM 3095 C C . ILE A 1 400 ? -13.354 2.692 8.018 1.00 97.88 400 ILE A C 1
ATOM 3097 O O . ILE A 1 400 ? -13.557 3.392 9.012 1.00 97.88 400 ILE A O 1
ATOM 3101 N N . LEU A 1 401 ? -13.517 1.369 8.028 1.00 98.56 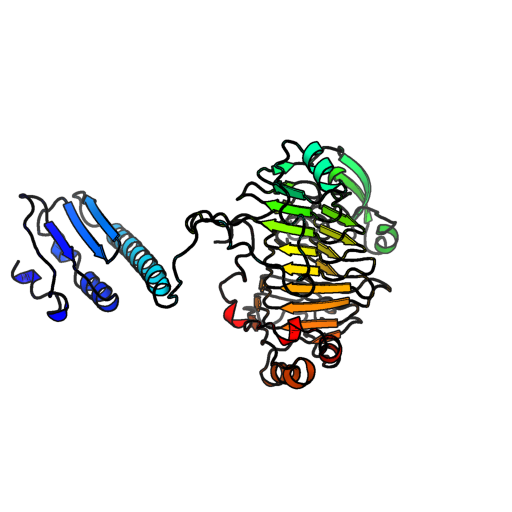401 LEU A N 1
ATOM 3102 C CA . LEU A 1 401 ? -13.684 0.586 9.249 1.00 98.56 401 LEU A CA 1
ATOM 3103 C C . LEU A 1 401 ? -12.314 0.053 9.667 1.00 98.56 401 LEU A C 1
ATOM 3105 O O . LEU A 1 401 ? -11.782 -0.846 9.010 1.00 98.56 401 LEU A O 1
ATOM 3109 N N . ALA A 1 402 ? -11.750 0.594 10.750 1.00 98.25 402 ALA A N 1
ATOM 3110 C CA . ALA A 1 402 ? -10.447 0.175 11.253 1.00 98.25 402 ALA A CA 1
ATOM 3111 C C . ALA A 1 402 ? -10.554 -0.509 12.620 1.00 98.25 402 ALA A C 1
ATOM 3113 O O . ALA A 1 402 ? -10.829 0.152 13.615 1.00 98.25 402 ALA A O 1
ATOM 3114 N N . GLU A 1 403 ? -10.292 -1.814 12.704 1.00 98.50 403 GLU A N 1
ATOM 3115 C CA . GLU A 1 403 ? -10.485 -2.614 13.925 1.00 98.50 403 GLU A CA 1
ATOM 3116 C C . GLU A 1 403 ? -9.289 -3.523 14.250 1.00 98.50 403 GLU A C 1
ATOM 3118 O O . GLU A 1 403 ? -8.577 -4.001 13.369 1.00 98.50 403 GLU A O 1
ATOM 3123 N N . GLY A 1 404 ? -9.038 -3.765 15.537 1.00 97.00 404 GLY A N 1
ATOM 3124 C CA . GLY A 1 404 ? -7.995 -4.701 15.962 1.00 97.00 404 GLY A CA 1
ATOM 3125 C C . GLY A 1 404 ? -6.559 -4.292 15.607 1.00 97.00 404 GLY A C 1
ATOM 3126 O O . GLY A 1 404 ? -5.670 -5.142 15.595 1.00 97.00 404 GLY A O 1
ATOM 3127 N N . ASN A 1 405 ? -6.303 -3.025 15.276 1.00 95.75 405 ASN A N 1
ATOM 3128 C CA . ASN A 1 405 ? -4.974 -2.533 14.913 1.00 95.75 405 ASN A CA 1
ATOM 3129 C C . ASN A 1 405 ? -4.165 -2.147 16.157 1.00 95.75 405 ASN A C 1
ATOM 3131 O O . ASN A 1 405 ? -4.720 -1.781 17.199 1.00 95.75 405 ASN A O 1
ATOM 3135 N N . PHE A 1 406 ? -2.840 -2.194 16.039 1.00 93.88 406 PHE A N 1
ATOM 3136 C CA . PHE A 1 406 ? -1.920 -1.815 17.108 1.00 93.88 406 PHE A CA 1
ATOM 3137 C C . PHE A 1 406 ? -1.039 -0.642 16.689 1.00 93.88 406 PHE A C 1
ATOM 3139 O O . PHE A 1 406 ? -0.308 -0.705 15.704 1.00 93.88 406 PHE A O 1
ATOM 3146 N N . PHE A 1 407 ? -1.086 0.427 17.471 1.00 92.69 407 PHE A N 1
ATOM 3147 C CA . PHE A 1 407 ? -0.361 1.666 17.238 1.00 92.69 407 PHE A CA 1
ATOM 3148 C C . PHE A 1 407 ? 0.656 1.862 18.357 1.00 92.69 407 PHE A C 1
ATOM 3150 O O . PHE A 1 407 ? 0.297 2.134 19.503 1.00 92.69 407 PHE A O 1
ATOM 3157 N N . LYS A 1 408 ? 1.937 1.722 18.032 1.00 90.56 408 LYS A N 1
ATOM 3158 C CA . LYS A 1 408 ? 3.042 1.806 18.982 1.00 90.56 408 LYS A CA 1
ATOM 3159 C C . LYS A 1 408 ? 3.958 2.974 18.658 1.00 90.56 408 LYS A C 1
ATOM 3161 O O . LYS A 1 408 ? 4.565 2.995 17.592 1.00 90.56 408 LYS A O 1
ATOM 3166 N N . GLU A 1 409 ? 4.145 3.892 19.597 1.00 89.81 409 GLU A N 1
ATOM 3167 C CA . GLU A 1 409 ? 4.956 5.101 19.392 1.00 89.81 409 GLU A CA 1
ATOM 3168 C C . GLU A 1 409 ? 4.493 5.914 18.168 1.00 89.81 409 GLU A C 1
ATOM 3170 O O . GLU A 1 409 ? 5.284 6.255 17.285 1.00 89.81 409 GLU A O 1
ATOM 3175 N N . VAL A 1 410 ? 3.188 6.183 18.111 1.00 89.56 410 VAL A N 1
ATOM 3176 C CA . VAL A 1 410 ? 2.520 6.881 17.010 1.00 89.56 410 VAL A CA 1
ATOM 3177 C C . VAL A 1 410 ? 2.081 8.281 17.445 1.00 89.56 410 VAL A C 1
ATOM 3179 O O . VAL A 1 410 ? 1.333 8.418 18.416 1.00 89.56 410 VAL A O 1
ATOM 3182 N N . TYR A 1 411 ? 2.537 9.323 16.746 1.00 88.19 41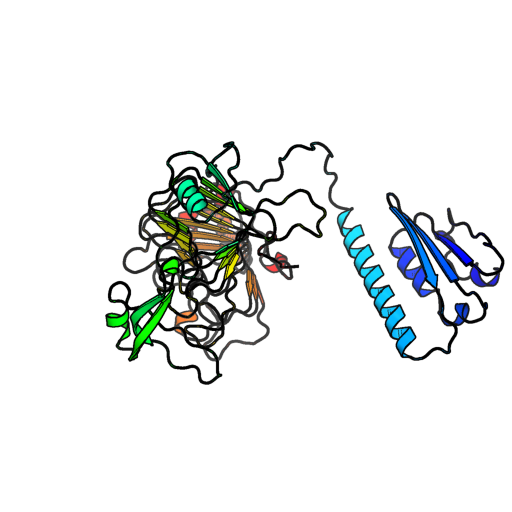1 TYR A N 1
ATOM 3183 C CA . TYR A 1 411 ? 2.433 10.716 17.196 1.00 88.19 411 TYR A CA 1
ATOM 3184 C C . TYR A 1 411 ? 2.188 11.700 16.052 1.00 88.19 411 TYR A C 1
ATOM 3186 O O . TYR A 1 411 ? 2.886 11.634 15.054 1.00 88.19 411 TYR A O 1
ATOM 3194 N N . ALA A 1 412 ? 1.326 12.699 16.246 1.00 88.75 412 ALA A N 1
ATOM 3195 C CA . ALA A 1 412 ? 1.239 13.847 15.339 1.00 88.75 412 ALA A CA 1
ATOM 3196 C C . ALA A 1 412 ? 2.402 14.836 15.569 1.00 88.75 412 ALA A C 1
ATOM 3198 O O . ALA A 1 412 ? 2.777 15.102 16.721 1.00 88.75 412 ALA A O 1
ATOM 3199 N N . ASP A 1 413 ? 2.946 15.403 14.487 1.00 85.62 413 ASP A N 1
ATOM 3200 C CA . ASP A 1 413 ? 3.936 16.493 14.504 1.00 85.62 413 ASP A CA 1
ATOM 3201 C C . ASP A 1 413 ? 3.376 17.853 14.049 1.00 85.62 413 ASP A C 1
ATOM 3203 O O . ASP A 1 413 ? 3.994 18.885 14.327 1.00 85.62 413 ASP A O 1
ATOM 3207 N N . HIS A 1 414 ? 2.168 17.879 13.479 1.00 86.69 414 HIS A N 1
ATOM 3208 C CA . HIS A 1 414 ? 1.433 19.095 13.132 1.00 86.69 414 HIS A CA 1
ATOM 3209 C C . HIS A 1 414 ? -0.077 18.981 13.441 1.00 86.69 414 HIS A C 1
ATOM 3211 O O . HIS A 1 414 ? -0.606 17.890 13.658 1.00 86.69 414 HIS A O 1
ATOM 3217 N N . LYS A 1 415 ? -0.768 20.122 13.611 1.00 87.12 415 LYS A N 1
ATOM 3218 C CA . LYS A 1 415 ? -2.140 20.158 14.169 1.00 87.12 415 LYS A CA 1
ATOM 3219 C C . LYS A 1 415 ? -3.176 19.501 13.258 1.00 87.12 415 LYS A C 1
ATOM 3221 O O . LYS A 1 415 ? -4.114 18.890 13.761 1.00 87.12 415 LYS A O 1
ATOM 3226 N N . ASP A 1 416 ? -3.015 19.637 11.952 1.00 85.69 416 ASP A N 1
ATOM 3227 C CA . ASP A 1 416 ? -3.827 18.964 10.930 1.00 85.69 416 ASP A CA 1
ATOM 3228 C C . ASP A 1 416 ? -3.785 17.433 11.066 1.00 85.69 416 ASP A C 1
ATOM 3230 O O . ASP A 1 416 ? -4.819 16.785 10.992 1.00 85.69 416 ASP A O 1
ATOM 3234 N N . GLN A 1 417 ? -2.638 16.864 11.430 1.00 87.88 417 GLN A N 1
ATOM 3235 C CA . GLN A 1 417 ? -2.449 15.420 11.622 1.00 87.88 417 GLN A CA 1
ATOM 3236 C C . GLN A 1 417 ? -3.088 14.872 12.908 1.00 87.88 417 GLN A C 1
ATOM 3238 O O . GLN A 1 417 ? -3.054 13.669 13.170 1.00 87.88 417 GLN A O 1
ATOM 3243 N N . THR A 1 418 ? -3.638 15.739 13.767 1.00 89.75 418 THR A N 1
ATOM 3244 C CA . THR A 1 418 ? -4.330 15.300 14.991 1.00 89.75 418 THR A CA 1
ATOM 3245 C C . THR A 1 418 ? -5.742 14.799 14.721 1.00 89.75 418 THR A C 1
ATOM 3247 O O . THR A 1 418 ? -6.398 14.329 15.648 1.00 89.75 418 THR A O 1
ATOM 3250 N N . LYS A 1 419 ? -6.233 14.889 13.486 1.00 90.00 419 LYS A N 1
ATOM 3251 C CA . LYS A 1 419 ? -7.537 14.371 13.083 1.00 90.00 419 LYS A CA 1
ATOM 3252 C C . LYS A 1 419 ? -7.342 13.353 11.973 1.00 90.00 419 LYS A C 1
ATOM 3254 O O . LYS A 1 419 ? -6.499 13.537 11.108 1.00 90.00 419 LYS A O 1
ATOM 3259 N N . THR A 1 420 ? -8.123 12.284 12.035 1.00 90.88 420 THR A N 1
ATOM 3260 C CA . THR A 1 420 ? -8.115 11.239 11.002 1.00 90.88 420 THR A CA 1
ATOM 3261 C C . THR A 1 420 ? -9.114 11.521 9.882 1.00 90.88 420 THR A C 1
ATOM 3263 O O . THR A 1 420 ? -8.871 11.123 8.753 1.00 90.88 420 THR A O 1
ATOM 3266 N N . GLU A 1 421 ? -10.205 12.232 10.171 1.00 92.94 421 GLU A N 1
ATOM 3267 C CA . GLU A 1 421 ? -11.252 12.588 9.206 1.00 92.94 421 GLU A CA 1
ATOM 3268 C C . GLU A 1 421 ? -11.044 14.010 8.662 1.00 92.94 421 GLU A C 1
ATOM 3270 O O . GLU A 1 421 ? -11.008 14.972 9.436 1.00 92.94 421 GLU A O 1
ATOM 3275 N N . ASP A 1 422 ? -10.942 14.130 7.335 1.00 88.19 422 ASP A N 1
ATOM 3276 C CA . ASP A 1 422 ? -10.763 15.388 6.593 1.00 88.19 422 ASP A CA 1
ATOM 3277 C C . ASP A 1 422 ? -11.596 15.410 5.293 1.00 88.19 422 ASP A C 1
ATOM 3279 O O . ASP A 1 422 ? -11.109 15.676 4.196 1.00 88.19 422 ASP A O 1
ATOM 3283 N N . GLY A 1 423 ? -12.880 15.063 5.404 1.00 88.75 423 GLY A N 1
ATOM 3284 C CA . GLY A 1 423 ? -13.828 15.033 4.281 1.00 88.75 423 GLY A CA 1
ATOM 3285 C C . GLY A 1 423 ? -14.410 13.651 3.981 1.00 88.75 423 GLY A C 1
ATOM 3286 O O . GLY A 1 423 ? -15.445 13.569 3.324 1.00 88.75 423 GLY A O 1
ATOM 3287 N N . GLY A 1 424 ? -13.803 12.583 4.503 1.00 94.19 424 GLY A N 1
ATOM 3288 C CA . GLY A 1 424 ? -14.412 11.256 4.596 1.00 94.19 424 GLY A CA 1
ATOM 3289 C C . GLY A 1 424 ? -14.811 10.897 6.030 1.00 94.19 424 GLY A C 1
ATOM 3290 O O . GLY A 1 424 ? -14.865 11.755 6.913 1.00 94.19 424 GLY A O 1
ATOM 3291 N N . SER A 1 425 ? -15.131 9.626 6.258 1.00 96.75 425 SER A N 1
ATOM 3292 C CA . SER A 1 425 ? -15.637 9.111 7.533 1.00 96.75 425 SER A CA 1
ATOM 3293 C C . SER A 1 425 ? -14.877 7.869 7.989 1.00 96.75 425 SER A C 1
ATOM 3295 O O . SER A 1 425 ? -14.553 6.981 7.203 1.00 96.75 425 SER A O 1
ATOM 3297 N N . ALA A 1 426 ? -14.602 7.784 9.285 1.00 97.69 426 ALA A N 1
ATOM 3298 C CA . ALA A 1 426 ? -13.875 6.677 9.881 1.00 97.69 426 ALA A CA 1
ATOM 3299 C C . ALA A 1 426 ? -14.595 6.140 11.116 1.00 97.69 426 ALA A C 1
ATOM 3301 O O . ALA A 1 426 ? -15.089 6.903 11.948 1.00 97.69 426 ALA A O 1
ATOM 3302 N N . TYR A 1 427 ? -14.587 4.819 11.276 1.00 98.44 427 TYR A N 1
ATOM 3303 C CA . TYR A 1 427 ? -15.003 4.160 12.506 1.00 98.44 427 TYR A CA 1
ATOM 3304 C C . TYR A 1 427 ? -13.866 3.310 13.062 1.00 98.44 427 TYR A C 1
ATOM 3306 O O . TYR A 1 427 ? -13.480 2.297 12.476 1.00 98.44 427 TYR A O 1
ATOM 3314 N N . ILE A 1 428 ? -13.301 3.754 14.186 1.00 98.12 428 ILE A N 1
ATOM 3315 C CA . ILE A 1 428 ? -12.067 3.196 14.747 1.00 98.12 428 ILE A CA 1
ATOM 3316 C C . ILE A 1 428 ? -12.274 2.912 16.246 1.00 98.12 428 ILE A C 1
ATOM 3318 O O . ILE A 1 428 ? -11.936 3.755 17.081 1.00 98.12 428 ILE A O 1
ATOM 3322 N N . PRO A 1 429 ? -12.880 1.775 16.637 1.00 98.12 429 PRO A N 1
ATOM 3323 C CA . PRO A 1 429 ? -13.255 1.498 18.026 1.00 98.12 429 PRO A CA 1
ATOM 3324 C C . PRO A 1 429 ? -12.059 1.081 18.901 1.00 98.12 429 PRO A C 1
ATOM 3326 O O . PRO A 1 429 ? -11.162 0.364 18.460 1.00 98.12 429 PRO A O 1
ATOM 3329 N N . PHE A 1 430 ? -12.046 1.517 20.157 1.00 97.94 430 PHE A N 1
ATOM 3330 C CA . PHE A 1 430 ? -11.037 1.201 21.176 1.00 97.94 430 PHE A CA 1
ATOM 3331 C C . PHE A 1 430 ? -11.661 0.645 22.465 1.00 97.94 430 PHE A C 1
ATOM 3333 O O . PHE A 1 430 ? -10.997 -0.125 23.156 1.00 97.94 430 PHE A O 1
ATOM 3340 N N . THR A 1 431 ? -12.897 1.027 22.807 1.00 97.69 431 THR A N 1
ATOM 3341 C CA . THR A 1 431 ? -13.588 0.554 24.023 1.00 97.69 431 THR A CA 1
ATOM 3342 C C . THR A 1 431 ? -14.640 -0.506 23.714 1.00 97.69 431 THR A C 1
ATOM 3344 O O . THR A 1 431 ? -15.085 -0.632 22.574 1.00 97.69 431 THR A O 1
ATOM 3347 N N . SER A 1 432 ? -15.072 -1.243 24.740 1.00 97.06 432 SER A N 1
ATOM 3348 C CA . SER A 1 432 ? -16.115 -2.266 24.614 1.00 97.06 432 SER A CA 1
ATOM 3349 C C . SER A 1 432 ? -17.445 -1.700 24.104 1.00 97.06 432 SER A C 1
ATOM 3351 O O . SER A 1 432 ? -18.119 -2.335 23.298 1.00 97.06 432 SER A O 1
ATOM 3353 N N . GLU A 1 433 ? -17.824 -0.496 24.542 1.00 97.88 433 GLU A N 1
ATOM 3354 C CA . GLU A 1 433 ? -19.057 0.164 24.100 1.00 97.88 433 GLU A CA 1
ATOM 3355 C C . GLU A 1 433 ? -18.988 0.521 22.612 1.00 97.88 433 GLU A C 1
ATOM 3357 O O . GLU A 1 433 ? -19.972 0.388 21.888 1.00 97.88 433 GLU A O 1
ATOM 3362 N N . GLU A 1 434 ? -17.820 0.960 22.140 1.00 98.25 434 GLU A N 1
ATOM 3363 C CA . GLU A 1 434 ? -17.597 1.256 20.726 1.00 98.25 434 GLU A CA 1
ATOM 3364 C C . GLU A 1 434 ? -17.586 -0.030 19.890 1.00 98.25 434 GLU A C 1
ATOM 3366 O O . GLU A 1 434 ? -18.200 -0.082 18.830 1.00 98.25 434 GLU A O 1
ATOM 3371 N N . THR A 1 435 ? -16.945 -1.105 20.356 1.00 98.31 435 THR A N 1
ATOM 3372 C CA . THR A 1 435 ? -16.895 -2.360 19.591 1.00 98.31 435 THR A CA 1
ATOM 3373 C C . THR A 1 435 ? -18.255 -3.040 19.458 1.00 98.31 435 THR A C 1
ATOM 3375 O O . THR A 1 435 ? -18.546 -3.608 18.405 1.00 98.31 435 THR A O 1
ATOM 3378 N N . GLN A 1 436 ? -19.101 -2.967 20.490 1.00 98.19 436 GLN A N 1
ATOM 3379 C CA . GLN A 1 436 ? -20.439 -3.574 20.493 1.00 98.19 436 GLN A CA 1
ATOM 3380 C C . GLN A 1 436 ? -21.399 -2.926 19.487 1.00 98.19 436 GLN A C 1
ATOM 3382 O O . GLN A 1 436 ? -22.307 -3.596 18.994 1.00 98.19 436 GLN A O 1
ATOM 3387 N N . LYS A 1 437 ? -21.188 -1.653 19.122 1.00 97.94 437 LYS A N 1
ATOM 3388 C CA . LYS A 1 437 ? -22.005 -0.970 18.103 1.00 97.94 437 LYS A CA 1
ATOM 3389 C C . LYS A 1 437 ? -21.949 -1.675 16.753 1.00 97.94 437 LYS A C 1
ATOM 3391 O O . LYS A 1 437 ? -22.940 -1.696 16.041 1.00 97.94 437 LYS A O 1
ATOM 3396 N N . CYS A 1 438 ? -20.840 -2.329 16.417 1.00 98.25 438 CYS A N 1
ATOM 3397 C CA . CYS A 1 438 ? -20.713 -3.062 15.159 1.00 98.25 438 CYS A CA 1
ATOM 3398 C C . CYS A 1 438 ? -21.734 -4.200 15.013 1.00 98.25 438 CYS A C 1
ATOM 3400 O O . CYS A 1 438 ? -22.155 -4.507 13.898 1.00 98.25 438 CYS A O 1
ATOM 3402 N N . LYS A 1 439 ? -22.204 -4.783 16.122 1.00 97.50 439 LYS A N 1
ATOM 3403 C CA . LYS A 1 439 ? -23.078 -5.958 16.104 1.00 97.50 439 LYS A CA 1
ATOM 3404 C C . LYS A 1 439 ? -24.398 -5.724 15.375 1.00 97.50 439 LYS A C 1
ATOM 3406 O O . LYS A 1 439 ? -24.837 -6.606 14.641 1.00 97.50 439 LYS A O 1
ATOM 3411 N N . SER A 1 440 ? -25.010 -4.549 15.538 1.00 96.50 440 SER A N 1
ATOM 3412 C CA . SER A 1 440 ? -26.277 -4.210 14.873 1.00 96.50 440 SER A CA 1
ATOM 3413 C C . SER A 1 440 ? -26.138 -3.971 13.370 1.00 96.50 440 SER A C 1
ATOM 3415 O O . SER A 1 440 ? -27.132 -4.080 12.661 1.00 96.50 440 SER A O 1
ATOM 3417 N N . HIS A 1 441 ? -24.932 -3.666 12.883 1.00 96.94 441 HIS A N 1
ATOM 3418 C CA . HIS A 1 441 ? -24.695 -3.307 11.481 1.00 96.94 441 HIS A CA 1
ATOM 3419 C C . HIS A 1 441 ? -24.025 -4.434 10.692 1.00 96.94 441 HIS A C 1
ATOM 3421 O O . HIS A 1 441 ? -24.469 -4.773 9.601 1.00 96.94 441 HIS A O 1
ATOM 3427 N N . ILE A 1 442 ? -22.971 -5.040 11.243 1.00 97.06 442 ILE A N 1
ATOM 3428 C CA . ILE A 1 442 ? -22.156 -6.058 10.563 1.00 97.06 442 ILE A CA 1
ATOM 3429 C C . ILE A 1 442 ? -22.273 -7.450 11.204 1.00 97.06 442 ILE A C 1
ATOM 3431 O O . ILE A 1 442 ? -21.516 -8.350 10.858 1.00 97.06 442 ILE A O 1
ATOM 3435 N N . GLY A 1 443 ? -23.207 -7.652 12.141 1.00 96.94 443 GLY A N 1
ATOM 3436 C CA . GLY A 1 443 ? -23.542 -8.972 12.698 1.00 96.94 443 GLY A CA 1
ATOM 3437 C C . GLY A 1 443 ? -22.554 -9.533 13.728 1.00 96.94 443 GLY A C 1
ATOM 3438 O O . GLY A 1 443 ? -22.780 -10.617 14.265 1.00 96.94 443 GLY A O 1
ATOM 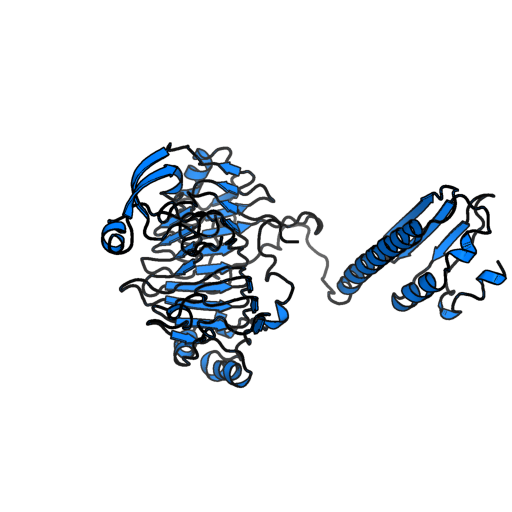3439 N N . ARG A 1 444 ? -21.486 -8.797 14.047 1.00 97.88 444 ARG A N 1
ATOM 3440 C CA . ARG A 1 444 ? -20.485 -9.149 15.063 1.00 97.88 444 ARG A CA 1
ATOM 3441 C C . ARG A 1 444 ? -19.940 -7.904 15.754 1.00 97.88 444 ARG A C 1
ATOM 3443 O O . ARG A 1 444 ? -19.989 -6.809 15.194 1.00 97.88 444 ARG A O 1
ATOM 3450 N N . ASP A 1 445 ? -19.381 -8.089 16.943 1.00 98.31 445 ASP A N 1
ATOM 3451 C CA . ASP A 1 445 ? -18.599 -7.038 17.590 1.00 98.31 445 ASP A CA 1
ATOM 3452 C C . ASP A 1 445 ? -17.345 -6.741 16.746 1.00 98.31 445 ASP A C 1
ATOM 3454 O O . ASP A 1 445 ? -16.768 -7.634 16.109 1.00 98.31 445 ASP A O 1
ATOM 3458 N N . CYS A 1 446 ? -16.915 -5.480 16.734 1.00 98.69 446 CYS A N 1
ATOM 3459 C CA . CYS A 1 446 ? -15.612 -5.128 16.179 1.00 98.69 446 CYS A CA 1
ATOM 3460 C C . CYS A 1 446 ? -14.482 -5.554 17.122 1.00 98.69 446 CYS A C 1
ATOM 3462 O O . CYS A 1 446 ? -14.670 -5.667 18.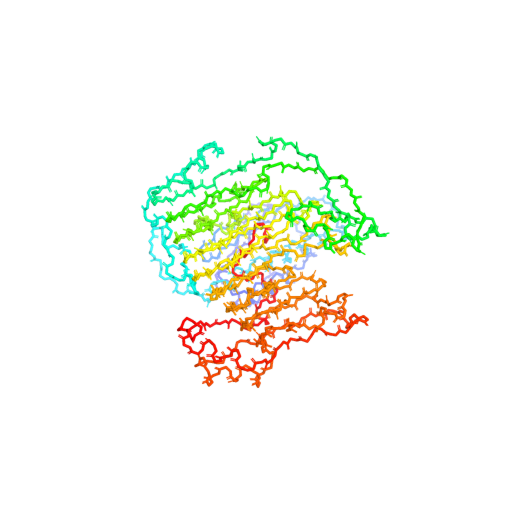333 1.00 98.69 446 CYS A O 1
ATOM 3464 N N . ALA A 1 447 ? -13.269 -5.705 16.598 1.00 98.50 447 ALA A N 1
ATOM 3465 C CA . ALA A 1 447 ? -12.092 -5.867 17.445 1.00 98.50 447 ALA A CA 1
ATOM 3466 C C . ALA A 1 447 ? -11.571 -4.511 17.968 1.00 98.50 447 ALA A C 1
ATOM 3468 O O . ALA A 1 447 ? -11.412 -3.565 17.186 1.00 98.50 447 ALA A O 1
ATOM 3469 N N . PRO A 1 448 ? -11.232 -4.385 19.264 1.00 98.50 448 PRO A N 1
ATOM 3470 C CA . PRO A 1 448 ? -10.712 -3.133 19.798 1.00 98.50 448 PRO A CA 1
ATOM 3471 C C . PRO A 1 448 ? -9.300 -2.862 19.271 1.00 98.50 448 PRO A C 1
ATOM 3473 O O . PRO A 1 448 ? -8.419 -3.728 19.306 1.00 98.50 448 PRO A O 1
ATOM 3476 N N . ASN A 1 449 ? -9.068 -1.636 18.805 1.00 97.94 449 ASN A N 1
ATOM 3477 C CA . ASN A 1 449 ? -7.727 -1.136 18.519 1.00 97.94 449 ASN A CA 1
ATOM 3478 C C . ASN A 1 449 ? -6.951 -0.879 19.821 1.00 97.94 449 ASN A C 1
ATOM 3480 O O . ASN A 1 449 ? -7.531 -0.718 20.895 1.00 97.94 449 ASN A O 1
ATOM 3484 N N . MET A 1 450 ? -5.623 -0.785 19.729 1.00 95.25 450 MET A N 1
ATOM 3485 C CA . MET A 1 450 ? -4.766 -0.492 20.876 1.00 95.25 450 MET A CA 1
ATOM 3486 C C . MET A 1 450 ? -3.693 0.554 20.561 1.00 95.25 450 MET A C 1
ATOM 3488 O O . MET A 1 450 ? -2.958 0.417 19.589 1.00 95.25 450 MET A O 1
ATOM 3492 N N . MET A 1 451 ? -3.549 1.548 21.444 1.00 93.00 451 MET A N 1
ATOM 3493 C CA . MET A 1 451 ? -2.429 2.498 21.455 1.00 93.00 451 MET A CA 1
ATOM 3494 C C . MET A 1 451 ? -1.426 2.146 22.565 1.00 93.00 451 MET A C 1
ATOM 3496 O O . MET A 1 451 ? -1.818 1.896 23.705 1.00 93.00 451 MET A O 1
ATOM 3500 N N . GLU A 1 452 ? -0.130 2.204 22.267 1.00 91.75 452 GLU A N 1
ATOM 3501 C CA . GLU A 1 452 ? 0.965 2.104 23.237 1.00 91.75 452 GLU A CA 1
ATOM 3502 C C . GLU A 1 452 ? 2.050 3.143 22.921 1.00 91.75 452 GLU A C 1
ATOM 3504 O O . GLU A 1 452 ? 2.941 2.918 22.104 1.00 91.75 452 GLU A O 1
ATOM 3509 N N . ASN A 1 453 ? 1.983 4.289 23.596 1.00 89.62 453 ASN A N 1
ATOM 3510 C CA . ASN A 1 453 ? 2.944 5.381 23.458 1.00 89.62 453 ASN A CA 1
ATOM 3511 C C . ASN A 1 453 ? 3.637 5.630 24.802 1.00 89.62 453 ASN A C 1
ATOM 3513 O O . ASN A 1 453 ? 2.970 5.880 25.807 1.00 89.62 453 ASN A O 1
ATOM 3517 N N . LYS A 1 454 ? 4.973 5.587 24.835 1.00 82.50 454 LYS A N 1
ATOM 3518 C CA . LYS A 1 454 ? 5.765 5.887 26.040 1.00 82.50 454 LYS A CA 1
ATOM 3519 C C . LYS A 1 454 ? 5.762 7.367 26.396 1.00 82.50 454 LYS A C 1
ATOM 3521 O O . LYS A 1 454 ? 5.835 7.715 27.574 1.00 82.50 454 LYS A O 1
ATOM 3526 N N . LYS A 1 455 ? 5.736 8.249 25.395 1.00 71.06 455 LYS A N 1
ATOM 3527 C CA . LYS A 1 455 ? 5.683 9.694 25.626 1.00 71.06 455 LYS A CA 1
ATOM 3528 C C . LYS A 1 455 ? 4.227 10.108 25.808 1.00 71.06 455 LYS A C 1
ATOM 3530 O O . LYS A 1 455 ? 3.374 9.749 24.999 1.00 71.06 455 LYS A O 1
ATOM 3535 N N . LYS A 1 456 ? 3.956 10.901 26.849 1.00 61.91 456 LYS A N 1
ATOM 3536 C CA . LYS A 1 456 ? 2.732 11.709 26.886 1.00 61.91 456 LYS A CA 1
ATOM 3537 C C . LYS A 1 456 ? 2.790 12.699 25.722 1.00 61.91 456 LYS A C 1
ATOM 3539 O O . LYS A 1 456 ? 3.874 13.178 25.402 1.00 61.91 456 LYS A O 1
ATOM 3544 N N . ASP A 1 457 ? 1.634 12.915 25.111 1.00 56.94 457 ASP A N 1
ATOM 3545 C CA . ASP A 1 457 ? 1.293 13.794 23.988 1.00 56.94 457 ASP A CA 1
ATOM 3546 C C . ASP A 1 457 ? 2.366 14.790 23.541 1.00 56.94 457 ASP A C 1
ATOM 3548 O O . ASP A 1 457 ? 2.954 15.531 24.333 1.00 56.94 457 ASP A O 1
ATOM 3552 N N . THR A 1 458 ? 2.574 14.862 22.226 1.00 65.62 458 THR A N 1
ATOM 3553 C CA . THR A 1 458 ? 3.392 15.919 21.629 1.00 65.62 458 THR A CA 1
ATOM 3554 C C . THR A 1 458 ? 2.780 17.287 21.951 1.00 65.62 458 THR A C 1
ATOM 3556 O O . THR A 1 458 ? 1.593 17.394 22.261 1.00 65.62 458 THR A O 1
ATOM 3559 N N . LYS A 1 459 ? 3.560 18.374 21.826 1.00 69.12 459 LYS A N 1
ATOM 3560 C CA . LYS A 1 459 ? 3.068 19.765 21.993 1.00 69.12 459 LYS A CA 1
ATOM 3561 C C . LYS A 1 459 ? 1.830 20.095 21.136 1.00 69.12 459 LYS A C 1
ATOM 3563 O O . LYS A 1 459 ? 1.196 21.124 21.338 1.00 69.12 459 LYS A O 1
ATOM 3568 N N . VAL A 1 460 ? 1.534 19.245 20.160 1.00 81.25 460 VAL A N 1
ATOM 3569 C CA . VAL A 1 460 ? 0.494 19.380 19.147 1.00 81.25 460 VAL A CA 1
ATOM 3570 C C . VAL A 1 460 ? -0.825 18.713 19.577 1.00 81.25 460 VAL A C 1
ATOM 3572 O O . VAL A 1 460 ? -1.883 19.109 19.095 1.00 81.25 460 VAL A O 1
ATOM 3575 N N . GLY A 1 461 ? -0.788 17.779 20.536 1.00 82.38 461 GLY A N 1
ATOM 3576 C CA . GLY A 1 461 ? -1.955 17.066 21.067 1.00 82.38 461 GLY A CA 1
ATOM 3577 C C . GLY A 1 461 ? -2.055 15.601 20.620 1.00 82.38 461 GLY A C 1
ATOM 3578 O O . GLY A 1 461 ? -1.192 15.080 19.915 1.00 82.38 461 GLY A O 1
ATOM 3579 N N . LYS A 1 462 ? -3.118 14.919 21.067 1.00 87.06 462 LYS A N 1
ATOM 3580 C CA . LYS A 1 462 ? -3.424 13.523 20.701 1.00 87.06 462 LYS A CA 1
ATOM 3581 C C . LYS A 1 462 ? -4.068 13.431 19.326 1.00 87.06 462 LYS A C 1
ATOM 3583 O O . LYS A 1 462 ? -4.887 14.276 18.972 1.00 87.06 462 LYS A O 1
ATOM 3588 N N . ILE A 1 463 ? -3.781 12.337 18.625 1.00 90.06 463 ILE A N 1
ATOM 3589 C CA . ILE A 1 463 ? -4.541 11.929 17.442 1.00 90.06 463 ILE A CA 1
ATOM 3590 C C . ILE A 1 463 ? -5.965 11.566 17.880 1.00 90.06 463 ILE A C 1
ATOM 3592 O O . ILE A 1 463 ? -6.169 10.778 18.806 1.00 90.06 463 ILE A O 1
ATOM 3596 N N . LYS A 1 464 ? -6.945 12.164 17.211 1.00 92.88 464 LYS A N 1
ATOM 3597 C CA . LYS A 1 464 ? -8.373 11.910 17.351 1.00 92.88 464 LYS A CA 1
ATOM 3598 C C . LYS A 1 464 ? -8.797 10.962 16.235 1.00 92.88 464 LYS A C 1
ATOM 3600 O O . LYS A 1 464 ? -8.864 11.338 15.062 1.00 92.88 464 LYS A O 1
ATOM 3605 N N . PHE A 1 465 ? -9.052 9.720 16.622 1.00 94.69 465 PHE A N 1
ATOM 3606 C CA . PHE A 1 465 ? -9.566 8.692 15.729 1.00 94.69 465 PHE A CA 1
ATOM 3607 C C . PHE A 1 465 ? -11.071 8.873 15.518 1.00 94.69 465 PHE A C 1
ATOM 3609 O O . PHE A 1 465 ? -11.795 9.102 16.491 1.00 94.69 465 PHE A O 1
ATOM 3616 N N . GLY A 1 466 ? -11.516 8.775 14.265 1.00 96.12 466 GLY A N 1
ATOM 3617 C CA . GLY A 1 466 ? -12.919 8.913 13.887 1.00 96.12 466 GLY A CA 1
ATOM 3618 C C . GLY A 1 466 ? -13.813 7.849 14.520 1.00 96.12 466 GLY A C 1
ATOM 3619 O O . GLY A 1 466 ? -13.393 6.717 14.790 1.00 96.12 466 GLY A O 1
ATOM 3620 N N . LYS A 1 467 ? -15.056 8.250 14.791 1.00 97.19 467 LYS A N 1
ATOM 3621 C CA . LYS A 1 467 ? -16.098 7.443 15.451 1.00 97.19 467 LYS A CA 1
ATOM 3622 C C . LYS A 1 467 ? -17.425 7.520 14.698 1.00 97.19 467 LYS A C 1
ATOM 3624 O O . LYS A 1 467 ? -18.485 7.354 15.296 1.00 97.19 467 LYS A O 1
ATOM 3629 N N . THR A 1 468 ? -17.375 7.803 13.402 1.00 97.62 468 THR A N 1
ATOM 3630 C CA . THR A 1 468 ? -18.556 8.050 12.577 1.00 97.62 468 THR A CA 1
ATOM 3631 C C . THR A 1 468 ? -19.302 6.743 12.327 1.00 97.62 468 THR A C 1
ATOM 3633 O O . THR A 1 468 ? -18.921 5.951 11.473 1.00 97.62 468 THR A O 1
ATOM 3636 N N . GLU A 1 469 ? -20.375 6.496 13.081 1.00 96.06 469 GLU A N 1
ATOM 3637 C CA . GLU A 1 469 ? -21.133 5.231 13.043 1.00 96.06 469 GLU A CA 1
ATOM 3638 C C . GLU A 1 469 ? -21.753 4.930 11.679 1.00 96.06 469 GLU A C 1
ATOM 3640 O O . GLU A 1 469 ? -21.883 3.765 11.318 1.00 96.06 469 GLU A O 1
ATOM 3645 N N . LYS A 1 470 ? -22.064 5.962 10.882 1.00 95.75 470 LYS A N 1
ATOM 3646 C CA . LYS A 1 470 ? -22.584 5.795 9.518 1.00 95.75 470 LYS A CA 1
ATOM 3647 C C . LYS A 1 470 ? -21.665 4.931 8.643 1.00 95.75 470 LYS A C 1
ATOM 3649 O O . LYS A 1 470 ? -22.168 4.219 7.787 1.00 95.75 470 LYS A O 1
ATOM 3654 N N . VAL A 1 471 ? -20.355 4.919 8.898 1.00 97.69 471 VAL A N 1
ATOM 3655 C CA . VAL A 1 471 ? -19.408 4.018 8.217 1.00 97.69 471 VAL A CA 1
ATOM 3656 C C . VAL A 1 471 ? -19.870 2.563 8.294 1.00 97.69 471 VAL A C 1
ATOM 3658 O O . VAL A 1 471 ? -19.750 1.833 7.319 1.00 97.69 471 VAL A O 1
ATOM 3661 N N . LEU A 1 472 ? -20.433 2.129 9.424 1.00 97.75 472 LEU A N 1
ATOM 3662 C CA . LEU A 1 472 ? -20.876 0.748 9.619 1.00 97.75 472 LEU A CA 1
ATOM 3663 C C . LEU A 1 472 ? -22.028 0.357 8.678 1.00 97.75 472 LEU A C 1
ATOM 3665 O O . LEU A 1 472 ? -22.134 -0.810 8.304 1.00 97.75 472 LEU A O 1
ATOM 3669 N N . GLU A 1 473 ? -22.855 1.319 8.254 1.00 96.00 473 GLU A N 1
ATOM 3670 C CA . GLU A 1 473 ? -23.924 1.088 7.275 1.00 96.00 473 GLU A CA 1
ATOM 3671 C C . GLU A 1 473 ? -23.379 0.717 5.895 1.00 96.00 473 GLU A C 1
ATOM 3673 O O . GLU A 1 473 ? -23.993 -0.091 5.200 1.00 96.00 473 GLU A O 1
ATOM 3678 N N . GLU A 1 474 ? -22.217 1.252 5.520 1.00 95.62 474 GLU A N 1
ATOM 3679 C CA . GLU A 1 474 ? -21.575 0.969 4.232 1.00 95.62 474 GLU A CA 1
ATOM 3680 C C . GLU A 1 474 ? -21.054 -0.479 4.186 1.00 95.62 474 GLU A C 1
ATOM 3682 O O . GLU A 1 474 ? -21.107 -1.150 3.155 1.00 95.62 474 GLU A O 1
ATOM 3687 N N . PHE A 1 475 ? -20.653 -1.030 5.339 1.00 97.12 475 PHE A N 1
ATOM 3688 C CA . PHE A 1 475 ? -20.146 -2.403 5.447 1.00 97.12 475 PHE A CA 1
ATOM 3689 C C . PHE A 1 475 ? -21.218 -3.456 5.762 1.00 97.12 475 PHE A C 1
ATOM 3691 O O . PHE A 1 475 ? -20.917 -4.653 5.735 1.00 97.12 475 PHE A O 1
ATOM 3698 N N . LYS A 1 476 ? -22.475 -3.067 6.020 1.00 95.69 476 LYS A N 1
ATOM 3699 C CA . LYS A 1 476 ? -23.522 -3.997 6.493 1.00 95.69 476 LYS A CA 1
ATOM 3700 C C . LYS A 1 476 ? -23.822 -5.154 5.547 1.00 95.69 476 LYS A C 1
ATOM 3702 O O . LYS A 1 476 ? -24.233 -6.212 6.001 1.00 95.69 476 LYS A O 1
ATOM 3707 N N . ASN A 1 477 ? -23.609 -4.970 4.244 1.00 94.69 477 ASN A N 1
ATOM 3708 C CA . ASN A 1 477 ? -23.866 -5.988 3.218 1.00 94.69 477 ASN A CA 1
ATOM 3709 C C . ASN A 1 477 ? -22.589 -6.703 2.745 1.00 94.69 477 ASN A C 1
ATOM 3711 O O . ASN A 1 477 ? -22.637 -7.546 1.846 1.00 94.69 477 ASN A O 1
ATOM 3715 N N . VAL A 1 478 ? -21.436 -6.386 3.337 1.00 96.50 478 VAL A N 1
ATOM 3716 C CA . VAL A 1 478 ? -20.149 -6.953 2.938 1.00 96.50 478 VAL A CA 1
ATOM 3717 C C . VAL A 1 478 ? -19.924 -8.263 3.696 1.00 96.50 478 VAL A C 1
ATOM 3719 O O . VAL A 1 478 ? -19.383 -8.286 4.799 1.00 96.50 478 VAL A O 1
ATOM 3722 N N . LYS A 1 479 ? -20.338 -9.387 3.095 1.00 95.56 479 LYS A N 1
ATOM 3723 C CA . LYS A 1 479 ? -20.354 -10.720 3.738 1.00 95.56 479 LYS A CA 1
ATOM 3724 C C . LYS A 1 479 ? -19.036 -11.120 4.406 1.00 95.56 479 LYS A C 1
ATOM 3726 O O . LYS A 1 479 ? -19.048 -11.676 5.499 1.00 95.56 479 LYS A O 1
ATOM 3731 N N . TYR A 1 480 ? -17.890 -10.856 3.773 1.00 96.38 480 TYR A N 1
ATOM 3732 C CA . TYR A 1 480 ? -16.609 -11.233 4.377 1.00 96.38 480 TYR A CA 1
ATOM 3733 C C . TYR A 1 480 ? -16.329 -10.422 5.654 1.00 96.38 480 TYR A C 1
ATOM 3735 O O . TYR A 1 480 ? -15.773 -10.970 6.601 1.00 96.38 480 TYR A O 1
ATOM 3743 N N . VAL A 1 481 ? -16.743 -9.147 5.712 1.00 97.88 481 VAL A N 1
ATOM 3744 C CA . VAL A 1 481 ? -16.598 -8.304 6.910 1.00 97.88 481 VAL A CA 1
ATOM 3745 C C . VAL A 1 481 ? -17.457 -8.851 8.041 1.00 97.88 481 VAL A C 1
ATOM 3747 O O . VAL A 1 481 ? -17.015 -8.821 9.181 1.00 97.88 481 VAL A O 1
ATOM 3750 N N . GLN A 1 482 ? -18.626 -9.418 7.746 1.00 96.94 482 GLN A N 1
ATOM 3751 C CA . GLN A 1 482 ? -19.472 -10.069 8.752 1.00 96.94 482 GLN A CA 1
ATOM 3752 C C . GLN A 1 482 ? -18.839 -11.356 9.314 1.00 96.94 482 GLN A C 1
ATOM 3754 O O . GLN A 1 482 ? -19.028 -11.676 10.484 1.00 96.94 482 GLN A O 1
ATOM 3759 N N . ASN A 1 483 ? -18.056 -12.074 8.499 1.00 95.56 483 ASN A N 1
ATOM 3760 C CA . ASN A 1 483 ? -17.527 -13.401 8.839 1.00 95.56 483 ASN A CA 1
ATOM 3761 C C . ASN A 1 483 ? -16.083 -13.401 9.361 1.00 95.56 483 ASN A C 1
ATOM 3763 O O . ASN A 1 483 ? -15.662 -14.352 10.018 1.00 95.56 483 ASN A O 1
ATOM 3767 N N . VAL A 1 484 ? -15.292 -12.375 9.046 1.00 96.25 484 VAL A N 1
ATOM 3768 C CA . VAL A 1 484 ? -13.907 -12.277 9.517 1.00 96.25 484 VAL A CA 1
ATOM 3769 C C . VAL A 1 484 ? -13.867 -12.102 11.034 1.00 96.25 484 VAL A C 1
ATOM 3771 O O . VAL A 1 484 ? -14.730 -11.459 11.623 1.00 96.25 484 VAL A O 1
ATOM 3774 N N . THR A 1 485 ? -12.844 -12.661 11.679 1.00 95.12 485 THR A N 1
ATOM 3775 C CA . THR A 1 485 ? -12.609 -12.519 13.123 1.00 95.12 485 THR A CA 1
ATOM 3776 C C . THR A 1 485 ? -11.281 -11.800 13.362 1.00 95.12 485 THR A C 1
ATOM 3778 O O . THR A 1 485 ? -10.250 -12.457 13.534 1.00 95.12 485 THR A O 1
ATOM 3781 N N . PRO A 1 486 ? -11.254 -10.455 13.320 1.00 95.94 486 PRO A N 1
ATOM 3782 C CA . PRO A 1 486 ? -10.048 -9.709 13.635 1.00 95.94 486 PRO A CA 1
ATOM 3783 C C . PRO A 1 486 ? -9.651 -9.915 15.097 1.00 95.94 486 PRO A C 1
ATOM 3785 O O . PRO A 1 486 ? -10.496 -9.976 15.989 1.00 95.94 486 PRO A O 1
ATOM 3788 N N . LYS A 1 487 ? -8.348 -10.005 15.348 1.00 94.62 487 LYS A N 1
ATOM 3789 C CA . LYS A 1 487 ? -7.787 -10.084 16.705 1.00 94.62 487 LYS A CA 1
ATOM 3790 C C . LYS A 1 487 ? -7.896 -8.744 17.419 1.00 94.62 487 LYS A C 1
ATOM 3792 O O . LYS A 1 487 ? -7.902 -7.704 16.761 1.00 94.62 487 LYS A O 1
ATOM 3797 N N . ALA A 1 488 ? -7.895 -8.732 18.746 1.00 96.81 488 ALA A N 1
ATOM 3798 C CA . ALA A 1 488 ? -7.721 -7.478 19.470 1.00 96.81 488 ALA A CA 1
ATOM 3799 C C . ALA A 1 488 ? -6.324 -6.896 19.193 1.00 96.81 488 ALA A C 1
ATOM 3801 O O . ALA A 1 488 ? -5.338 -7.630 19.095 1.00 96.81 488 ALA A O 1
ATOM 3802 N N . GLY A 1 489 ? -6.199 -5.566 19.128 1.00 95.00 489 GLY A N 1
ATOM 3803 C CA . GLY A 1 489 ? -4.903 -4.916 18.891 1.00 95.00 489 GLY A CA 1
ATOM 3804 C C . GLY A 1 489 ? -3.850 -5.264 19.954 1.00 95.00 489 GLY A C 1
ATOM 3805 O O . GLY A 1 489 ? -2.654 -5.302 19.671 1.00 95.00 489 GLY A O 1
ATOM 3806 N N . SER A 1 490 ? -4.280 -5.597 21.173 1.00 94.31 490 SER A N 1
ATOM 3807 C CA . SER A 1 490 ? -3.408 -6.069 22.255 1.00 94.31 490 SER A CA 1
ATOM 3808 C C . SER A 1 490 ? -2.705 -7.395 21.954 1.00 94.31 490 SER A C 1
ATOM 3810 O O . SER A 1 490 ? -1.603 -7.620 22.457 1.00 94.31 490 SER A O 1
ATOM 3812 N N . GLU A 1 491 ? -3.285 -8.246 21.109 1.00 92.06 491 GLU A N 1
ATOM 3813 C CA . GLU A 1 491 ? -2.704 -9.533 20.713 1.00 92.06 491 GLU A CA 1
ATOM 3814 C C . GLU A 1 491 ? -1.551 -9.381 19.712 1.00 92.06 491 GLU A C 1
ATOM 3816 O O . GLU A 1 491 ? -0.766 -10.310 19.515 1.00 92.06 491 GLU A O 1
ATOM 3821 N N . LEU A 1 492 ? -1.415 -8.202 19.099 1.00 88.94 492 LEU A N 1
ATOM 3822 C CA . LEU A 1 492 ? -0.345 -7.890 18.149 1.00 88.94 492 LEU A CA 1
ATOM 3823 C C . LEU A 1 492 ? 0.933 -7.385 18.838 1.00 88.94 492 LEU A C 1
ATOM 3825 O O . LEU A 1 492 ? 1.937 -7.084 18.190 1.00 88.94 492 LEU A O 1
ATOM 3829 N N . LYS A 1 493 ? 0.941 -7.291 20.172 1.00 85.56 493 LYS A N 1
ATOM 3830 C CA . LYS A 1 493 ? 2.132 -6.877 20.917 1.00 85.56 493 LYS A CA 1
ATOM 3831 C C . LYS A 1 493 ? 3.276 -7.872 20.740 1.00 85.56 493 LYS A C 1
ATOM 3833 O O . LYS A 1 493 ? 3.165 -9.047 21.074 1.00 85.56 493 LYS A O 1
ATOM 3838 N N . GLY A 1 494 ? 4.420 -7.368 20.280 1.00 69.56 494 GLY A N 1
ATOM 3839 C CA . GLY A 1 494 ? 5.650 -8.157 20.156 1.00 69.56 494 GLY A CA 1
ATOM 3840 C C . GLY A 1 494 ? 5.644 -9.175 19.013 1.00 69.56 494 GLY A C 1
ATOM 3841 O O . GLY A 1 494 ? 6.593 -9.944 18.906 1.00 69.56 494 GLY A O 1
ATOM 3842 N N . LYS A 1 495 ? 4.615 -9.172 18.157 1.00 63.59 495 LYS A N 1
ATOM 3843 C CA . LYS A 1 495 ? 4.517 -10.029 16.974 1.00 63.59 495 LYS A CA 1
ATOM 3844 C C . LYS A 1 495 ? 4.106 -9.160 15.785 1.00 63.59 495 LYS A C 1
ATOM 3846 O O . LYS A 1 495 ? 2.999 -8.625 15.820 1.00 63.59 495 LYS A O 1
ATOM 3851 N N . PRO A 1 496 ? 4.936 -8.983 14.742 1.00 58.22 496 PRO A N 1
ATOM 3852 C CA . PRO A 1 496 ? 4.402 -8.461 13.493 1.00 58.22 496 PRO A CA 1
ATOM 3853 C C . PRO A 1 496 ? 3.282 -9.416 13.023 1.00 58.22 496 PRO A C 1
ATOM 3855 O O . PRO A 1 496 ? 3.485 -10.635 13.022 1.00 58.22 496 PRO A O 1
ATOM 3858 N N . PRO A 1 497 ? 2.077 -8.911 12.715 1.00 58.59 497 PRO A N 1
ATOM 3859 C CA . PRO A 1 497 ? 0.951 -9.738 12.304 1.00 58.59 497 PRO A CA 1
ATOM 3860 C C . PRO A 1 497 ? 1.309 -10.523 11.038 1.00 58.59 497 PRO A C 1
ATOM 3862 O O . PRO A 1 497 ? 2.050 -10.043 10.183 1.00 58.59 497 PRO A O 1
ATOM 3865 N N . GLY A 1 498 ? 0.828 -11.763 10.943 1.00 57.31 498 GLY A N 1
ATOM 3866 C CA . GLY A 1 498 ? 0.865 -12.535 9.699 1.00 57.31 498 GLY A CA 1
ATOM 3867 C C . GLY A 1 498 ? 2.238 -12.942 9.150 1.00 57.31 498 GLY A C 1
ATOM 3868 O O . GLY A 1 498 ? 2.277 -13.452 8.044 1.00 57.31 498 GLY A O 1
ATOM 3869 N N . GLY A 1 499 ? 3.348 -12.755 9.877 1.00 60.72 499 GLY A N 1
ATOM 3870 C CA . GLY A 1 499 ? 4.687 -13.093 9.361 1.00 60.72 499 GLY A CA 1
ATOM 3871 C C . GLY A 1 499 ? 5.257 -12.066 8.371 1.00 60.72 499 GLY A C 1
ATOM 3872 O O . GLY A 1 499 ? 6.076 -12.420 7.527 1.00 60.72 499 GLY A O 1
ATOM 3873 N N . CYS A 1 500 ? 4.823 -10.803 8.472 1.00 55.31 500 CYS A N 1
ATOM 3874 C CA . CYS A 1 500 ? 5.236 -9.699 7.601 1.00 55.31 500 CYS A CA 1
ATOM 3875 C C . CYS A 1 500 ? 6.749 -9.596 7.350 1.00 55.31 500 CYS A C 1
ATOM 3877 O O . CYS A 1 500 ? 7.531 -9.502 8.294 1.00 55.31 500 CYS A O 1
ATOM 3879 N N . GLY A 1 501 ? 7.110 -9.337 6.090 1.00 46.97 501 GLY A N 1
ATOM 3880 C CA . GLY A 1 501 ? 8.352 -8.624 5.765 1.00 46.97 501 GLY A CA 1
ATOM 3881 C C . GLY A 1 501 ? 9.628 -9.459 5.635 1.00 46.97 501 GLY A C 1
ATOM 3882 O O . GLY A 1 501 ? 9.895 -10.357 6.425 1.00 46.97 501 GLY A O 1
ATOM 3883 N N . PHE A 1 502 ? 10.474 -9.107 4.663 1.00 39.09 502 PHE A N 1
ATOM 3884 C CA . PHE A 1 502 ? 11.817 -9.666 4.506 1.00 39.09 502 PHE A CA 1
ATOM 3885 C C . PHE A 1 502 ? 12.633 -9.518 5.805 1.00 39.09 502 PHE A C 1
ATOM 3887 O O . PHE A 1 502 ? 12.856 -8.404 6.276 1.00 39.09 502 PHE A O 1
ATOM 3894 N N . GLY A 1 503 ? 13.127 -10.632 6.359 1.00 38.91 503 GLY A N 1
ATOM 3895 C CA . GLY A 1 503 ? 14.151 -10.616 7.411 1.00 38.91 503 GLY A CA 1
ATOM 3896 C C . GLY A 1 503 ? 13.726 -10.104 8.795 1.00 38.91 503 GLY A C 1
ATOM 3897 O O . GLY A 1 503 ? 14.578 -9.582 9.511 1.00 38.91 503 GLY A O 1
ATOM 3898 N N . LEU A 1 504 ? 12.458 -10.243 9.193 1.00 36.81 504 LEU A N 1
ATOM 3899 C CA . LEU A 1 504 ? 11.997 -9.883 10.541 1.00 36.81 504 LEU A CA 1
ATOM 3900 C C . LEU A 1 504 ? 11.644 -11.116 11.389 1.00 36.81 504 LEU A C 1
ATOM 3902 O O . LEU A 1 504 ? 10.472 -11.374 11.647 1.00 36.81 504 LEU A O 1
ATOM 3906 N N . LEU A 1 505 ? 12.683 -11.838 11.829 1.00 32.16 505 LEU A N 1
ATOM 3907 C CA . LEU A 1 505 ? 12.888 -12.349 13.198 1.00 32.16 505 LEU A CA 1
ATOM 3908 C C . LEU A 1 505 ? 14.367 -12.706 13.396 1.00 32.16 505 LEU A C 1
ATOM 3910 O O . LEU A 1 505 ? 14.883 -13.530 12.608 1.00 32.16 505 LEU A O 1
#

Sequence (505 aa):
MELLSKAVDPLALQDSAFHRGGADDVKLTLGKLAVAVFDRAFYSLNPSHIAGTGCRHIIITLRLAGFAGTFVFKTVPRRPSLRYKVFVNWILLDLTRSVRSQVNMDDTHTRQENDPQGNDLPTPFGYGSETTGGGNAKPDTPKSIEELESLLKDDKPRVILIDRTFDFTNTKGNKTEKGCAPWSSCKNGNMVQHARNAGDWCEDSWKQGKETQVTYDAAGIDGLEVKSDKTIRGIGKNGVIKGKGLRMARSSNVIIQLMINHLPIIYRYQNIHITYLNPHLVWGGDAISIDSGKNIWVDHCTFSFIGREMVVVGHDKTTGITLSNNHFDGRTKWSTSCSNQHYWAALLSGDGTTVTMANNTSGRSPKLGVGEMKNVDVHYYNNVHSNCVGSTFEVNGGNILAEGNFFKEVYADHKDQTKTEDGGSAYIPFTSEETQKCKSHIGRDCAPNMMENKKKDTKVGKIKFGKTEKVLEEFKNVKYVQNVTPKAGSELKGKPPGGCGFGLL

Foldseek 3Di:
DVVVVVQADPVQPPDWDWDDDPPQEGETEGDDDDLVRVVSSVVSPDVVVVVPPNHQWYWYWYDDVPDTDIDIDGDDDDDDDPVVVVVVVVVVVVVSVVVVVVVVVPPDDPDDDDDPDDDPDDADADQLNPFQFLPPPDEDEDPAPVSVLVQQPDPHQYEYEQAAEHACFCVVHKDKDKWWALFDAAPVPFAAATARCPPNVVVVSVVRTDIDMDMAGPQQLAAREGAENHEYEYDFARQEYEQHAYAHALHERHHQWYDQPPDPPVRGFHHNEYEAQPLRYDSSHEREEAENYYSYEYEQYEYYSHRAEPYEHDPAAYTSAEYYLAEDPQQASYDSVSPSGHQHYYEYWHANHEYEYYLYEHEHDDEAYDDPGAAYEYEAFQYEYELHEAARAANQHHEYEYFQYEYEQYAYPAQVRLERDNNYAYAAAADPVSQVLLCVQLVHGGAHYDYHHPDDHDPNGHRDGGRPSVSSNVCSPVNSSSVDDGHHNVVCPPPRGPSHDGPDD

InterPro domains:
  IPR002022 Pectate lyase [PF00544] (222-409)
  IPR002022 Pectate lyase [SM00656] (190-413)
  IPR011050 Pectin lyase fold/virulence factor [SSF51126] (122-453)
  IPR012334 Pectin lyase fold [G3DSA:2.160.20.10] (121-503)
  IPR045032 Pectin lyase family [PTHR31683] (122-490)

Organism: Melampsora larici-populina (strain 98AG31 / pathotype 3-4-7) (NCBI:txid747676)

Secondary structure (DSSP, 8-state):
-HHHHTTS-GGG-SS--EEE-STTEEEEEE-S--HHHHHHHHHT--GGGTTTS--SEEEEEEEETTEEEEEEEEPP-S---HHHHHHHHHHHHHHHHHHHHHHTTTSS--PPP--SS---PPPP-GGGTT--TTTTPPEE--SSHHHHHHHHHSSS-EEEEE-SEEE-TTTT-EEEEEEEE-SPPPTTSPEEPEEE-GGGHHHHHTTTSEEEEEEEEGGGTSPEE--SSEEEEEEGGG-EEES--EEEES-EEEEEEEE--S--GGG----EEEEEE-TTEETS--SEEEES-EEEEEESEEEEEESS-SEEE-SS--EEEEEES-EEE-B-SEETTSSSB-S-SEEE-STTEEEEEES-EESS--EE-BTTB--EEEEEES-EEES-BS-S-EESSSEEEEES-EEES-B-SSSGGGBSBSSSEEE---SHHHHHHHHHHHSSPPPPPEEE-SS---TT---B--B-THHHHHHTT-HHHHH--PPPGGGGTTS-GGG-STT--